Protein AF-0000000083300738 (afdb_homodimer)

Structure (mmCIF, N/CA/C/O backbone):
data_AF-0000000083300738-model_v1
#
loop_
_entity.id
_entity.type
_entity.pdbx_description
1 polymer 'Protein THEM6'
#
loop_
_atom_site.group_PDB
_atom_site.id
_atom_site.type_symbol
_atom_site.label_atom_id
_atom_site.label_alt_id
_atom_site.label_comp_id
_atom_site.label_asym_id
_atom_site.label_entity_id
_atom_site.label_seq_id
_atom_site.pdbx_PDB_ins_code
_atom_site.Cartn_x
_atom_site.Cartn_y
_atom_site.Cartn_z
_atom_site.occupancy
_atom_site.B_iso_or_equiv
_atom_site.auth_seq_id
_atom_site.auth_comp_id
_atom_site.auth_asym_id
_atom_site.auth_atom_id
_atom_site.pdbx_PDB_model_num
ATOM 1 N N . MET A 1 1 ? -46.312 27.109 29.859 1 28.34 1 MET A N 1
ATOM 2 C CA . MET A 1 1 ? -45.188 27.531 29.047 1 28.34 1 MET A CA 1
ATOM 3 C C . MET A 1 1 ? -44.719 26.391 28.156 1 28.34 1 MET A C 1
ATOM 5 O O . MET A 1 1 ? -44.156 25.406 28.641 1 28.34 1 MET A O 1
ATOM 9 N N . SER A 1 2 ? -45.5 26.016 27.141 1 40.19 2 SER A N 1
ATOM 10 C CA . SER A 1 2 ? -45.5 24.844 26.266 1 40.19 2 SER A CA 1
ATOM 11 C C . SER A 1 2 ? -44.156 24.656 25.562 1 40.19 2 SER A C 1
ATOM 13 O O . SER A 1 2 ? -43.594 25.625 25.031 1 40.19 2 SER A O 1
ATOM 15 N N . SER A 1 3 ? -43.188 23.875 26.109 1 39.19 3 SER A N 1
ATOM 16 C CA . SER A 1 3 ? -41.812 23.578 25.719 1 39.19 3 SER A CA 1
ATOM 17 C C . SER A 1 3 ? -41.719 23.422 24.203 1 39.19 3 SER A C 1
ATOM 19 O O . SER A 1 3 ? -42.125 22.406 23.641 1 39.19 3 SER A O 1
ATOM 21 N N . VAL A 1 4 ? -42.031 24.391 23.375 1 37.81 4 VAL A N 1
ATOM 22 C CA . VAL A 1 4 ? -41.781 24.625 21.969 1 37.81 4 VAL A CA 1
ATOM 23 C C . VAL A 1 4 ? -40.312 24.312 21.656 1 37.81 4 VAL A C 1
ATOM 25 O O . VAL A 1 4 ? -39.469 25.188 21.766 1 37.81 4 VAL A O 1
ATOM 28 N N . PHE A 1 5 ? -39.562 23.578 22.312 1 45.94 5 PHE A N 1
ATOM 29 C CA . PHE A 1 5 ? -38.312 23.062 21.828 1 45.94 5 PHE A CA 1
ATOM 30 C C . PHE A 1 5 ? -38.375 22.75 20.344 1 45.94 5 PHE A C 1
ATOM 32 O O . PHE A 1 5 ? -39 21.766 19.938 1 45.94 5 PHE A O 1
ATOM 39 N N . PRO A 1 6 ? -38.438 23.688 19.234 1 53.16 6 PRO A N 1
ATOM 40 C CA . PRO A 1 6 ? -39 23.953 17.906 1 53.16 6 PRO A CA 1
ATOM 41 C C . PRO A 1 6 ? -38.469 22.984 16.844 1 53.16 6 PRO A C 1
ATOM 43 O O . PRO A 1 6 ? -37.406 22.406 17.016 1 53.16 6 PRO A O 1
ATOM 46 N N . SER A 1 7 ? -39.281 22.344 15.875 1 58.78 7 SER A N 1
ATOM 47 C CA . SER A 1 7 ? -39.312 21.656 14.586 1 58.78 7 SER A CA 1
ATOM 48 C C . SER A 1 7 ? -38.094 22.016 13.75 1 58.78 7 SER A C 1
ATOM 50 O O . SER A 1 7 ? -37.5 21.156 13.094 1 58.78 7 SER A O 1
ATOM 52 N N . ASN A 1 8 ? -37.469 23.25 14.016 1 75.19 8 ASN A N 1
ATOM 53 C CA . ASN A 1 8 ? -36.375 23.75 13.203 1 75.19 8 ASN A CA 1
ATOM 54 C C . ASN A 1 8 ? -35.031 23.125 13.617 1 75.19 8 ASN A C 1
ATOM 56 O O . ASN A 1 8 ? -34.188 22.828 12.766 1 75.19 8 ASN A O 1
ATOM 60 N N . TRP A 1 9 ? -34.844 22.906 14.984 1 79.31 9 TRP A N 1
ATOM 61 C CA . TRP A 1 9 ? -33.594 22.312 15.438 1 79.31 9 TRP A CA 1
ATOM 62 C C . TRP A 1 9 ? -33.469 20.875 14.93 1 79.31 9 TRP A C 1
ATOM 64 O O . TRP A 1 9 ? -32.375 20.438 14.586 1 79.31 9 TRP A O 1
ATOM 74 N N . LEU A 1 10 ? -34.562 20.156 14.992 1 76.75 10 LEU A N 1
ATOM 75 C CA . LEU A 1 10 ? -34.562 18.797 14.477 1 76.75 10 LEU A CA 1
ATOM 76 C C . LEU A 1 10 ? -34.219 18.781 12.992 1 76.75 10 LEU A C 1
ATOM 78 O O . LEU A 1 10 ? -33.438 17.938 12.531 1 76.75 10 LEU A O 1
ATOM 82 N N . ALA A 1 11 ? -34.875 19.703 12.328 1 78.44 11 ALA A N 1
ATOM 83 C CA . ALA A 1 11 ? -34.625 19.797 10.898 1 78.44 11 ALA A CA 1
ATOM 84 C C . ALA A 1 11 ? -33.156 20.188 10.633 1 78.44 11 ALA A C 1
ATOM 86 O O . ALA A 1 11 ? -32.531 19.641 9.727 1 78.44 11 ALA A O 1
ATOM 87 N N . GLN A 1 12 ? -32.719 21.094 11.398 1 83.81 12 GLN A N 1
ATOM 88 C CA . GLN A 1 12 ? -31.328 21.516 11.25 1 83.81 12 GLN A CA 1
ATOM 89 C C . GLN A 1 12 ? -30.375 20.391 11.594 1 83.81 12 GLN A C 1
ATOM 91 O O . GLN A 1 12 ? -29.391 20.156 10.875 1 83.81 12 GLN A O 1
ATOM 96 N N . SER A 1 13 ? -30.609 19.75 12.648 1 84.25 13 SER A N 1
ATOM 97 C CA . SER A 1 13 ? -29.766 18.625 13.039 1 84.25 13 SER A CA 1
ATOM 98 C C . SER A 1 13 ? -29.797 17.531 11.984 1 84.25 13 SER A C 1
ATOM 100 O O . SER A 1 13 ? -28.75 16.922 11.688 1 84.25 13 SER A O 1
ATOM 102 N N . ALA A 1 14 ? -30.969 17.328 11.461 1 83.5 14 ALA A N 1
ATOM 103 C CA . ALA A 1 14 ? -31.078 16.328 10.391 1 83.5 14 ALA A CA 1
ATOM 104 C C . ALA A 1 14 ? -30.281 16.75 9.164 1 83.5 14 ALA A C 1
ATOM 106 O O . ALA A 1 14 ? -29.656 15.898 8.508 1 83.5 14 ALA A O 1
ATOM 107 N N . GLY A 1 15 ? -30.359 17.969 8.859 1 85.94 15 GLY A N 1
ATOM 108 C CA . GLY A 1 15 ? -29.562 18.484 7.758 1 85.94 15 GLY A CA 1
ATOM 109 C C . GLY A 1 15 ? -28.062 18.297 7.965 1 85.94 15 GLY A C 1
ATOM 110 O O . GLY A 1 15 ? -27.359 17.891 7.047 1 85.94 15 GLY A O 1
ATOM 111 N N . ILE A 1 16 ? -27.641 18.609 9.141 1 88.75 16 ILE A N 1
ATOM 112 C CA . ILE A 1 16 ? -26.234 18.469 9.484 1 88.75 16 ILE A CA 1
ATOM 113 C C . ILE A 1 16 ? -25.828 17 9.398 1 88.75 16 ILE A C 1
ATOM 115 O O . ILE A 1 16 ? -24.766 16.672 8.852 1 88.75 16 ILE A O 1
ATOM 119 N N . LEU A 1 17 ? -26.656 16.188 9.93 1 88.62 17 LEU A N 1
ATOM 120 C CA . LEU A 1 17 ? -26.375 14.758 9.875 1 88.62 17 LEU A CA 1
ATOM 121 C C . LEU A 1 17 ? -26.328 14.266 8.438 1 88.62 17 LEU A C 1
ATOM 123 O O . LEU A 1 17 ? -25.453 13.461 8.078 1 88.62 17 LEU A O 1
ATOM 127 N N . ALA A 1 18 ? -27.219 14.68 7.664 1 90.12 18 ALA A N 1
ATOM 128 C CA . ALA A 1 18 ? -27.234 14.297 6.258 1 90.12 18 ALA A CA 1
ATOM 129 C C . ALA A 1 18 ? -25.984 14.781 5.543 1 90.12 18 ALA A C 1
ATOM 131 O O . ALA A 1 18 ? -25.375 14.047 4.77 1 90.12 18 ALA A O 1
ATOM 132 N N . GLY A 1 19 ? -25.656 15.969 5.77 1 91.25 19 GLY A N 1
ATOM 133 C CA . GLY A 1 19 ? -24.438 16.516 5.207 1 91.25 19 GLY A CA 1
ATOM 134 C C . GLY A 1 19 ? -23.203 15.734 5.609 1 91.25 19 GLY A C 1
ATOM 135 O O . GLY A 1 19 ? -22.328 15.469 4.773 1 91.25 19 GLY A O 1
ATOM 136 N N . SER A 1 20 ? -23.141 15.43 6.836 1 90.38 20 SER A N 1
ATOM 137 C CA . SER A 1 20 ? -22.016 14.648 7.344 1 90.38 20 SER A CA 1
ATOM 138 C C . SER A 1 20 ? -21.953 13.273 6.695 1 90.38 20 SER A C 1
ATOM 140 O O . SER A 1 20 ? -20.875 12.789 6.344 1 90.38 20 SER A O 1
ATOM 142 N N . CYS A 1 21 ? -23.031 12.688 6.547 1 89.12 21 CYS A N 1
ATOM 143 C CA . CYS A 1 21 ? -23.109 11.375 5.906 1 89.12 21 CYS A CA 1
ATOM 144 C C . CYS A 1 21 ? -22.594 11.438 4.477 1 89.12 21 CYS A C 1
ATOM 146 O O . CYS A 1 21 ? -21.812 10.57 4.055 1 89.12 21 CYS A O 1
ATOM 148 N N . VAL A 1 22 ? -22.984 12.453 3.838 1 89.69 22 VAL A N 1
ATOM 149 C CA . VAL A 1 22 ? -22.547 12.617 2.455 1 89.69 22 VAL A CA 1
ATOM 150 C C . VAL A 1 22 ? -21.047 12.844 2.406 1 89.69 22 VAL A C 1
ATOM 152 O O . VAL A 1 22 ? -20.344 12.266 1.569 1 89.69 22 VAL A O 1
ATOM 155 N N . LEU A 1 23 ? -20.594 13.609 3.293 1 90.62 23 LEU A N 1
ATOM 156 C CA . LEU A 1 23 ? -19.172 13.922 3.342 1 90.62 23 LEU A CA 1
ATOM 157 C C . LEU A 1 23 ? -18.359 12.672 3.656 1 90.62 23 LEU A C 1
ATOM 159 O O . LEU A 1 23 ? -17.375 12.383 2.979 1 90.62 23 LEU A O 1
ATOM 163 N N . LEU A 1 24 ? -18.828 11.914 4.562 1 90.06 24 LEU A N 1
ATOM 164 C CA . LEU A 1 24 ? -18.125 10.719 4.988 1 90.06 24 LEU A CA 1
ATOM 165 C C . LEU A 1 24 ? -18.219 9.625 3.928 1 90.06 24 LEU A C 1
ATOM 167 O O . LEU A 1 24 ? -17.281 8.82 3.775 1 90.06 24 LEU A O 1
ATOM 171 N N . ALA A 1 25 ? -19.203 9.688 3.191 1 88.62 25 ALA A N 1
ATOM 172 C CA . ALA A 1 25 ? -19.406 8.68 2.154 1 88.62 25 ALA A CA 1
ATOM 173 C C . ALA A 1 25 ? -18.609 9.031 0.892 1 88.62 25 ALA A C 1
ATOM 175 O O . ALA A 1 25 ? -18.234 8.148 0.125 1 88.62 25 ALA A O 1
ATOM 176 N N . SER A 1 26 ? -18.375 10.305 0.767 1 88.31 26 SER A N 1
ATOM 177 C CA . SER A 1 26 ? -17.828 10.734 -0.52 1 88.31 26 SER A CA 1
ATOM 178 C C . SER A 1 26 ? -16.328 10.977 -0.441 1 88.31 26 SER A C 1
ATOM 180 O O . SER A 1 26 ? -15.625 10.875 -1.448 1 88.31 26 SER A O 1
ATOM 182 N N . PHE A 1 27 ? -15.883 11.266 0.789 1 88.75 27 PHE A N 1
ATOM 183 C CA . PHE A 1 27 ? -14.469 11.617 0.915 1 88.75 27 PHE A CA 1
ATOM 184 C C . PHE A 1 27 ? -13.836 10.883 2.092 1 88.75 27 PHE A C 1
ATOM 186 O O . PHE A 1 27 ? -14.539 10.445 3.01 1 88.75 27 PHE A O 1
ATOM 193 N N . ASP A 1 28 ? -12.531 10.68 1.914 1 89.25 28 ASP A N 1
ATOM 194 C CA . ASP A 1 28 ? -11.773 10.172 3.055 1 89.25 28 ASP A CA 1
ATOM 195 C C . ASP A 1 28 ? -11.406 11.297 4.016 1 89.25 28 ASP A C 1
ATOM 197 O O . ASP A 1 28 ? -10.242 11.703 4.094 1 89.25 28 ASP A O 1
ATOM 201 N N . VAL A 1 29 ? -12.305 11.711 4.812 1 89.5 29 VAL A N 1
ATOM 202 C CA . VAL A 1 29 ? -12.211 12.883 5.672 1 89.5 29 VAL A CA 1
ATOM 203 C C . VAL A 1 29 ? -11.109 12.68 6.711 1 89.5 29 VAL A C 1
ATOM 205 O O . VAL A 1 29 ? -10.336 13.594 7 1 89.5 29 VAL A O 1
ATOM 208 N N . PHE A 1 30 ? -11.031 11.516 7.219 1 89.06 30 PHE A N 1
ATOM 209 C CA . PHE A 1 30 ? -10.078 11.234 8.289 1 89.06 30 PHE A CA 1
ATOM 210 C C . PHE A 1 30 ? -8.648 11.289 7.762 1 89.06 30 PHE A C 1
ATOM 212 O O . PHE A 1 30 ? -7.73 11.672 8.492 1 89.06 30 PHE A O 1
ATOM 219 N N . TYR A 1 31 ? -8.453 10.938 6.543 1 90.19 31 TYR A N 1
ATOM 220 C CA . TYR A 1 31 ? -7.141 11.062 5.918 1 90.19 31 TYR A CA 1
ATOM 221 C C . TYR A 1 31 ? -6.691 12.516 5.883 1 90.19 31 TYR A C 1
ATOM 223 O O . TYR A 1 31 ? -5.578 12.844 6.309 1 90.19 31 TYR A O 1
ATOM 231 N N . PHE A 1 32 ? -7.555 13.406 5.422 1 92.12 32 PHE A N 1
ATOM 232 C CA . PHE A 1 32 ? -7.211 14.812 5.266 1 92.12 32 PHE A CA 1
ATOM 233 C C . PHE A 1 32 ? -7.023 15.484 6.625 1 92.12 32 PHE A C 1
ATOM 235 O O . PHE A 1 32 ? -6.125 16.312 6.797 1 92.12 32 PHE A O 1
ATOM 242 N N . LEU A 1 33 ? -7.875 15.094 7.57 1 93 33 LEU A N 1
ATOM 243 C CA . LEU A 1 33 ? -7.738 15.633 8.914 1 93 33 LEU A CA 1
ATOM 244 C C . LEU A 1 33 ? -6.414 15.203 9.547 1 93 33 LEU A C 1
ATOM 246 O O . LEU A 1 33 ? -5.762 16 10.227 1 93 33 LEU A O 1
ATOM 250 N N . ARG A 1 34 ? -6.055 14.016 9.297 1 92.69 34 ARG A N 1
ATOM 251 C CA . ARG A 1 34 ? -4.816 13.5 9.875 1 92.69 34 ARG A CA 1
ATOM 252 C C . ARG A 1 34 ? -3.6 14.164 9.234 1 92.69 34 ARG A C 1
ATOM 254 O O . ARG A 1 34 ? -2.641 14.516 9.93 1 92.69 34 ARG A O 1
ATOM 261 N N . VAL A 1 35 ? -3.582 14.344 7.945 1 91.25 35 VAL A N 1
ATOM 262 C CA . VAL A 1 35 ? -2.494 15.055 7.277 1 91.25 35 VAL A CA 1
ATOM 263 C C . VAL A 1 35 ? -2.367 16.453 7.855 1 91.25 35 VAL A C 1
ATOM 265 O O . VAL A 1 35 ? -1.265 16.906 8.18 1 91.25 35 VAL A O 1
ATOM 268 N N . ALA A 1 36 ? -3.512 17.094 8.023 1 93.12 36 ALA A N 1
ATOM 269 C CA . ALA A 1 36 ? -3.529 18.438 8.586 1 93.12 36 ALA A CA 1
ATOM 270 C C . ALA A 1 36 ? -2.979 18.453 10.008 1 93.12 36 ALA A C 1
ATOM 272 O O . ALA A 1 36 ? -2.266 19.375 10.398 1 93.12 36 ALA A O 1
ATOM 273 N N . SER A 1 37 ? -3.281 17.453 10.695 1 94.38 37 SER A N 1
ATOM 274 C CA . SER A 1 37 ? -2.814 17.375 12.078 1 94.38 37 SER A CA 1
ATOM 275 C C . SER A 1 37 ? -1.293 17.266 12.141 1 94.38 37 SER A C 1
ATOM 277 O O . SER A 1 37 ? -0.668 17.828 13.039 1 94.38 37 SER A O 1
ATOM 279 N N . PHE A 1 38 ? -0.707 16.547 11.234 1 91.75 38 PHE A N 1
ATOM 280 C CA . PHE A 1 38 ? 0.748 16.438 11.203 1 91.75 38 PHE A CA 1
ATOM 281 C C . PHE A 1 38 ? 1.378 17.781 10.836 1 91.75 38 PHE A C 1
ATOM 283 O O . PHE A 1 38 ? 2.406 18.156 11.398 1 91.75 38 PHE A O 1
ATOM 290 N N . ARG A 1 39 ? 0.753 18.438 9.953 1 90 39 ARG A N 1
ATOM 291 C CA . ARG A 1 39 ? 1.261 19.75 9.562 1 90 39 ARG A CA 1
ATOM 292 C C . ARG A 1 39 ? 1.196 20.734 10.727 1 90 39 ARG A C 1
ATOM 294 O O . ARG A 1 39 ? 2.162 21.453 10.992 1 90 39 ARG A O 1
ATOM 301 N N . ILE A 1 40 ? 0.156 20.688 11.453 1 92.56 40 ILE A N 1
ATOM 302 C CA . ILE A 1 40 ? -0.043 21.578 12.586 1 92.56 40 ILE A CA 1
ATOM 303 C C . ILE A 1 40 ? 0.889 21.188 13.727 1 92.56 40 ILE A C 1
ATOM 305 O O . ILE A 1 40 ? 1.54 22.047 14.328 1 92.56 40 ILE A O 1
ATOM 309 N N . SER A 1 41 ? 0.957 19.938 13.953 1 90.25 41 SER A N 1
ATOM 310 C CA . SER A 1 41 ? 1.793 19.453 15.047 1 90.25 41 SER A CA 1
ATOM 311 C C . SER A 1 41 ? 3.268 19.75 14.789 1 90.25 41 SER A C 1
ATOM 313 O O . SER A 1 41 ? 4.035 19.969 15.727 1 90.25 41 SER A O 1
ATOM 315 N N . SER A 1 42 ? 3.67 19.656 13.555 1 87.5 42 SER A N 1
ATOM 316 C CA . SER A 1 42 ? 5.066 19.891 13.203 1 87.5 42 SER A CA 1
ATOM 317 C C . SER A 1 42 ? 5.508 21.297 13.586 1 87.5 42 SER A C 1
ATOM 319 O O . SER A 1 42 ? 6.699 21.547 13.789 1 87.5 42 SER A O 1
ATOM 321 N N . LEU A 1 43 ? 4.57 22.234 13.758 1 86.69 43 LEU A N 1
ATOM 322 C CA . LEU A 1 43 ? 4.875 23.609 14.133 1 86.69 43 LEU A CA 1
ATOM 323 C C . LEU A 1 43 ? 5.246 23.703 15.609 1 86.69 43 LEU A C 1
ATOM 325 O O . LEU A 1 43 ? 5.871 24.672 16.047 1 86.69 43 LEU A O 1
ATOM 329 N N . PHE A 1 44 ? 4.918 22.672 16.328 1 88.56 44 PHE A N 1
ATOM 330 C CA . PHE A 1 44 ? 5.121 22.719 17.766 1 88.56 44 PHE A CA 1
ATOM 331 C C . PHE A 1 44 ? 6.148 21.688 18.203 1 88.56 44 PHE A C 1
ATOM 333 O O . PHE A 1 44 ? 6.578 21.688 19.359 1 88.56 44 PHE A O 1
ATOM 340 N N . GLN A 1 45 ? 6.512 20.891 17.344 1 85.31 45 GLN A N 1
ATOM 341 C CA . GLN A 1 45 ? 7.469 19.844 17.672 1 85.31 45 GLN A CA 1
ATOM 342 C C . GLN A 1 45 ? 8.898 20.312 17.438 1 85.31 45 GLN A C 1
ATOM 344 O O . GLN A 1 45 ? 9.141 21.266 16.688 1 85.31 45 GLN A O 1
ATOM 349 N N . SER A 1 46 ? 9.805 19.641 18.125 1 85.12 46 SER A N 1
ATOM 350 C CA . SER A 1 46 ? 11.219 19.938 17.938 1 85.12 46 SER A CA 1
ATOM 351 C C . SER A 1 46 ? 11.672 19.625 16.516 1 85.12 46 SER A C 1
ATOM 353 O O . SER A 1 46 ? 11.281 18.609 15.945 1 85.12 46 SER A O 1
ATOM 355 N N . PRO A 1 47 ? 12.438 20.547 16.031 1 86.88 47 PRO A N 1
ATOM 356 C CA . PRO A 1 47 ? 12.922 20.312 14.672 1 86.88 47 PRO A CA 1
ATOM 357 C C . PRO A 1 47 ? 13.875 19.109 14.594 1 86.88 47 PRO A C 1
ATOM 359 O O . PRO A 1 47 ? 14.531 18.781 15.578 1 86.88 47 PRO A O 1
ATOM 362 N N . MET A 1 48 ? 13.766 18.516 13.438 1 93.81 48 MET A N 1
ATOM 363 C CA . MET A 1 48 ? 14.641 17.406 13.109 1 93.81 48 MET A CA 1
ATOM 364 C C . MET A 1 48 ? 15.477 17.703 11.875 1 93.81 48 MET A C 1
ATOM 366 O O . MET A 1 48 ? 15.211 18.672 11.164 1 93.81 48 MET A O 1
ATOM 370 N N . THR A 1 49 ? 16.578 16.984 11.75 1 94.75 49 THR A N 1
ATOM 371 C CA . THR A 1 49 ? 17.344 17 10.508 1 94.75 49 THR A CA 1
ATOM 372 C C . THR A 1 49 ? 17.094 15.734 9.695 1 94.75 49 THR A C 1
ATOM 374 O O . THR A 1 49 ? 16.609 14.734 10.227 1 94.75 49 THR A O 1
ATOM 377 N N . PRO A 1 50 ? 17.438 15.75 8.461 1 96.75 50 PRO A N 1
ATOM 378 C CA . PRO A 1 50 ? 17.219 14.562 7.633 1 96.75 50 PRO A CA 1
ATOM 379 C C . PRO A 1 50 ? 18.031 13.352 8.094 1 96.75 50 PRO A C 1
ATOM 381 O O . PRO A 1 50 ? 17.781 12.227 7.656 1 96.75 50 PRO A O 1
ATOM 384 N N . ALA A 1 51 ? 18.953 13.547 8.914 1 96.12 51 ALA A N 1
ATOM 385 C CA . ALA A 1 51 ? 19.75 12.445 9.43 1 96.12 51 ALA A CA 1
ATOM 386 C C . ALA A 1 51 ? 19.031 11.727 10.578 1 96.12 51 ALA A C 1
ATOM 388 O O . ALA A 1 51 ? 19.391 10.609 10.938 1 96.12 51 ALA A O 1
ATOM 389 N N . ASP A 1 52 ? 18.078 12.383 11.172 1 97.12 52 ASP A N 1
ATOM 390 C CA . ASP A 1 52 ? 17.375 11.844 12.328 1 97.12 52 ASP A CA 1
ATOM 391 C C . ASP A 1 52 ? 16.328 10.812 11.906 1 97.12 52 ASP A C 1
ATOM 393 O O . ASP A 1 52 ? 15.953 10.75 10.734 1 97.12 52 ASP A O 1
ATOM 397 N N . GLU A 1 53 ? 15.953 9.977 12.844 1 97.81 53 GLU A N 1
ATOM 398 C CA . GLU A 1 53 ? 14.852 9.031 12.672 1 97.81 53 GLU A CA 1
ATOM 399 C C . GLU A 1 53 ? 13.547 9.602 13.211 1 97.81 53 GLU A C 1
ATOM 401 O O . GLU A 1 53 ? 13.484 10.031 14.367 1 97.81 53 GLU A O 1
ATOM 406 N N . GLY A 1 54 ? 12.562 9.711 12.328 1 96.62 54 GLY A N 1
ATOM 407 C CA . GLY A 1 54 ? 11.242 10.117 12.781 1 96.62 54 GLY A CA 1
ATOM 408 C C . GLY A 1 54 ? 10.461 8.977 13.414 1 96.62 54 GLY A C 1
ATOM 409 O O . GLY A 1 54 ? 10.688 7.809 13.094 1 96.62 54 GLY A O 1
ATOM 410 N N . SER A 1 55 ? 9.531 9.359 14.336 1 96.69 55 SER A N 1
ATOM 411 C CA . SER A 1 55 ? 8.672 8.367 14.969 1 96.69 55 SER A CA 1
ATOM 412 C C . SER A 1 55 ? 7.277 8.93 15.234 1 96.69 55 SER A C 1
ATOM 414 O O . SER A 1 55 ? 7.141 10 15.836 1 96.69 55 SER A O 1
ATOM 416 N N . ILE A 1 56 ? 6.355 8.258 14.758 1 96.5 56 ILE A N 1
ATOM 417 C CA . ILE A 1 56 ? 4.988 8.633 15.102 1 96.5 56 ILE A CA 1
ATOM 418 C C . ILE A 1 56 ? 4.289 7.461 15.789 1 96.5 56 ILE A C 1
ATOM 420 O O . ILE A 1 56 ? 4.574 6.297 15.492 1 96.5 56 ILE A O 1
ATOM 424 N N . LEU A 1 57 ? 3.443 7.816 16.75 1 96.94 57 LEU A N 1
ATOM 425 C CA . LEU A 1 57 ? 2.617 6.828 17.438 1 96.94 57 LEU A CA 1
ATOM 426 C C . LEU A 1 57 ? 1.238 6.73 16.797 1 96.94 57 LEU A C 1
ATOM 428 O O . LEU A 1 57 ? 0.618 7.75 16.484 1 96.94 57 LEU A O 1
ATOM 432 N N . SER A 1 58 ? 0.813 5.523 16.531 1 96.88 58 SER A N 1
ATOM 433 C CA . SER A 1 58 ? -0.491 5.27 15.922 1 96.88 58 SER A CA 1
ATOM 434 C C . SER A 1 58 ? -1.122 4 16.484 1 96.88 58 SER A C 1
ATOM 436 O O . SER A 1 58 ? -0.595 3.406 17.422 1 96.88 58 SER A O 1
ATOM 438 N N . PHE A 1 59 ? -2.332 3.66 16.047 1 96.25 59 PHE A N 1
ATOM 439 C CA . PHE A 1 59 ? -3.016 2.434 16.438 1 96.25 59 PHE A CA 1
ATOM 440 C C . PHE A 1 59 ? -3.932 1.945 15.312 1 96.25 59 PHE A C 1
ATOM 442 O O . PHE A 1 59 ? -4.293 2.713 14.422 1 96.25 59 PHE A O 1
ATOM 449 N N . CYS A 1 60 ? -4.184 0.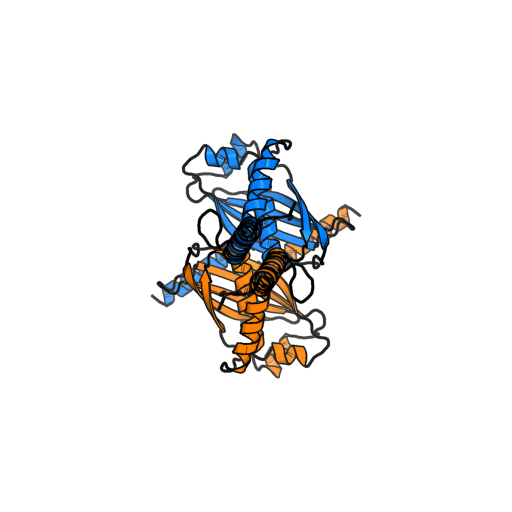682 15.344 1 96.62 60 CYS A N 1
ATOM 450 C CA . CYS A 1 60 ? -5.09 0.079 14.367 1 96.62 60 CYS A CA 1
ATOM 451 C C . CYS A 1 60 ? -6.543 0.216 14.82 1 96.62 60 CYS A C 1
ATOM 453 O O . CYS A 1 60 ? -7.008 -0.547 15.664 1 96.62 60 CYS A O 1
ATOM 455 N N . GLY A 1 61 ? -7.266 1.146 14.211 1 93.94 61 GLY A N 1
ATOM 456 C CA . GLY A 1 61 ? -8.648 1.392 14.586 1 93.94 61 GLY A CA 1
ATOM 457 C C . GLY A 1 61 ? -9.641 0.596 13.758 1 93.94 61 GLY A C 1
ATOM 458 O O . GLY A 1 61 ? -9.25 -0.185 12.891 1 93.94 61 GLY A O 1
ATOM 459 N N . PRO A 1 62 ? -10.938 0.805 13.984 1 91 62 PRO A N 1
ATOM 460 C CA . PRO A 1 62 ? -11.977 0.052 13.281 1 91 62 PRO A CA 1
ATOM 461 C C . PRO A 1 62 ? -11.984 0.317 11.781 1 91 62 PRO A C 1
ATOM 463 O O . PRO A 1 62 ? -12.383 -0.55 10.992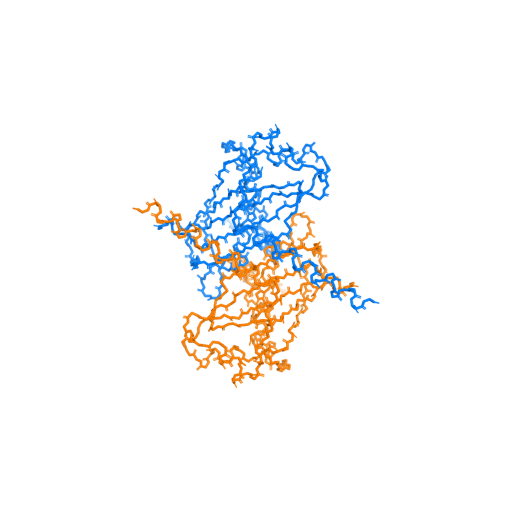 1 91 62 PRO A O 1
ATOM 466 N N . ASN A 1 63 ? -11.531 1.453 11.398 1 90.44 63 ASN A N 1
ATOM 467 C CA . ASN A 1 63 ? -11.5 1.811 9.984 1 90.44 63 ASN A CA 1
ATOM 468 C C . ASN A 1 63 ? -10.305 1.183 9.273 1 90.44 63 ASN A C 1
ATOM 470 O O . ASN A 1 63 ? -10.18 1.287 8.047 1 90.44 63 ASN A O 1
ATOM 474 N N . ASP A 1 64 ? -9.547 0.486 10.047 1 92.81 64 ASP A N 1
ATOM 475 C CA . ASP A 1 64 ? -8.273 0.029 9.492 1 92.81 64 ASP A CA 1
ATOM 476 C C . ASP A 1 64 ? -8.266 -1.489 9.328 1 92.81 64 ASP A C 1
ATOM 478 O O . ASP A 1 64 ? -7.293 -2.055 8.82 1 92.81 64 ASP A O 1
ATOM 482 N N . ILE A 1 65 ? -9.281 -2.16 9.703 1 90.44 65 ILE A N 1
ATOM 483 C CA . ILE A 1 65 ? -9.203 -3.607 9.852 1 90.44 65 ILE A CA 1
ATOM 484 C C . ILE A 1 65 ? -9.828 -4.289 8.641 1 90.44 65 ILE A C 1
ATOM 486 O O . ILE A 1 65 ? -10.672 -3.705 7.957 1 90.44 65 ILE A O 1
ATOM 490 N N . ASP A 1 66 ? -9.352 -5.461 8.398 1 87.44 66 ASP A N 1
ATOM 491 C CA . ASP A 1 66 ? -9.977 -6.332 7.402 1 87.44 66 ASP A CA 1
ATOM 492 C C . ASP A 1 66 ? -10.883 -7.367 8.062 1 87.44 66 ASP A C 1
ATOM 494 O O . ASP A 1 66 ? -11.25 -7.215 9.234 1 87.44 66 ASP A O 1
ATOM 498 N N . ILE A 1 67 ? -11.297 -8.344 7.281 1 80.25 67 ILE A N 1
ATOM 499 C CA . ILE A 1 67 ? -12.273 -9.32 7.754 1 80.25 67 ILE A CA 1
ATOM 500 C C . ILE A 1 67 ? -11.648 -10.188 8.844 1 80.25 67 ILE A C 1
ATOM 502 O O . ILE A 1 67 ? -12.359 -10.766 9.672 1 80.25 67 ILE A O 1
ATOM 506 N N . TYR A 1 68 ? -10.281 -10.25 8.867 1 82.62 68 TYR A N 1
ATOM 507 C CA . TYR A 1 68 ? -9.586 -11.086 9.836 1 82.62 68 TYR A CA 1
ATOM 508 C C . TYR A 1 68 ? -9.203 -10.289 11.078 1 82.62 68 TYR A C 1
ATOM 510 O O . TYR A 1 68 ? -8.438 -10.766 11.914 1 82.62 68 TYR A O 1
ATOM 518 N N . LEU A 1 69 ? -9.641 -9.055 11.211 1 84.06 69 LEU A N 1
ATOM 519 C CA . LEU A 1 69 ? -9.414 -8.164 12.344 1 84.06 69 LEU A CA 1
ATOM 520 C C . LEU A 1 69 ? -7.941 -7.773 12.438 1 84.06 69 LEU A C 1
ATOM 522 O O . LEU A 1 69 ? -7.41 -7.602 13.539 1 84.06 69 LEU A O 1
ATOM 526 N N . HIS A 1 70 ? -7.281 -7.859 11.375 1 91.62 70 HIS A N 1
ATOM 527 C CA . HIS A 1 70 ? -5.926 -7.34 11.227 1 91.62 70 HIS A CA 1
ATOM 528 C C . HIS A 1 70 ? -5.922 -6.039 10.43 1 91.62 70 HIS A C 1
ATOM 530 O O . HIS A 1 70 ? -6.871 -5.75 9.703 1 91.62 70 HIS A O 1
ATOM 536 N N . MET A 1 71 ? -4.906 -5.301 10.672 1 95.38 71 MET A N 1
ATOM 537 C CA . MET A 1 71 ? -4.758 -4.105 9.844 1 95.38 71 MET A CA 1
ATOM 538 C C . MET A 1 71 ? -4.668 -4.477 8.367 1 95.38 71 MET A C 1
ATOM 540 O O . MET A 1 71 ? -3.893 -5.355 7.988 1 95.38 71 MET A O 1
ATOM 544 N N . ASN A 1 72 ? -5.547 -3.832 7.613 1 94.19 72 ASN A N 1
ATOM 545 C CA . ASN A 1 72 ? -5.543 -4.043 6.168 1 94.19 72 ASN A CA 1
ATOM 546 C C . ASN A 1 72 ? -4.199 -3.676 5.551 1 94.19 72 ASN A C 1
ATOM 548 O O . ASN A 1 72 ? -3.57 -2.697 5.957 1 94.19 72 ASN A O 1
ATOM 552 N N . ASN A 1 73 ? -3.795 -4.426 4.52 1 93.62 73 ASN A N 1
ATOM 553 C CA . ASN A 1 73 ? -2.52 -4.188 3.852 1 93.62 73 ASN A CA 1
ATOM 554 C C . ASN A 1 73 ? -2.408 -2.748 3.357 1 93.62 73 ASN A C 1
ATOM 556 O O . ASN A 1 73 ? -1.338 -2.141 3.439 1 93.62 73 ASN A O 1
ATOM 560 N N . SER A 1 74 ? -3.484 -2.203 2.846 1 94.44 74 SER A N 1
ATOM 561 C CA . SER A 1 74 ? -3.469 -0.858 2.279 1 94.44 74 SER A CA 1
ATOM 562 C C . SER A 1 74 ? -3.256 0.195 3.363 1 94.44 74 SER A C 1
ATOM 564 O O . SER A 1 74 ? -2.717 1.27 3.094 1 94.44 74 SER A O 1
ATOM 566 N N . ARG A 1 75 ? -3.668 -0.165 4.559 1 95.75 75 ARG A N 1
ATOM 567 C CA . ARG A 1 75 ? -3.555 0.804 5.645 1 95.75 75 ARG A CA 1
ATOM 568 C C . ARG A 1 75 ? -2.102 0.98 6.07 1 95.75 75 ARG A C 1
ATOM 570 O O . ARG A 1 75 ? -1.707 2.061 6.516 1 95.75 75 ARG A O 1
ATOM 577 N N . TYR A 1 76 ? -1.299 -0.039 5.953 1 97.81 76 TYR A N 1
ATOM 578 C CA . TYR A 1 76 ? 0.131 0.123 6.195 1 97.81 76 TYR A CA 1
ATOM 579 C C . TYR A 1 76 ? 0.716 1.21 5.301 1 97.81 76 TYR A C 1
ATOM 581 O O . TYR A 1 76 ? 1.469 2.068 5.77 1 97.81 76 TYR A O 1
ATOM 589 N N . MET A 1 77 ? 0.306 1.164 4.047 1 96.94 77 MET A N 1
ATOM 590 C CA . MET A 1 77 ? 0.81 2.141 3.086 1 96.94 77 MET A CA 1
ATOM 591 C C . MET A 1 77 ? 0.372 3.553 3.465 1 96.94 77 MET A C 1
ATOM 593 O O . MET A 1 77 ? 1.134 4.508 3.305 1 96.94 77 MET A O 1
ATOM 597 N N . ARG A 1 78 ? -0.777 3.648 3.924 1 95.44 78 ARG A N 1
ATOM 598 C CA . ARG A 1 78 ? -1.282 4.945 4.363 1 95.44 78 ARG A CA 1
ATOM 599 C C . ARG A 1 78 ? -0.455 5.492 5.523 1 95.44 78 ARG A C 1
ATOM 601 O O . ARG A 1 78 ? -0.088 6.668 5.531 1 95.44 78 ARG A O 1
ATOM 608 N N . GLU A 1 79 ? -0.27 4.633 6.477 1 97.19 79 GLU A N 1
ATOM 609 C CA . GLU A 1 79 ? 0.556 5.039 7.609 1 97.19 79 GLU A CA 1
ATOM 610 C C . GLU A 1 79 ? 1.95 5.457 7.156 1 97.19 79 GLU A C 1
ATOM 612 O O . GLU A 1 79 ? 2.527 6.402 7.699 1 97.19 79 GLU A O 1
ATOM 617 N N . MET A 1 80 ? 2.449 4.754 6.211 1 97.88 80 MET A N 1
ATOM 618 C CA . MET A 1 80 ? 3.752 5.109 5.656 1 97.88 80 MET A CA 1
ATOM 619 C C . MET A 1 80 ? 3.74 6.535 5.113 1 97.88 80 MET A C 1
ATOM 621 O O . MET A 1 80 ? 4.703 7.285 5.301 1 97.88 80 MET A O 1
ATOM 625 N N . ASP A 1 81 ? 2.693 6.906 4.457 1 96 81 ASP A N 1
ATOM 626 C CA . ASP A 1 81 ? 2.549 8.273 3.969 1 96 81 ASP A CA 1
ATOM 627 C C . ASP A 1 81 ? 2.613 9.273 5.117 1 96 81 ASP A C 1
ATOM 629 O O . ASP A 1 81 ? 3.342 10.266 5.043 1 96 81 ASP A O 1
ATOM 633 N N . PHE A 1 82 ? 1.912 8.93 6.133 1 96.44 82 PHE A N 1
ATOM 634 C CA . PHE A 1 82 ? 1.891 9.836 7.277 1 96.44 82 PHE A CA 1
ATOM 635 C C . PHE A 1 82 ? 3.281 9.977 7.887 1 96.44 82 PHE A C 1
ATOM 637 O O . PHE A 1 82 ? 3.691 11.07 8.266 1 96.44 82 PHE A O 1
ATOM 644 N N . GLY A 1 83 ? 3.959 8.859 7.973 1 97.38 83 GLY A N 1
ATOM 645 C CA . GLY A 1 83 ? 5.324 8.906 8.477 1 97.38 83 GLY A CA 1
ATOM 646 C C . GLY A 1 83 ? 6.234 9.797 7.648 1 97.38 83 GLY A C 1
ATOM 647 O O . GLY A 1 83 ? 7.027 10.562 8.195 1 97.38 83 GLY A O 1
ATOM 648 N N . ARG A 1 84 ? 6.105 9.719 6.395 1 96.94 84 ARG A N 1
ATOM 649 C CA . ARG A 1 84 ? 6.949 10.523 5.52 1 96.94 84 ARG A CA 1
ATOM 650 C C . ARG A 1 84 ? 6.535 11.992 5.566 1 96.94 84 ARG A C 1
ATOM 652 O O . ARG A 1 84 ? 7.383 12.883 5.492 1 96.94 84 ARG A O 1
ATOM 659 N N . TYR A 1 85 ? 5.199 12.227 5.668 1 95.19 85 TYR A N 1
ATOM 660 C CA . TYR A 1 85 ? 4.758 13.602 5.844 1 95.19 85 TYR A CA 1
ATOM 661 C C . TYR A 1 85 ? 5.387 14.227 7.086 1 95.19 85 TYR A C 1
ATOM 663 O O . TYR A 1 85 ? 5.969 15.305 7.02 1 95.19 85 TYR A O 1
ATOM 671 N N . ASP A 1 86 ? 5.246 13.516 8.148 1 95.75 86 ASP A N 1
ATOM 672 C CA . ASP A 1 86 ? 5.832 14 9.391 1 95.75 86 ASP A CA 1
ATOM 673 C C . ASP A 1 86 ? 7.332 14.25 9.234 1 95.75 86 ASP A C 1
ATOM 675 O O . ASP A 1 86 ? 7.848 15.281 9.672 1 95.75 86 ASP A O 1
ATOM 679 N N . PHE A 1 87 ? 8.039 13.344 8.633 1 96.88 87 PHE A N 1
ATOM 680 C CA . PHE A 1 87 ? 9.477 13.453 8.406 1 96.88 87 PHE A CA 1
ATOM 681 C C . PHE A 1 87 ? 9.805 14.688 7.582 1 96.88 87 PHE A C 1
ATOM 683 O O . PHE A 1 87 ? 10.68 15.477 7.953 1 96.88 87 PHE A O 1
ATOM 690 N N . TYR A 1 88 ? 9.086 14.891 6.492 1 95.56 88 TYR A N 1
ATOM 691 C CA . TYR A 1 88 ? 9.32 16.031 5.613 1 95.56 88 TYR A CA 1
ATOM 692 C C . TYR A 1 88 ? 9.078 17.344 6.352 1 95.56 88 TYR A C 1
ATOM 694 O O . TYR A 1 88 ? 9.867 18.281 6.227 1 95.56 88 TYR A O 1
ATOM 702 N N . PHE A 1 89 ? 8.039 17.359 7.137 1 94.94 89 PHE A N 1
ATOM 703 C CA . PHE A 1 89 ? 7.664 18.594 7.82 1 94.94 89 PHE A CA 1
ATOM 704 C C . PHE A 1 89 ? 8.688 18.969 8.891 1 94.94 89 PHE A C 1
ATOM 706 O O . PHE A 1 89 ? 9.031 20.141 9.055 1 94.94 89 PHE A O 1
ATOM 713 N N . ARG A 1 90 ? 9.234 17.953 9.523 1 95.31 90 ARG A N 1
ATOM 714 C CA . ARG A 1 90 ? 10.062 18.234 10.695 1 95.31 90 ARG A CA 1
ATOM 715 C C . ARG A 1 90 ? 11.539 18.312 10.312 1 95.31 90 ARG A C 1
ATOM 717 O O . ARG A 1 90 ? 12.344 18.906 11.031 1 95.31 90 ARG A O 1
ATOM 724 N N . SER A 1 91 ? 11.953 17.719 9.234 1 95.12 91 SER A N 1
ATOM 725 C CA . SER A 1 91 ? 13.367 17.625 8.875 1 95.12 91 SER A CA 1
ATOM 726 C C . SER A 1 91 ? 13.82 18.844 8.086 1 95.12 91 SER A C 1
ATOM 728 O O . SER A 1 91 ? 15 18.969 7.742 1 95.12 91 SER A O 1
ATOM 730 N N . GLY A 1 92 ? 12.852 19.75 7.66 1 92.19 92 GLY A N 1
ATOM 731 C CA . GLY A 1 92 ? 13.203 20.906 6.848 1 92.19 92 GLY A CA 1
ATOM 732 C C . GLY A 1 92 ? 13.086 20.641 5.359 1 92.19 92 GLY A C 1
ATOM 733 O O . GLY A 1 92 ? 13.188 21.562 4.551 1 92.19 92 GLY A O 1
ATOM 734 N N . LEU A 1 93 ? 12.906 19.453 5.012 1 94.06 93 LEU A N 1
ATOM 735 C CA . LEU A 1 93 ? 12.797 19.109 3.6 1 94.06 93 LEU A CA 1
ATOM 736 C C . LEU A 1 93 ? 11.57 19.766 2.975 1 94.06 93 LEU A C 1
ATOM 738 O O . LEU A 1 93 ? 11.633 20.25 1.845 1 94.06 93 LEU A O 1
ATOM 742 N N . ALA A 1 94 ? 10.516 19.734 3.689 1 92.69 94 ALA A N 1
ATOM 743 C CA . ALA A 1 94 ? 9.305 20.359 3.176 1 92.69 94 ALA A CA 1
ATOM 744 C C . ALA A 1 94 ? 9.523 21.859 2.951 1 92.69 94 ALA A C 1
ATOM 746 O O . ALA A 1 94 ? 9.055 22.422 1.954 1 92.69 94 ALA A O 1
ATOM 747 N N . LYS A 1 95 ? 10.18 22.484 3.852 1 91.5 95 LYS A N 1
ATOM 748 C CA . LYS A 1 95 ? 10.531 23.891 3.707 1 91.5 95 LYS A CA 1
ATOM 749 C C . LYS A 1 95 ? 11.422 24.125 2.49 1 91.5 95 LYS A C 1
ATOM 751 O O . LYS A 1 95 ? 11.188 25.047 1.712 1 91.5 95 LYS A O 1
ATOM 756 N N . TYR A 1 96 ? 12.352 23.281 2.383 1 93.31 96 TYR A N 1
ATOM 757 C CA . TYR A 1 96 ? 13.258 23.375 1.242 1 93.31 96 TYR A CA 1
ATOM 758 C C . TYR A 1 96 ? 12.492 23.266 -0.072 1 93.31 96 TYR A C 1
ATOM 760 O O . TYR A 1 96 ? 12.695 24.062 -0.989 1 93.31 96 TYR A O 1
ATOM 768 N N . ILE A 1 97 ? 11.641 22.297 -0.193 1 91.94 97 ILE A N 1
ATOM 769 C CA . ILE A 1 97 ? 10.852 22.062 -1.394 1 91.94 97 ILE A CA 1
ATOM 770 C C . ILE A 1 97 ? 9.969 23.281 -1.681 1 91.94 97 ILE A C 1
ATOM 772 O O . ILE A 1 97 ? 9.852 23.703 -2.83 1 91.94 97 ILE A O 1
ATOM 776 N N . GLY A 1 98 ? 9.422 23.797 -0.74 1 90.56 98 GLY A N 1
ATOM 777 C CA . GLY A 1 98 ? 8.562 24.969 -0.894 1 90.56 98 GLY A CA 1
ATOM 778 C C . GLY A 1 98 ? 9.305 26.203 -1.365 1 90.56 98 GLY A C 1
ATOM 779 O O . GLY A 1 98 ? 8.742 27.047 -2.068 1 90.56 98 GLY A O 1
ATOM 780 N N . GLU A 1 99 ? 10.484 26.312 -0.989 1 92 99 GLU A N 1
ATOM 781 C CA . GLU A 1 99 ? 11.312 27.453 -1.345 1 92 99 GLU A CA 1
ATOM 782 C C . GLU A 1 99 ? 11.859 27.328 -2.762 1 92 99 GLU A C 1
ATOM 784 O O . GLU A 1 99 ? 12.336 28.297 -3.346 1 92 99 GLU A O 1
ATOM 789 N N . HIS A 1 100 ? 11.695 26.156 -3.258 1 88.62 100 HIS A N 1
ATOM 790 C CA . HIS A 1 100 ? 12.164 25.891 -4.613 1 88.62 100 HIS A CA 1
ATOM 791 C C . HIS A 1 100 ? 11.016 25.453 -5.512 1 88.62 100 HIS A C 1
ATOM 793 O O . HIS A 1 100 ? 10.695 24.25 -5.574 1 88.62 100 HIS A O 1
ATOM 799 N N . ARG A 1 101 ? 10.406 26.312 -6.152 1 76.31 101 ARG A N 1
ATOM 800 C CA . ARG A 1 101 ? 9.102 26.188 -6.805 1 76.31 101 ARG A CA 1
ATOM 801 C C . ARG A 1 101 ? 9.133 25.109 -7.875 1 76.31 101 ARG A C 1
ATOM 803 O O . ARG A 1 101 ? 8.094 24.516 -8.195 1 76.31 101 ARG A O 1
ATOM 810 N N . ASN A 1 102 ? 10.156 24.75 -8.242 1 82.81 102 ASN A N 1
ATOM 811 C CA . ASN A 1 102 ? 10.18 23.797 -9.344 1 82.81 102 ASN A CA 1
ATOM 812 C C . ASN A 1 102 ? 10.391 22.359 -8.852 1 82.81 102 ASN A C 1
ATOM 814 O O . ASN A 1 102 ? 10.422 21.422 -9.648 1 82.81 102 ASN A O 1
ATOM 818 N N . LEU A 1 103 ? 10.438 22.312 -7.57 1 88.25 103 LEU A N 1
ATOM 819 C CA . LEU A 1 103 ? 10.719 20.984 -7.039 1 88.25 103 LEU A CA 1
ATOM 820 C C . LEU A 1 103 ? 9.43 20.234 -6.719 1 88.25 103 LEU A C 1
ATOM 822 O O . LEU A 1 103 ? 8.508 20.812 -6.125 1 88.25 103 LEU A O 1
ATOM 826 N N . THR A 1 104 ? 9.289 19.047 -7.246 1 89.31 104 THR A N 1
ATOM 827 C CA . THR A 1 104 ? 8.188 18.141 -6.941 1 89.31 104 THR A CA 1
ATOM 828 C C . THR A 1 104 ? 8.711 16.766 -6.562 1 89.31 104 THR A C 1
ATOM 830 O O . THR A 1 104 ? 9.609 16.234 -7.219 1 89.31 104 THR A O 1
ATOM 833 N N . VAL A 1 105 ? 8.156 16.312 -5.473 1 93.25 105 VAL A N 1
ATOM 834 C CA . VAL A 1 105 ? 8.586 14.984 -5.039 1 93.25 105 VAL A CA 1
ATOM 835 C C . VAL A 1 105 ? 7.406 14.016 -5.121 1 93.25 105 VAL A C 1
ATOM 837 O O . VAL A 1 105 ? 6.281 14.359 -4.758 1 93.25 105 VAL A O 1
ATOM 840 N N . VAL A 1 106 ? 7.598 12.875 -5.691 1 93.5 106 VAL A N 1
ATOM 841 C CA . VAL A 1 106 ? 6.57 11.844 -5.82 1 93.5 106 VAL A CA 1
ATOM 842 C C . VAL A 1 106 ? 7.129 10.492 -5.375 1 93.5 106 VAL A C 1
ATOM 844 O O . VAL A 1 106 ? 8.328 10.25 -5.473 1 93.5 106 VAL A O 1
ATOM 847 N N . GLN A 1 107 ? 6.262 9.734 -4.766 1 96.19 107 GLN A N 1
ATOM 848 C CA . GLN A 1 107 ? 6.672 8.359 -4.5 1 96.19 107 GLN A CA 1
ATOM 849 C C . GLN A 1 107 ? 6.691 7.535 -5.785 1 96.19 107 GLN A C 1
ATOM 851 O O . GLN A 1 107 ? 5.652 7.348 -6.426 1 96.19 107 GLN A O 1
ATOM 856 N N . HIS A 1 108 ? 7.809 6.98 -6.121 1 97.31 108 HIS A N 1
ATOM 857 C CA . HIS A 1 108 ? 7.965 6.254 -7.379 1 97.31 108 HIS A CA 1
ATOM 858 C C . HIS A 1 108 ? 7.902 4.746 -7.156 1 97.31 108 HIS A C 1
ATOM 860 O O . HIS A 1 108 ? 7.605 3.99 -8.078 1 97.31 108 HIS A O 1
ATOM 866 N N . ALA A 1 109 ? 8.195 4.312 -5.941 1 98.62 109 ALA A N 1
ATOM 867 C CA . ALA A 1 109 ? 8.133 2.883 -5.641 1 98.62 109 ALA A CA 1
ATOM 868 C C . ALA A 1 109 ? 8.094 2.643 -4.133 1 98.62 109 ALA A C 1
ATOM 870 O O . ALA A 1 109 ? 8.555 3.48 -3.354 1 98.62 109 ALA A O 1
ATOM 871 N N . ALA A 1 110 ? 7.578 1.542 -3.75 1 98.69 110 ALA A N 1
ATOM 872 C CA . ALA A 1 110 ? 7.539 1.112 -2.354 1 98.69 110 ALA A CA 1
ATOM 873 C C . ALA A 1 110 ? 7.555 -0.41 -2.248 1 98.69 110 ALA A C 1
ATOM 875 O O . ALA A 1 110 ? 6.945 -1.103 -3.066 1 98.69 110 ALA A O 1
ATOM 876 N N . LEU A 1 111 ? 8.289 -0.912 -1.356 1 98.81 111 LEU A N 1
ATOM 877 C CA . LEU A 1 111 ? 8.336 -2.326 -1 1 98.81 111 LEU A CA 1
ATOM 878 C C . LEU A 1 111 ? 8.031 -2.523 0.481 1 98.81 111 LEU A C 1
ATOM 880 O O . LEU A 1 111 ? 8.594 -1.831 1.333 1 98.81 111 LEU A O 1
ATOM 884 N N . ILE A 1 112 ? 7.098 -3.385 0.785 1 98.75 112 ILE A N 1
ATOM 885 C CA . ILE A 1 112 ? 6.797 -3.672 2.184 1 98.75 112 ILE A CA 1
ATOM 886 C C . ILE A 1 112 ? 6.855 -5.18 2.426 1 98.75 112 ILE A C 1
ATOM 888 O O . ILE A 1 112 ? 6.383 -5.965 1.601 1 98.75 112 ILE A O 1
ATOM 892 N N . ARG A 1 113 ? 7.484 -5.535 3.465 1 98.56 113 ARG A N 1
ATOM 893 C CA . ARG A 1 113 ? 7.543 -6.906 3.965 1 98.56 113 ARG A CA 1
ATOM 894 C C . ARG A 1 113 ? 6.852 -7.023 5.32 1 98.56 113 ARG A C 1
ATOM 896 O O . ARG A 1 113 ? 7.203 -6.316 6.266 1 98.56 113 ARG A O 1
ATOM 903 N N . TYR A 1 114 ? 5.906 -7.93 5.344 1 98 114 TYR A N 1
ATOM 904 C CA . TYR A 1 114 ? 5.164 -8.164 6.578 1 98 114 TYR A CA 1
ATOM 905 C C . TYR A 1 114 ? 5.77 -9.32 7.363 1 98 114 TYR A C 1
ATOM 907 O O . TYR A 1 114 ? 6.082 -10.375 6.797 1 98 114 TYR A O 1
ATOM 915 N N . ARG A 1 115 ? 5.91 -9.086 8.617 1 97.06 115 ARG A N 1
ATOM 916 C CA . ARG A 1 115 ? 6.477 -10.125 9.477 1 97.06 115 ARG A CA 1
ATOM 917 C C . ARG A 1 115 ? 5.414 -10.703 10.398 1 97.06 115 ARG A C 1
ATOM 919 O O . ARG A 1 115 ? 5.293 -11.922 10.523 1 97.06 115 ARG A O 1
ATOM 926 N N . ARG A 1 116 ? 4.719 -9.828 11.055 1 96.31 116 ARG A N 1
ATOM 927 C CA . ARG A 1 116 ? 3.59 -10.156 11.922 1 96.31 116 ARG A CA 1
ATOM 928 C C . ARG A 1 116 ? 2.471 -9.133 11.781 1 96.31 116 ARG A C 1
ATOM 930 O O . ARG A 1 116 ? 2.732 -7.938 11.641 1 96.31 116 ARG A O 1
ATOM 937 N N . SER A 1 117 ? 1.265 -9.594 11.875 1 95.44 117 SER A N 1
ATOM 938 C CA . SER A 1 117 ? 0.127 -8.703 11.68 1 95.44 117 SER A CA 1
ATOM 939 C C . SER A 1 117 ? -0.028 -7.734 12.852 1 95.44 117 SER A C 1
ATOM 941 O O . SER A 1 117 ? 0.316 -8.07 13.984 1 95.44 117 SER A O 1
ATOM 943 N N . ILE A 1 118 ? -0.435 -6.5 12.508 1 97.5 118 ILE A N 1
ATOM 944 C CA . ILE A 1 118 ? -0.911 -5.57 13.531 1 97.5 118 ILE A CA 1
ATOM 945 C C . ILE A 1 118 ? -2.396 -5.809 13.789 1 97.5 118 ILE A C 1
ATOM 947 O O . ILE A 1 118 ? -3.219 -5.719 12.875 1 97.5 118 ILE A O 1
ATOM 951 N N . ASP A 1 119 ? -2.736 -6.102 15.055 1 95.69 119 ASP A N 1
ATOM 952 C CA . ASP A 1 119 ? -4.102 -6.488 15.398 1 95.69 119 ASP A CA 1
ATOM 953 C C . ASP A 1 119 ? -4.945 -5.27 15.766 1 95.69 119 ASP A C 1
ATOM 955 O O . ASP A 1 119 ? -4.422 -4.16 15.875 1 95.69 119 ASP A O 1
ATOM 959 N N . PHE A 1 120 ? -6.191 -5.551 15.914 1 95 120 PHE A N 1
ATOM 960 C CA . PHE A 1 120 ? -7.156 -4.52 16.281 1 95 120 PHE A CA 1
ATOM 961 C C . PHE A 1 120 ? -6.766 -3.85 17.594 1 95 120 PHE A C 1
ATOM 963 O O . PHE A 1 120 ? -6.414 -4.527 18.562 1 95 120 PHE A O 1
ATOM 970 N N . LEU A 1 121 ? -6.719 -2.502 17.594 1 95.69 121 LEU A N 1
ATOM 971 C CA . LEU A 1 121 ? -6.504 -1.621 18.734 1 95.69 121 LEU A CA 1
ATOM 972 C C . LEU A 1 121 ? -5.051 -1.67 19.188 1 95.69 121 LEU A C 1
ATOM 974 O O . LEU A 1 121 ? -4.691 -1.061 20.203 1 95.69 121 LEU A O 1
ATOM 978 N N . MET A 1 122 ? -4.234 -2.355 18.469 1 97.38 122 MET A N 1
ATOM 979 C CA . MET A 1 122 ? -2.816 -2.404 18.812 1 97.38 122 MET A CA 1
ATOM 980 C C . MET A 1 122 ? -2.139 -1.069 18.531 1 97.38 122 MET A C 1
ATOM 982 O O . MET A 1 122 ? -2.375 -0.463 17.484 1 97.38 122 MET A O 1
ATOM 986 N N . ARG A 1 123 ? -1.381 -0.647 19.5 1 98.19 123 ARG A N 1
ATOM 987 C CA . ARG A 1 123 ? -0.587 0.563 19.312 1 98.19 123 ARG A CA 1
ATOM 988 C C . ARG A 1 123 ? 0.788 0.235 18.734 1 98.19 123 ARG A C 1
ATOM 990 O O . ARG A 1 123 ? 1.386 -0.785 19.094 1 98.19 123 ARG A O 1
ATOM 997 N N . PHE A 1 124 ? 1.277 1.099 17.844 1 98.69 124 PHE A N 1
ATOM 998 C CA . PHE A 1 124 ? 2.578 0.858 17.234 1 98.69 124 PHE A CA 1
ATOM 999 C C . PHE A 1 124 ? 3.275 2.174 16.906 1 98.69 124 PHE A C 1
ATOM 1001 O O . PHE A 1 124 ? 2.623 3.211 16.781 1 98.69 124 PHE A O 1
ATOM 1008 N N . HIS A 1 125 ? 4.59 2.141 16.844 1 98.69 125 HIS A N 1
ATOM 1009 C CA . HIS A 1 125 ? 5.41 3.229 16.328 1 98.69 125 HIS A CA 1
ATOM 1010 C C . HIS A 1 125 ? 5.75 3.006 14.852 1 98.69 125 HIS A C 1
ATOM 1012 O O . HIS A 1 125 ? 6.055 1.883 14.445 1 98.69 125 HIS A O 1
ATOM 1018 N N . LEU A 1 126 ? 5.57 3.977 14.117 1 98.69 126 LEU A N 1
ATOM 1019 C CA . LEU A 1 126 ? 6.125 4 12.766 1 98.69 126 LEU A CA 1
ATOM 1020 C C . LEU A 1 126 ? 7.402 4.832 12.719 1 98.69 126 LEU A C 1
ATOM 1022 O O . LEU A 1 126 ? 7.355 6.059 12.852 1 98.69 126 LEU A O 1
ATOM 1026 N N . LYS A 1 127 ? 8.5 4.152 12.562 1 98.75 127 LYS A N 1
ATOM 1027 C CA . LYS A 1 127 ? 9.797 4.816 12.445 1 98.75 127 LYS A CA 1
ATOM 1028 C C . LYS A 1 127 ? 10.164 5.055 10.984 1 98.75 127 LYS A C 1
ATOM 1030 O O . LYS A 1 127 ? 10 4.168 10.141 1 98.75 127 LYS A O 1
ATOM 1035 N N . THR A 1 128 ? 10.555 6.234 10.672 1 98.62 128 THR A N 1
ATOM 1036 C CA . THR A 1 128 ? 10.922 6.637 9.32 1 98.62 128 THR A CA 1
ATOM 1037 C C . THR A 1 128 ? 12.352 7.16 9.281 1 98.62 128 THR A C 1
ATOM 1039 O O . THR A 1 128 ? 12.695 8.102 10.008 1 98.62 128 THR A O 1
ATOM 1042 N N . LYS A 1 129 ? 13.18 6.559 8.461 1 98.44 129 LYS A N 1
ATOM 1043 C CA . LYS A 1 129 ? 14.586 6.938 8.383 1 98.44 129 LYS A CA 1
ATOM 1044 C C . LYS A 1 129 ? 15.039 7.055 6.926 1 98.44 129 LYS A C 1
ATOM 1046 O O . LYS A 1 129 ? 14.75 6.184 6.105 1 98.44 129 LYS A O 1
ATOM 1051 N N . LEU A 1 130 ? 15.688 8.18 6.613 1 98.31 130 LEU A N 1
ATOM 1052 C CA . LEU A 1 130 ? 16.375 8.297 5.336 1 98.31 130 LEU A CA 1
ATOM 1053 C C . LEU A 1 130 ? 17.641 7.445 5.316 1 98.31 130 LEU A C 1
ATOM 1055 O O . LEU A 1 130 ? 18.578 7.707 6.07 1 98.31 130 LEU A O 1
ATOM 1059 N N . ILE A 1 131 ? 17.719 6.445 4.422 1 98.19 131 ILE A N 1
ATOM 1060 C CA . ILE A 1 131 ? 18.828 5.496 4.555 1 98.19 131 ILE A CA 1
ATOM 1061 C C . ILE A 1 131 ? 19.766 5.629 3.363 1 98.19 131 ILE A C 1
ATOM 1063 O O . ILE A 1 131 ? 20.891 5.102 3.387 1 98.19 131 ILE A O 1
ATOM 1067 N N . TRP A 1 132 ? 19.344 6.324 2.334 1 98.31 132 TRP A N 1
ATOM 1068 C CA . TRP A 1 132 ? 20.188 6.527 1.165 1 98.31 132 TRP A CA 1
ATOM 1069 C C . TRP A 1 132 ? 19.594 7.578 0.235 1 98.31 132 TRP A C 1
ATOM 1071 O O . TRP A 1 132 ? 18.422 7.941 0.366 1 98.31 132 TRP A O 1
ATOM 1081 N N . PHE A 1 133 ? 20.359 8.18 -0.636 1 97.88 133 PHE A N 1
ATOM 1082 C CA . PHE A 1 133 ? 19.891 9.102 -1.671 1 97.88 133 PHE A CA 1
ATOM 1083 C C . PHE A 1 133 ? 20.844 9.086 -2.865 1 97.88 133 PHE A C 1
ATOM 1085 O O . PHE A 1 133 ? 22.016 8.734 -2.732 1 97.88 133 PHE A O 1
ATOM 1092 N N . ASP A 1 134 ? 20.312 9.359 -3.975 1 96.31 134 ASP A N 1
ATOM 1093 C CA . ASP A 1 134 ? 21.094 9.562 -5.184 1 96.31 134 ASP A CA 1
ATOM 1094 C C . ASP A 1 134 ? 20.75 10.891 -5.848 1 96.31 134 ASP A C 1
ATOM 1096 O O . ASP A 1 134 ? 20.266 11.812 -5.188 1 96.31 134 ASP A O 1
ATOM 1100 N N . GLU A 1 135 ? 21.078 11.094 -7.098 1 94.94 135 GLU A N 1
ATOM 1101 C CA . GLU A 1 135 ? 20.938 12.391 -7.754 1 94.94 135 GLU A CA 1
ATOM 1102 C C . GLU A 1 135 ? 19.469 12.789 -7.875 1 94.94 135 GLU A C 1
ATOM 1104 O O . GLU A 1 135 ? 19.141 13.977 -7.898 1 94.94 135 GLU A O 1
ATOM 1109 N N . ARG A 1 136 ? 18.609 11.766 -7.824 1 94.81 136 ARG A N 1
ATOM 1110 C CA . ARG A 1 136 ? 17.234 12.109 -8.188 1 94.81 136 ARG A CA 1
ATOM 1111 C C . ARG A 1 136 ? 16.266 11.703 -7.082 1 94.81 136 ARG A C 1
ATOM 1113 O O . ARG A 1 136 ? 15.109 12.133 -7.078 1 94.81 136 ARG A O 1
ATOM 1120 N N . ALA A 1 137 ? 16.812 10.875 -6.125 1 97.25 137 ALA A N 1
ATOM 1121 C CA . ALA A 1 137 ? 15.797 10.266 -5.262 1 97.25 137 ALA A CA 1
ATOM 1122 C C . ALA A 1 137 ? 16.297 10.148 -3.828 1 97.25 137 ALA A C 1
ATOM 1124 O O . ALA A 1 137 ? 17.516 10.109 -3.588 1 97.25 137 ALA A O 1
ATOM 1125 N N . LEU A 1 138 ? 15.352 10.234 -2.912 1 97.88 138 LEU A N 1
ATOM 1126 C CA . LEU A 1 138 ? 15.539 9.867 -1.513 1 97.88 138 LEU A CA 1
ATOM 1127 C C . LEU A 1 138 ? 14.945 8.492 -1.226 1 97.88 138 LEU A C 1
ATOM 1129 O O . LEU A 1 138 ? 13.859 8.172 -1.711 1 97.88 138 LEU A O 1
ATOM 1133 N N . TYR A 1 139 ? 15.68 7.668 -0.435 1 98.69 139 TYR A N 1
ATOM 1134 C CA . TYR A 1 139 ? 15.234 6.328 -0.075 1 98.69 139 TYR A CA 1
ATOM 1135 C C . TYR A 1 139 ? 15.031 6.207 1.431 1 98.69 139 TYR A C 1
ATOM 1137 O O . TYR A 1 139 ? 15.953 6.457 2.211 1 98.69 139 TYR A O 1
ATOM 1145 N N . PHE A 1 140 ? 13.805 5.785 1.787 1 98.75 140 PHE A N 1
ATOM 1146 C CA . PHE A 1 140 ? 13.438 5.684 3.195 1 98.75 140 PHE A CA 1
ATOM 1147 C C . PHE A 1 140 ? 13.25 4.227 3.598 1 98.75 140 PHE A C 1
ATOM 1149 O O . PHE A 1 140 ? 12.789 3.408 2.797 1 98.75 140 PHE A O 1
ATOM 1156 N N . GLU A 1 141 ? 13.633 3.914 4.797 1 98.81 141 GLU A N 1
ATOM 1157 C CA . GLU A 1 141 ? 13.172 2.711 5.488 1 98.81 141 GLU A CA 1
ATOM 1158 C C . GLU A 1 141 ? 12.156 3.047 6.57 1 98.81 141 GLU A C 1
ATOM 1160 O O . GLU A 1 141 ? 12.359 3.971 7.359 1 98.81 141 GLU A O 1
ATOM 1165 N N . GLN A 1 142 ? 11.086 2.365 6.582 1 98.88 142 GLN A N 1
ATOM 1166 C CA . GLN A 1 142 ? 10.055 2.561 7.594 1 98.88 142 GLN A CA 1
ATOM 1167 C C . GLN A 1 142 ? 9.727 1.251 8.305 1 98.88 142 GLN A C 1
ATOM 1169 O O . GLN A 1 142 ? 9.586 0.208 7.668 1 98.88 142 GLN A O 1
ATOM 1174 N N . ARG A 1 143 ? 9.688 1.312 9.586 1 98.88 143 ARG A N 1
ATOM 1175 C CA . ARG A 1 143 ? 9.453 0.129 10.406 1 98.88 143 ARG A CA 1
ATOM 1176 C C . ARG A 1 143 ? 8.234 0.319 11.297 1 98.88 143 ARG A C 1
ATOM 1178 O O . ARG A 1 143 ? 8.109 1.339 11.977 1 98.88 143 ARG A O 1
ATOM 1185 N N . PHE A 1 144 ? 7.348 -0.642 11.219 1 98.88 144 PHE A N 1
ATOM 1186 C CA . PHE A 1 144 ? 6.23 -0.72 12.156 1 98.88 144 PHE A CA 1
ATOM 1187 C C . PHE A 1 144 ? 6.609 -1.526 13.391 1 98.88 144 PHE A C 1
ATOM 1189 O O . PHE A 1 144 ? 6.883 -2.725 13.297 1 98.88 144 PHE A O 1
ATOM 1196 N N . ILE A 1 145 ? 6.531 -0.89 14.5 1 98.75 145 ILE A N 1
ATOM 1197 C CA . ILE A 1 145 ? 7 -1.542 15.719 1 98.75 145 ILE A CA 1
ATOM 1198 C C . ILE A 1 145 ? 5.887 -1.532 16.766 1 98.75 145 ILE A C 1
ATOM 1200 O O . ILE A 1 145 ? 5.441 -0.467 17.203 1 98.75 145 ILE A O 1
ATOM 1204 N N . SER A 1 146 ? 5.48 -2.715 17.188 1 98.25 146 SER A N 1
ATOM 1205 C CA . SER A 1 146 ? 4.441 -2.771 18.203 1 98.25 146 SER A CA 1
ATOM 1206 C C . SER A 1 146 ? 4.934 -2.186 19.531 1 98.25 146 SER A C 1
ATOM 1208 O O . SER A 1 146 ? 6.051 -2.479 19.969 1 98.25 146 SER A O 1
ATOM 1210 N N . LYS A 1 147 ? 4.148 -1.468 20.156 1 97.88 147 LYS A N 1
ATOM 1211 C CA . LYS A 1 147 ? 4.539 -0.737 21.359 1 97.88 147 LYS A CA 1
ATOM 1212 C C . LYS A 1 147 ? 4.715 -1.683 22.547 1 97.88 147 LYS A C 1
ATOM 1214 O O . LYS A 1 147 ? 5.633 -1.516 23.344 1 97.88 147 LYS A O 1
ATOM 1219 N N . HIS A 1 148 ? 3.877 -2.699 22.656 1 96.81 148 HIS A N 1
ATOM 1220 C CA . HIS A 1 148 ? 3.814 -3.525 23.844 1 96.81 148 HIS A CA 1
ATOM 1221 C C . HIS A 1 148 ? 5.004 -4.477 23.922 1 96.81 148 HIS A C 1
ATOM 1223 O O . HIS A 1 148 ? 5.402 -4.895 25.016 1 96.81 148 HIS A O 1
ATOM 1229 N N . ASP A 1 149 ? 5.652 -4.816 22.844 1 96.38 149 ASP A N 1
ATOM 1230 C CA . ASP A 1 149 ? 6.719 -5.812 22.906 1 96.38 149 ASP A CA 1
ATOM 1231 C C . ASP A 1 149 ? 7.938 -5.363 22.094 1 96.38 149 ASP A C 1
ATOM 1233 O O . ASP A 1 149 ? 8.953 -6.062 22.062 1 96.38 149 ASP A O 1
ATOM 1237 N N . GLY A 1 150 ? 7.793 -4.254 21.359 1 96.81 150 GLY A N 1
ATOM 1238 C CA . GLY A 1 150 ? 8.922 -3.736 20.594 1 96.81 150 GLY A CA 1
ATOM 1239 C C . GLY A 1 150 ? 9.227 -4.547 19.359 1 96.81 150 GLY A C 1
ATOM 1240 O O . GLY A 1 150 ? 10.289 -4.387 18.75 1 96.81 150 GLY A O 1
ATOM 1241 N N . PHE A 1 151 ? 8.297 -5.422 18.953 1 97.56 151 PHE A N 1
ATOM 1242 C CA . PHE A 1 151 ? 8.508 -6.297 17.797 1 97.56 151 PHE A CA 1
ATOM 1243 C C . PHE A 1 151 ? 8.297 -5.535 16.5 1 97.56 151 PHE A C 1
ATOM 1245 O O . PHE A 1 151 ? 7.324 -4.797 16.344 1 97.56 151 PHE A O 1
ATOM 1252 N N . VAL A 1 152 ? 9.273 -5.668 15.555 1 98.5 152 VAL A N 1
ATOM 1253 C CA . VAL A 1 152 ? 9.125 -5.098 14.227 1 98.5 152 VAL A CA 1
ATOM 1254 C C . VAL A 1 152 ? 8.125 -5.922 13.422 1 98.5 152 VAL A C 1
ATOM 1256 O O . VAL A 1 152 ? 8.438 -7.02 12.961 1 98.5 152 VAL A O 1
ATOM 1259 N N . ARG A 1 153 ? 6.973 -5.371 13.164 1 98.44 153 ARG A N 1
ATOM 1260 C CA . ARG A 1 153 ? 5.871 -6.105 12.555 1 98.44 153 ARG A CA 1
ATOM 1261 C C . ARG A 1 153 ? 5.926 -6.016 11.031 1 98.44 153 ARG A C 1
ATOM 1263 O O . ARG A 1 153 ? 5.418 -6.895 10.336 1 98.44 153 ARG A O 1
ATOM 1270 N N . ALA A 1 154 ? 6.512 -4.984 10.508 1 98.69 154 ALA A N 1
ATOM 1271 C CA . ALA A 1 154 ? 6.668 -4.797 9.062 1 98.69 154 ALA A CA 1
ATOM 1272 C C . ALA A 1 154 ? 7.816 -3.838 8.758 1 98.69 154 ALA A C 1
ATOM 1274 O O . ALA A 1 154 ? 8.117 -2.945 9.555 1 98.69 154 ALA A O 1
ATOM 1275 N N . VAL A 1 155 ? 8.492 -4.012 7.684 1 98.81 155 VAL A N 1
ATOM 1276 C CA . VAL A 1 155 ? 9.562 -3.152 7.191 1 98.81 155 VAL A CA 1
ATOM 1277 C C . VAL A 1 155 ? 9.266 -2.73 5.754 1 98.81 155 VAL A C 1
ATOM 1279 O O . VAL A 1 155 ? 8.875 -3.557 4.926 1 98.81 155 VAL A O 1
ATOM 1282 N N . ALA A 1 156 ? 9.484 -1.479 5.496 1 98.81 156 ALA A N 1
ATOM 1283 C CA . ALA A 1 156 ? 9.172 -0.98 4.16 1 98.81 156 ALA A CA 1
ATOM 1284 C C . ALA A 1 156 ? 10.312 -0.119 3.617 1 98.81 156 ALA A C 1
ATOM 1286 O O . ALA A 1 156 ? 11.055 0.497 4.387 1 98.81 156 ALA A O 1
ATOM 1287 N N . LEU A 1 157 ? 10.484 -0.103 2.344 1 98.88 157 LEU A N 1
ATOM 1288 C CA . LEU A 1 157 ? 11.375 0.772 1.587 1 98.88 157 LEU A CA 1
ATOM 1289 C C . LEU A 1 157 ? 10.586 1.657 0.631 1 98.88 157 LEU A C 1
ATOM 1291 O O . LEU A 1 157 ? 9.648 1.191 -0.022 1 98.88 157 LEU A O 1
ATOM 1295 N N . CYS A 1 158 ? 10.938 2.867 0.585 1 98.56 158 CYS A N 1
ATOM 1296 C CA . CYS A 1 158 ? 10.242 3.805 -0.291 1 98.56 158 CYS A CA 1
ATOM 1297 C C . CYS A 1 158 ? 11.234 4.621 -1.11 1 98.56 158 CYS A C 1
ATOM 1299 O O . CYS A 1 158 ? 12.242 5.086 -0.583 1 98.56 158 CYS A O 1
ATOM 1301 N N . LYS A 1 159 ? 10.914 4.738 -2.332 1 98.62 159 LYS A N 1
ATOM 1302 C CA . LYS A 1 159 ? 11.664 5.625 -3.219 1 98.62 159 LYS A CA 1
ATOM 1303 C C . LYS A 1 159 ? 10.867 6.883 -3.541 1 98.62 159 LYS A C 1
ATOM 1305 O O . LYS A 1 159 ? 9.797 6.809 -4.156 1 98.62 159 LYS A O 1
ATOM 1310 N N . ASN A 1 160 ? 11.328 8.016 -3.115 1 97.5 160 ASN A N 1
ATOM 1311 C CA . ASN A 1 160 ? 10.742 9.32 -3.438 1 97.5 160 ASN A CA 1
ATOM 1312 C C . ASN A 1 160 ? 11.609 10.086 -4.43 1 97.5 160 ASN A C 1
ATOM 1314 O O . ASN A 1 160 ? 12.742 10.453 -4.121 1 97.5 160 ASN A O 1
ATOM 1318 N N . THR A 1 161 ? 11.07 10.398 -5.547 1 96.44 161 THR A N 1
ATOM 1319 C CA . THR A 1 161 ? 11.852 10.984 -6.629 1 96.44 161 THR A CA 1
ATOM 1320 C C . THR A 1 161 ? 11.484 12.453 -6.828 1 96.44 161 THR A C 1
ATOM 1322 O O . THR A 1 161 ? 10.305 12.812 -6.805 1 96.44 161 THR A O 1
ATOM 1325 N N . PHE A 1 162 ? 12.516 13.195 -7.047 1 93.94 162 PHE A N 1
ATOM 1326 C CA . PHE A 1 162 ? 12.352 14.594 -7.418 1 93.94 162 PHE A CA 1
ATOM 1327 C C . PHE A 1 162 ? 12.367 14.766 -8.93 1 93.94 162 PHE A C 1
ATOM 1329 O O . PHE A 1 162 ? 13.414 14.602 -9.562 1 93.94 162 PHE A O 1
ATOM 1336 N N . VAL A 1 163 ? 11.297 15.047 -9.586 1 88.19 163 VAL A N 1
ATOM 1337 C CA . VAL A 1 163 ? 11.109 15.016 -11.031 1 88.19 163 VAL A CA 1
ATOM 1338 C C . VAL A 1 163 ? 11.711 16.266 -11.656 1 88.19 163 VAL A C 1
ATOM 1340 O O . VAL A 1 163 ? 12.18 16.25 -12.797 1 88.19 163 VAL A O 1
ATOM 1343 N N . ASN A 1 164 ? 11.766 17.375 -11.039 1 86 164 ASN A N 1
ATOM 1344 C CA . ASN A 1 164 ? 12.328 18.594 -11.617 1 86 164 ASN A CA 1
ATOM 1345 C C . ASN A 1 164 ? 13.523 19.094 -10.82 1 86 164 ASN A C 1
ATOM 1347 O O . ASN A 1 164 ? 13.75 20.297 -10.719 1 86 164 ASN A O 1
ATOM 1351 N N . SER A 1 165 ? 14.133 18.125 -10.25 1 80.62 165 SER A N 1
ATOM 1352 C CA . SER A 1 165 ? 15.312 18.531 -9.5 1 80.62 165 SER A CA 1
ATOM 1353 C C . SER A 1 165 ? 16.594 18.125 -10.227 1 80.62 165 SER A C 1
ATOM 1355 O O . SER A 1 165 ? 16.609 17.156 -10.977 1 80.62 165 SER A O 1
ATOM 1357 N N . GLU A 1 166 ? 17.578 18.953 -10.023 1 74 166 GLU A N 1
ATOM 1358 C CA . GLU A 1 166 ? 18.781 18.625 -10.773 1 74 166 GLU A CA 1
ATOM 1359 C C . GLU A 1 166 ? 19.688 17.688 -9.984 1 74 166 GLU A C 1
ATOM 1361 O O . GLU A 1 166 ? 20.203 16.719 -10.523 1 74 166 GLU A O 1
ATOM 1366 N N . ASP A 1 167 ? 20.047 17.953 -8.609 1 91.38 167 ASP A N 1
ATOM 1367 C CA . ASP A 1 167 ? 21.016 17.094 -7.941 1 91.38 167 ASP A CA 1
ATOM 1368 C C . ASP A 1 167 ? 20.719 16.984 -6.449 1 91.38 167 ASP A C 1
ATOM 1370 O O . ASP A 1 167 ? 21.156 17.828 -5.664 1 91.38 167 ASP A O 1
ATOM 1374 N N . MET A 1 168 ? 20.125 15.812 -6.016 1 92.56 168 MET A N 1
ATOM 1375 C CA . MET A 1 168 ? 19.734 15.656 -4.617 1 92.56 168 MET A CA 1
ATOM 1376 C C . MET A 1 168 ? 20.938 15.312 -3.752 1 92.56 168 MET A C 1
ATOM 1378 O O . MET A 1 168 ? 20.938 15.555 -2.543 1 92.56 168 MET A O 1
ATOM 1382 N N . ILE A 1 169 ? 22.016 14.742 -4.34 1 95.38 169 ILE A N 1
ATOM 1383 C CA . ILE A 1 169 ? 23.25 14.484 -3.59 1 95.38 169 ILE A CA 1
ATOM 1384 C C . ILE A 1 169 ? 23.812 15.805 -3.068 1 95.38 169 ILE A C 1
ATOM 1386 O O . ILE A 1 169 ? 24.172 15.906 -1.896 1 95.38 169 ILE A O 1
ATOM 1390 N N . LYS A 1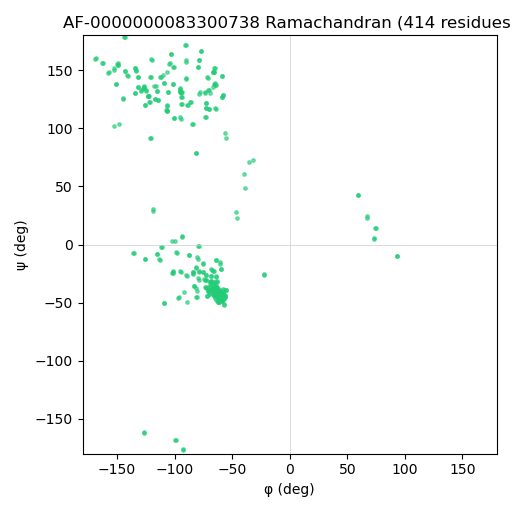 170 ? 23.828 16.781 -3.91 1 94.81 170 LYS A N 1
ATOM 1391 C CA . LYS A 1 170 ? 24.344 18.094 -3.531 1 94.81 170 LYS A CA 1
ATOM 1392 C C . LYS A 1 170 ? 23.469 18.734 -2.457 1 94.81 170 LYS A C 1
ATOM 1394 O O . LYS A 1 170 ? 23.984 19.281 -1.478 1 94.81 170 LYS A O 1
ATOM 1399 N N . VAL A 1 171 ? 22.172 18.625 -2.658 1 94 171 VAL A N 1
ATOM 1400 C CA . VAL A 1 171 ? 21.25 19.234 -1.71 1 94 171 VAL A CA 1
ATOM 1401 C C . VAL A 1 171 ? 21.438 18.609 -0.327 1 94 171 VAL A C 1
ATOM 1403 O O . VAL A 1 171 ? 21.562 19.328 0.667 1 94 171 VAL A O 1
ATOM 1406 N N . MET A 1 172 ? 21.516 17.266 -0.249 1 96.06 172 MET A N 1
ATOM 1407 C CA . MET A 1 172 ? 21.625 16.578 1.029 1 96.06 172 MET A CA 1
ATOM 1408 C C . MET A 1 172 ? 22.984 16.812 1.675 1 96.06 172 MET A C 1
ATOM 1410 O O . MET A 1 172 ? 23.062 17.047 2.881 1 96.06 172 MET A O 1
ATOM 1414 N N . THR A 1 173 ? 24.047 16.828 0.929 1 96.69 173 THR A N 1
ATOM 1415 C CA . THR A 1 173 ? 25.406 16.906 1.475 1 96.69 173 THR A CA 1
ATOM 1416 C C . THR A 1 173 ? 25.781 18.344 1.787 1 96.69 173 THR A C 1
ATOM 1418 O O . THR A 1 173 ? 26.438 18.625 2.787 1 96.69 173 THR A O 1
ATOM 1421 N N . GLU A 1 174 ? 25.344 19.297 0.987 1 95.31 174 GLU A N 1
ATOM 1422 C CA . GLU A 1 174 ? 25.797 20.672 1.138 1 95.31 174 GLU A CA 1
ATOM 1423 C C . GLU A 1 174 ? 24.781 21.484 1.944 1 95.31 174 GLU A C 1
ATOM 1425 O O . GLU A 1 174 ? 25.156 22.219 2.859 1 95.31 174 GLU A O 1
ATOM 1430 N N . HIS A 1 175 ? 23.594 21.344 1.623 1 93.5 175 HIS A N 1
ATOM 1431 C CA . HIS A 1 175 ? 22.578 22.156 2.299 1 93.5 175 HIS A CA 1
ATOM 1432 C C . HIS A 1 175 ? 22.219 21.562 3.66 1 93.5 175 HIS A C 1
ATOM 1434 O O . HIS A 1 175 ? 22.141 22.281 4.656 1 93.5 175 HIS A O 1
ATOM 1440 N N . PHE A 1 176 ? 22.016 20.234 3.699 1 96 176 PHE A N 1
ATOM 1441 C CA . PHE A 1 176 ? 21.578 19.609 4.941 1 96 176 PHE A CA 1
ATOM 1442 C C . PHE A 1 176 ? 22.766 19 5.68 1 96 176 PHE A C 1
ATOM 1444 O O . PHE A 1 176 ? 22.609 18.5 6.801 1 96 176 PHE A O 1
ATOM 1451 N N . ASN A 1 177 ? 23.938 18.969 5.105 1 96.06 177 ASN A N 1
ATOM 1452 C CA . ASN A 1 177 ? 25.172 18.469 5.719 1 96.06 177 ASN A CA 1
ATOM 1453 C C . ASN A 1 177 ? 25.047 17.016 6.137 1 96.06 177 ASN A C 1
ATOM 1455 O O . ASN A 1 177 ? 25.422 16.641 7.254 1 96.06 177 ASN A O 1
ATOM 1459 N N . ILE A 1 178 ? 24.438 16.219 5.258 1 95.38 178 ILE A N 1
ATOM 1460 C CA . ILE A 1 178 ? 24.297 14.781 5.465 1 95.38 178 ILE A CA 1
ATOM 1461 C C . ILE A 1 178 ? 25.25 14.023 4.535 1 95.38 178 ILE A C 1
ATOM 1463 O O . ILE A 1 178 ? 25.125 14.109 3.311 1 95.38 178 ILE A O 1
ATOM 1467 N N . PRO A 1 179 ? 26.172 13.344 5.133 1 95.19 179 PRO A N 1
ATOM 1468 C CA . PRO A 1 179 ? 27.062 12.57 4.254 1 95.19 179 PRO A CA 1
ATOM 1469 C C . PRO A 1 179 ? 26.312 11.445 3.525 1 95.19 179 PRO A C 1
ATOM 1471 O O . PRO A 1 179 ? 25.328 10.914 4.043 1 95.19 179 PRO A O 1
ATOM 1474 N N . LEU A 1 180 ? 26.75 11.109 2.311 1 93.56 180 LEU A N 1
ATOM 1475 C CA . LEU A 1 180 ? 26.156 10.016 1.552 1 93.56 180 LEU A CA 1
ATOM 1476 C C . LEU A 1 180 ? 26.391 8.68 2.262 1 93.56 180 LEU A C 1
ATOM 1478 O O . LEU A 1 180 ? 27.531 8.242 2.414 1 93.56 180 LEU A O 1
ATOM 1482 N N . PRO A 1 181 ? 25.359 8.047 2.656 1 94.69 181 PRO A N 1
ATOM 1483 C CA . PRO A 1 181 ? 25.531 6.762 3.336 1 94.69 181 PRO A CA 1
ATOM 1484 C C . PRO A 1 181 ? 25.844 5.621 2.373 1 94.69 181 PRO A C 1
ATOM 1486 O O . PRO A 1 181 ? 25.734 5.785 1.156 1 94.69 181 PRO A O 1
ATOM 1489 N N . ILE A 1 182 ? 26.281 4.508 2.996 1 95.75 182 ILE A N 1
ATOM 1490 C CA . ILE A 1 182 ? 26.469 3.289 2.213 1 95.75 182 ILE A CA 1
ATOM 1491 C C . ILE A 1 182 ? 25.109 2.688 1.872 1 95.75 182 ILE A C 1
ATOM 1493 O O . ILE A 1 182 ? 24.234 2.582 2.738 1 95.75 182 ILE A O 1
ATOM 1497 N N . CYS A 1 183 ? 24.891 2.359 0.65 1 97.12 183 CYS A N 1
ATOM 1498 C CA . CYS A 1 183 ? 23.625 1.749 0.231 1 97.12 183 CYS A CA 1
ATOM 1499 C C . CYS A 1 183 ? 23.5 0.328 0.768 1 97.12 183 CYS A C 1
ATOM 1501 O O . CYS A 1 183 ? 24.312 -0.54 0.427 1 97.12 183 CYS A O 1
ATOM 1503 N N . PRO A 1 184 ? 22.547 0.074 1.593 1 97.06 184 PRO A N 1
ATOM 1504 C CA . PRO A 1 184 ? 22.406 -1.29 2.104 1 97.06 184 PRO A CA 1
ATOM 1505 C C . PRO A 1 184 ? 22.031 -2.293 1.012 1 97.06 184 PRO A C 1
ATOM 1507 O O . PRO A 1 184 ? 21.328 -1.949 0.062 1 97.06 184 PRO A O 1
ATOM 1510 N N . PRO A 1 185 ? 22.422 -3.57 1.175 1 97.19 185 PRO A N 1
ATOM 1511 C CA . PRO A 1 185 ? 22.203 -4.578 0.134 1 97.19 185 PRO A CA 1
ATOM 1512 C C . PRO A 1 185 ? 20.734 -4.758 -0.211 1 97.19 185 PRO A C 1
ATOM 1514 O O . PRO A 1 185 ? 20.391 -4.93 -1.383 1 97.19 185 PRO A O 1
ATOM 1517 N N . TYR A 1 186 ? 19.875 -4.781 0.766 1 97.81 186 TYR A N 1
ATOM 1518 C CA . TYR A 1 186 ? 18.453 -4.977 0.497 1 97.81 186 TYR A CA 1
ATOM 1519 C C . TYR A 1 186 ? 17.891 -3.826 -0.333 1 97.81 186 TYR A C 1
ATOM 1521 O O . TYR A 1 186 ? 16.969 -4.02 -1.126 1 97.81 186 TYR A O 1
ATOM 1529 N N . LEU A 1 187 ? 18.422 -2.635 -0.144 1 98.44 187 LEU A N 1
ATOM 1530 C CA . LEU A 1 187 ? 18 -1.493 -0.948 1 98.44 187 LEU A CA 1
ATOM 1531 C C . LEU A 1 187 ? 18.5 -1.624 -2.383 1 98.44 187 LEU A C 1
ATOM 1533 O O . LEU A 1 187 ? 17.781 -1.304 -3.328 1 98.44 187 LEU A O 1
ATOM 1537 N N . GLU A 1 188 ? 19.719 -2.086 -2.553 1 98.19 188 GLU A N 1
ATOM 1538 C CA . GLU A 1 188 ? 20.266 -2.311 -3.891 1 98.19 188 GLU A CA 1
ATOM 1539 C C . GLU A 1 188 ? 19.391 -3.277 -4.684 1 98.19 188 GLU A C 1
ATOM 1541 O O . GLU A 1 188 ? 19.109 -3.043 -5.859 1 98.19 188 GLU A O 1
ATOM 1546 N N . SER A 1 189 ? 19.016 -4.375 -4.047 1 98.44 189 SER A N 1
ATOM 1547 C CA . SER A 1 189 ? 18.156 -5.359 -4.699 1 98.44 189 SER A CA 1
ATOM 1548 C C . SER A 1 189 ? 16.781 -4.773 -5.012 1 98.44 189 SER A C 1
ATOM 1550 O O . SER A 1 189 ? 16.188 -5.098 -6.039 1 98.44 189 SER A O 1
ATOM 1552 N N . PHE A 1 190 ? 16.312 -3.916 -4.113 1 98.56 190 PHE A N 1
ATOM 1553 C CA . PHE A 1 190 ? 15.062 -3.199 -4.344 1 98.56 190 PHE A CA 1
ATOM 1554 C C . PHE A 1 190 ? 15.156 -2.324 -5.586 1 98.56 190 PHE A C 1
ATOM 1556 O O . PHE A 1 190 ? 14.289 -2.369 -6.457 1 98.56 190 PHE A O 1
ATOM 1563 N N . ILE A 1 191 ? 16.188 -1.563 -5.68 1 98.25 191 ILE A N 1
ATOM 1564 C CA . ILE A 1 191 ? 16.422 -0.685 -6.82 1 98.25 191 ILE A CA 1
ATOM 1565 C C . ILE A 1 191 ? 16.562 -1.517 -8.094 1 98.25 191 ILE A C 1
ATOM 1567 O O . ILE A 1 191 ? 15.969 -1.19 -9.125 1 98.25 191 ILE A O 1
ATOM 1571 N N . LYS A 1 192 ? 17.281 -2.604 -7.977 1 98 192 LYS A N 1
ATOM 1572 C CA . LYS A 1 192 ? 17.5 -3.488 -9.117 1 98 192 LYS A CA 1
ATOM 1573 C C . LYS A 1 192 ? 16.188 -4.074 -9.625 1 98 192 LYS A C 1
ATOM 1575 O O . LYS A 1 192 ? 15.961 -4.148 -10.836 1 98 192 LYS A O 1
ATOM 1580 N N . SER A 1 193 ? 15.352 -4.516 -8.727 1 98.31 193 SER A N 1
ATOM 1581 C CA . SER A 1 193 ? 14.055 -5.059 -9.109 1 98.31 193 SER A CA 1
ATOM 1582 C C . SER A 1 193 ? 13.242 -4.039 -9.898 1 98.31 193 SER A C 1
ATOM 1584 O O . SER A 1 193 ? 12.625 -4.379 -10.914 1 98.31 193 SER A O 1
ATOM 1586 N N . ASN A 1 194 ? 13.242 -2.805 -9.453 1 97.75 194 ASN A N 1
ATOM 1587 C CA . ASN A 1 194 ? 12.516 -1.742 -10.141 1 97.75 194 ASN A CA 1
ATOM 1588 C C . ASN A 1 194 ? 13.07 -1.498 -11.539 1 97.75 194 ASN A C 1
ATOM 1590 O O . ASN A 1 194 ? 12.305 -1.343 -12.492 1 97.75 194 ASN A O 1
ATOM 1594 N N . GLU A 1 195 ? 14.359 -1.471 -11.641 1 97.38 195 GLU A N 1
ATOM 1595 C CA . GLU A 1 195 ? 15 -1.235 -12.93 1 97.38 195 GLU A CA 1
ATOM 1596 C C . GLU A 1 195 ? 14.719 -2.375 -13.906 1 97.38 195 GLU A C 1
ATOM 1598 O O . GLU A 1 195 ? 14.438 -2.137 -15.078 1 97.38 195 GLU A O 1
ATOM 1603 N N . GLU A 1 196 ? 14.797 -3.6 -13.414 1 97.69 196 GLU A N 1
ATOM 1604 C CA . GLU A 1 196 ? 14.523 -4.766 -14.25 1 97.69 196 GLU A CA 1
ATOM 1605 C C . GLU A 1 196 ? 13.062 -4.793 -14.703 1 97.69 196 GLU A C 1
ATOM 1607 O O . GLU A 1 196 ? 12.773 -5.164 -15.836 1 97.69 196 GLU A O 1
ATOM 1612 N N . SER A 1 197 ? 12.18 -4.441 -13.766 1 96.44 197 SER A N 1
ATOM 1613 C CA . SER A 1 197 ? 10.766 -4.359 -14.102 1 96.44 197 SER A CA 1
ATOM 1614 C C . SER A 1 197 ? 10.508 -3.312 -15.18 1 96.44 197 SER A C 1
ATOM 1616 O O . SER A 1 197 ? 9.75 -3.553 -16.125 1 96.44 197 SER A O 1
ATOM 1618 N N . SER A 1 198 ? 11.133 -2.131 -15.047 1 96.25 198 SER A N 1
ATOM 1619 C CA . SER A 1 198 ? 11.023 -1.066 -16.047 1 96.25 198 SER A CA 1
ATOM 1620 C C . SER A 1 198 ? 11.516 -1.528 -17.406 1 96.25 198 SER A C 1
ATOM 1622 O O . SER A 1 198 ? 10.867 -1.283 -18.422 1 96.25 198 SER A O 1
ATOM 1624 N N . LEU A 1 199 ? 12.633 -2.217 -17.422 1 96.06 199 LEU A N 1
ATOM 1625 C CA . LEU A 1 199 ? 13.227 -2.701 -18.672 1 96.06 199 LEU A CA 1
ATOM 1626 C C . LEU A 1 199 ? 12.336 -3.748 -19.328 1 96.06 199 LEU A C 1
ATOM 1628 O O . LEU A 1 199 ? 12.148 -3.736 -20.547 1 96.06 199 LEU A O 1
ATOM 1632 N N . ALA A 1 200 ? 11.828 -4.641 -18.531 1 95.38 200 ALA A N 1
ATOM 1633 C CA . ALA A 1 200 ? 10.953 -5.688 -19.062 1 95.38 200 ALA A CA 1
ATOM 1634 C C . ALA A 1 200 ? 9.719 -5.09 -19.719 1 95.38 200 ALA A C 1
ATOM 1636 O O . ALA A 1 200 ? 9.305 -5.543 -20.797 1 95.38 200 ALA A O 1
ATOM 1637 N N . LEU A 1 201 ? 9.125 -4.105 -19.125 1 94.88 201 LEU A N 1
ATOM 1638 C CA . LEU A 1 201 ? 7.938 -3.461 -19.672 1 94.88 201 LEU A CA 1
ATOM 1639 C C . LEU A 1 201 ? 8.266 -2.729 -20.969 1 94.88 201 LEU A C 1
ATOM 1641 O O . LEU A 1 201 ? 7.48 -2.76 -21.922 1 94.88 201 LEU A O 1
ATOM 1645 N N . LYS A 1 202 ? 9.422 -2.051 -21.062 1 94.06 202 LYS A N 1
ATOM 1646 C CA . LYS A 1 202 ? 9.852 -1.351 -22.266 1 94.06 202 LYS A CA 1
ATOM 1647 C C . LYS A 1 202 ? 10.031 -2.322 -23.438 1 94.06 202 LYS A C 1
ATOM 1649 O O . LYS A 1 202 ? 9.641 -2.021 -24.562 1 94.06 202 LYS A O 1
ATOM 1654 N N . GLU A 1 203 ? 10.586 -3.449 -23.094 1 93.44 203 GLU A N 1
ATOM 1655 C CA . GLU A 1 203 ? 10.789 -4.473 -24.125 1 93.44 203 GLU A CA 1
ATOM 1656 C C . GLU A 1 203 ? 9.461 -5.023 -24.625 1 93.44 203 GLU A C 1
ATOM 1658 O O . GLU A 1 203 ? 9.305 -5.27 -25.828 1 93.44 203 GLU A O 1
ATOM 1663 N N . GLU A 1 204 ? 8.555 -5.184 -23.703 1 92.62 204 GLU A N 1
ATOM 1664 C CA . GLU A 1 204 ? 7.23 -5.656 -24.078 1 92.62 204 GLU A CA 1
ATOM 1665 C C . GLU A 1 204 ? 6.523 -4.656 -24.984 1 92.62 204 GLU A C 1
ATOM 1667 O O . GLU A 1 204 ? 5.871 -5.043 -25.969 1 92.62 204 GLU A O 1
ATOM 1672 N N . MET A 1 205 ? 6.664 -3.391 -24.656 1 87.75 205 MET A N 1
ATOM 1673 C CA . MET A 1 205 ? 6.031 -2.342 -25.453 1 87.75 205 MET A CA 1
ATOM 1674 C C . MET A 1 205 ? 6.637 -2.27 -26.844 1 87.75 205 MET A C 1
ATOM 1676 O O . MET A 1 205 ? 5.93 -2.014 -27.828 1 87.75 205 MET A O 1
ATOM 1680 N N . LEU A 1 206 ? 7.895 -2.514 -26.953 1 88 206 LEU A N 1
ATOM 1681 C CA . LEU A 1 206 ? 8.594 -2.49 -28.234 1 88 206 LEU A CA 1
ATOM 1682 C C . LEU A 1 206 ? 8.148 -3.654 -29.109 1 88 206 LEU A C 1
ATOM 1684 O O . LEU A 1 206 ? 8.062 -3.514 -30.344 1 88 206 LEU A O 1
ATOM 1688 N N . GLN A 1 207 ? 7.832 -4.723 -28.5 1 86.69 207 GLN A N 1
ATOM 1689 C CA . GLN A 1 207 ? 7.387 -5.895 -29.25 1 86.69 207 GLN A CA 1
ATOM 1690 C C . GLN A 1 207 ? 5.965 -5.703 -29.781 1 86.69 207 GLN A C 1
ATOM 1692 O O . GLN A 1 207 ? 5.598 -6.277 -30.812 1 86.69 207 GLN A O 1
ATOM 1697 N N . LEU A 1 208 ? 5.129 -4.957 -29.109 1 81.44 208 LEU A N 1
ATOM 1698 C CA . LEU A 1 208 ? 3.742 -4.719 -29.516 1 81.44 208 LEU A CA 1
ATOM 1699 C C . LEU A 1 208 ? 3.656 -3.596 -30.531 1 81.44 208 LEU A C 1
ATOM 1701 O O . LEU A 1 208 ? 2.637 -3.447 -31.219 1 81.44 208 LEU A O 1
ATOM 1705 N N . SER A 1 209 ? 4.602 -2.68 -30.594 1 71.56 209 SER A N 1
ATOM 1706 C CA . SER A 1 209 ? 4.609 -1.611 -31.578 1 71.56 209 SER A CA 1
ATOM 1707 C C . SER A 1 209 ? 5.164 -2.104 -32.906 1 71.56 209 SER A C 1
ATOM 1709 O O . SER A 1 209 ? 4.695 -1.691 -33.969 1 71.56 209 SER A O 1
ATOM 1711 N N . MET B 1 1 ? -58.875 18.312 7.68 1 29.77 1 MET B N 1
ATOM 1712 C CA . MET B 1 1 ? -58.125 17.078 7.676 1 29.77 1 MET B CA 1
ATOM 1713 C C . MET B 1 1 ? -56.625 17.344 7.781 1 29.77 1 MET B C 1
ATOM 1715 O O . MET B 1 1 ? -56.031 17.859 6.844 1 29.77 1 MET B O 1
ATOM 1719 N N . SER B 1 2 ? -56.062 17.828 8.945 1 38.84 2 SER B N 1
ATOM 1720 C CA . SER B 1 2 ? -54.781 18.422 9.344 1 38.84 2 SER B CA 1
ATOM 1721 C C . SER B 1 2 ? -53.625 17.484 8.992 1 38.84 2 SER B C 1
ATOM 1723 O O . SER B 1 2 ? -53.688 16.281 9.227 1 38.84 2 SER B O 1
ATOM 1725 N N . SER B 1 3 ? -52.938 17.641 7.844 1 38.47 3 SER B N 1
ATOM 1726 C CA . SER B 1 3 ? -51.781 17.016 7.23 1 38.47 3 SER B CA 1
ATOM 1727 C C . SER B 1 3 ? -50.719 16.703 8.273 1 38.47 3 SER B C 1
ATOM 1729 O O . SER B 1 3 ? -49.969 17.594 8.695 1 38.47 3 SER B O 1
ATOM 1731 N N . VAL B 1 4 ? -51.062 16.062 9.422 1 41.28 4 VAL B N 1
ATOM 1732 C CA . VAL B 1 4 ? -50.25 15.43 10.469 1 41.28 4 VAL B CA 1
ATOM 1733 C C . VAL B 1 4 ? -49.188 14.562 9.844 1 41.28 4 VAL B C 1
ATOM 1735 O O . VAL B 1 4 ? -49.406 13.406 9.5 1 41.28 4 VAL B O 1
ATOM 1738 N N . PHE B 1 5 ? -48.656 14.727 8.688 1 45.88 5 PHE B N 1
ATOM 1739 C CA . PHE B 1 5 ? -47.438 14.133 8.125 1 45.88 5 PHE B CA 1
ATOM 1740 C C . PHE B 1 5 ? -46.406 13.891 9.219 1 45.88 5 PHE B C 1
ATOM 1742 O O . PHE B 1 5 ? -45.781 14.836 9.688 1 45.88 5 PHE B O 1
ATOM 1749 N N . PRO B 1 6 ? -46.406 12.875 10.289 1 52.69 6 PRO B N 1
ATOM 1750 C CA . PRO B 1 6 ? -46.125 12.602 11.711 1 52.69 6 PRO B CA 1
ATOM 1751 C C . PRO B 1 6 ? -44.656 12.648 12.055 1 52.69 6 PRO B C 1
ATOM 1753 O O . PRO B 1 6 ? -43.812 12.453 11.188 1 52.69 6 PRO B O 1
ATOM 1756 N N . SER B 1 7 ? -44.125 13.406 13.188 1 58.81 7 SER B N 1
ATOM 1757 C CA . SER B 1 7 ? -43 13.594 14.094 1 58.81 7 SER B CA 1
ATOM 1758 C C . SER B 1 7 ? -42.125 12.336 14.172 1 58.81 7 SER B C 1
ATOM 1760 O O . SER B 1 7 ? -40.906 12.414 14.18 1 58.81 7 SER B O 1
ATOM 1762 N N . ASN B 1 8 ? -42.75 11.117 13.898 1 75.94 8 ASN B N 1
ATOM 1763 C CA . ASN B 1 8 ? -42.062 9.844 14.062 1 75.94 8 ASN B CA 1
ATOM 1764 C C . ASN B 1 8 ? -41.156 9.531 12.875 1 75.94 8 ASN B C 1
ATOM 1766 O O . ASN B 1 8 ? -40.062 8.992 13.047 1 75.94 8 ASN B O 1
ATOM 1770 N N . TRP B 1 9 ? -41.656 9.859 11.602 1 78.88 9 TRP B N 1
ATOM 1771 C CA . TRP B 1 9 ? -40.844 9.578 10.43 1 78.88 9 TRP B CA 1
ATOM 1772 C C . TRP B 1 9 ? -39.562 10.398 10.453 1 78.88 9 TRP B C 1
ATOM 1774 O O . TRP B 1 9 ? -38.5 9.922 10.047 1 78.88 9 TRP B O 1
ATOM 1784 N N . LEU B 1 10 ? -39.719 11.68 10.812 1 76.44 10 LEU B N 1
ATOM 1785 C CA . LEU B 1 10 ? -38.531 12.523 10.906 1 76.44 10 LEU B CA 1
ATOM 1786 C C . LEU B 1 10 ? -37.562 11.969 11.938 1 76.44 10 LEU B C 1
ATOM 1788 O O . LEU B 1 10 ? -36.344 11.961 11.711 1 76.44 10 LEU B O 1
ATOM 1792 N N . ALA B 1 11 ? -38.156 11.578 13.062 1 78.81 11 ALA B N 1
ATOM 1793 C CA . ALA B 1 11 ? -37.312 11 14.109 1 78.81 11 ALA B CA 1
ATOM 1794 C C . ALA B 1 11 ? -36.656 9.703 13.633 1 78.81 11 ALA B C 1
ATOM 1796 O O . ALA B 1 11 ? -35.5 9.461 13.906 1 78.81 11 ALA B O 1
ATOM 1797 N N . GLN B 1 12 ? -37.438 8.93 12.969 1 83.56 12 GLN B N 1
ATOM 1798 C CA . GLN B 1 12 ? -36.906 7.68 12.438 1 83.56 12 GLN B CA 1
ATOM 1799 C C . GLN B 1 12 ? -35.812 7.941 11.391 1 83.56 12 GLN B C 1
ATOM 1801 O O . GLN B 1 12 ? -34.781 7.297 11.391 1 83.56 12 GLN B O 1
ATOM 1806 N N . SER B 1 13 ? -36.094 8.805 10.508 1 84.44 13 SER B N 1
ATOM 1807 C CA . SER B 1 13 ? -35.094 9.148 9.484 1 84.44 13 SER B CA 1
ATOM 1808 C C . SER B 1 13 ? -33.812 9.711 10.102 1 84.44 13 SER B C 1
ATOM 1810 O O . SER B 1 13 ? -32.719 9.391 9.656 1 84.44 13 SER B O 1
ATOM 1812 N N . ALA B 1 14 ? -34.031 10.508 11.109 1 83.25 14 ALA B N 1
ATOM 1813 C CA . ALA B 1 14 ? -32.875 11.055 11.82 1 83.25 14 ALA B CA 1
ATOM 1814 C C . ALA B 1 14 ? -32.062 9.938 12.477 1 83.25 14 ALA B C 1
ATOM 1816 O O . ALA B 1 14 ? -30.828 9.984 12.492 1 83.25 14 ALA B O 1
ATOM 1817 N N . GLY B 1 15 ? -32.75 9.047 13.062 1 86.12 15 GLY B N 1
ATOM 1818 C CA . GLY B 1 15 ? -32.062 7.902 13.648 1 86.12 15 GLY B CA 1
ATOM 1819 C C . GLY B 1 15 ? -31.281 7.094 12.641 1 86.12 15 GLY B C 1
ATOM 1820 O O . GLY B 1 15 ? -30.141 6.703 12.906 1 86.12 15 GLY B O 1
ATOM 1821 N N . ILE B 1 16 ? -31.875 6.848 11.523 1 88.88 16 ILE B N 1
ATOM 1822 C CA . ILE B 1 16 ? -31.219 6.105 10.453 1 88.88 16 ILE B CA 1
ATOM 1823 C C . ILE B 1 16 ? -30 6.875 9.977 1 88.88 16 ILE B C 1
ATOM 1825 O O . ILE B 1 16 ? -28.922 6.289 9.773 1 88.88 16 ILE B O 1
ATOM 1829 N N . LEU B 1 17 ? -30.188 8.117 9.805 1 88.81 17 LEU B N 1
ATOM 1830 C CA . LEU B 1 17 ? -29.078 8.953 9.367 1 88.81 17 LEU B CA 1
ATOM 1831 C C . LEU B 1 17 ? -27.953 8.945 10.398 1 88.81 17 LEU B C 1
ATOM 1833 O O . LEU B 1 17 ? -26.781 8.867 10.039 1 88.81 17 LEU B O 1
ATOM 1837 N N . ALA B 1 18 ? -28.281 9.047 11.602 1 90.12 18 ALA B N 1
ATOM 1838 C CA . ALA B 1 18 ? -27.281 9.008 12.664 1 90.12 18 ALA B CA 1
ATOM 1839 C C . ALA B 1 18 ? -26.562 7.664 12.688 1 90.12 18 ALA B C 1
ATOM 1841 O O . ALA B 1 18 ? -25.328 7.613 12.82 1 90.12 18 ALA B O 1
ATOM 1842 N N . GLY B 1 19 ? -27.281 6.672 12.602 1 91.25 19 GLY B N 1
ATOM 1843 C CA . GLY B 1 19 ? -26.688 5.344 12.531 1 91.25 19 GLY B CA 1
ATOM 1844 C C . GLY B 1 19 ? -25.734 5.18 11.359 1 91.25 19 GLY B C 1
ATOM 1845 O O . GLY B 1 19 ? -24.656 4.605 11.516 1 91.25 19 GLY B O 1
ATOM 1846 N N . SER B 1 20 ? -26.172 5.629 10.258 1 90.25 20 SER B N 1
ATOM 1847 C CA . SER B 1 20 ? -25.328 5.559 9.062 1 90.25 20 SER B CA 1
ATOM 1848 C C . SER B 1 20 ? -24.047 6.367 9.242 1 90.25 20 SER B C 1
ATOM 1850 O O . SER B 1 20 ? -22.969 5.926 8.844 1 90.25 20 SER B O 1
ATOM 1852 N N . CYS B 1 21 ? -24.156 7.461 9.812 1 89 21 CYS B N 1
ATOM 1853 C CA . CYS B 1 21 ? -23 8.305 10.062 1 89 21 CYS B CA 1
ATOM 1854 C C . CYS B 1 21 ? -21.984 7.586 10.961 1 89 21 CYS B C 1
ATOM 1856 O O . CYS B 1 21 ? -20.781 7.609 10.703 1 89 21 CYS B O 1
ATOM 1858 N N . VAL B 1 22 ? -22.516 6.977 11.922 1 89.69 22 VAL B N 1
ATOM 1859 C CA . VAL B 1 22 ? -21.656 6.254 12.852 1 89.69 22 VAL B CA 1
ATOM 1860 C C . VAL B 1 22 ? -20.984 5.086 12.141 1 89.69 22 VAL B C 1
ATOM 1862 O O . VAL B 1 22 ? -19.781 4.852 12.312 1 89.69 22 VAL B O 1
ATOM 1865 N N . LEU B 1 23 ? -21.734 4.441 11.352 1 90.62 23 LEU B N 1
ATOM 1866 C CA . LEU B 1 23 ? -21.203 3.295 10.617 1 90.62 23 LEU B CA 1
ATOM 1867 C C . LEU B 1 23 ? -20.125 3.727 9.641 1 90.62 23 LEU B C 1
ATOM 1869 O O . LEU B 1 23 ? -19.047 3.127 9.594 1 90.62 23 LEU B O 1
ATOM 1873 N N . LEU B 1 24 ? -20.359 4.785 8.984 1 90.06 24 LEU B N 1
ATOM 1874 C CA . LEU B 1 24 ? -19.422 5.281 7.984 1 90.06 24 LEU B CA 1
ATOM 1875 C C . LEU B 1 24 ? -18.188 5.879 8.648 1 90.06 24 LEU B C 1
ATOM 1877 O O . LEU B 1 24 ? -17.078 5.809 8.094 1 90.06 24 LEU B O 1
ATOM 1881 N N . ALA B 1 25 ? -18.359 6.32 9.789 1 88.62 25 ALA B N 1
ATOM 1882 C CA . ALA B 1 25 ? -17.234 6.93 10.508 1 88.62 25 ALA B CA 1
ATOM 1883 C C . ALA B 1 25 ? -16.375 5.875 11.203 1 88.62 25 ALA B C 1
ATOM 1885 O O . ALA B 1 25 ? -15.188 6.082 11.422 1 88.62 25 ALA B O 1
ATOM 1886 N N . SER B 1 26 ? -17.031 4.77 11.461 1 88.25 26 SER B N 1
ATOM 1887 C CA . SER B 1 26 ? -16.344 3.812 12.32 1 88.25 26 SER B CA 1
ATOM 1888 C C . SER B 1 26 ? -15.75 2.668 11.508 1 88.25 26 SER B C 1
ATOM 1890 O O . SER B 1 26 ? -14.781 2.037 11.93 1 88.25 26 SER B O 1
ATOM 1892 N N . PHE B 1 27 ? -16.344 2.445 10.328 1 88.69 27 PHE B N 1
ATOM 1893 C CA . PHE B 1 27 ? -15.898 1.297 9.555 1 88.69 27 PHE B CA 1
ATOM 1894 C C . PHE B 1 27 ? -15.703 1.676 8.094 1 88.69 27 PHE B C 1
ATOM 1896 O O . PHE B 1 27 ? -16.266 2.662 7.617 1 88.69 27 PHE B O 1
ATOM 1903 N N . ASP B 1 28 ? -14.789 0.921 7.496 1 89.12 28 ASP B N 1
ATOM 1904 C CA . ASP B 1 28 ? -14.656 1.046 6.047 1 89.12 28 ASP B CA 1
ATOM 1905 C C . ASP B 1 28 ? -15.727 0.222 5.324 1 89.12 28 ASP B C 1
ATOM 1907 O O . ASP B 1 28 ? -15.422 -0.817 4.738 1 89.12 28 ASP B O 1
ATOM 1911 N N . VAL B 1 29 ? -16.891 0.705 5.25 1 89.38 29 VAL B N 1
ATOM 1912 C CA . VAL B 1 29 ? -18.078 0.001 4.77 1 89.38 29 VAL B CA 1
ATOM 1913 C C . VAL B 1 29 ? -17.906 -0.338 3.289 1 89.38 29 VAL B C 1
ATOM 1915 O O . VAL B 1 29 ? -18.266 -1.438 2.855 1 89.38 29 VAL B O 1
ATOM 1918 N N . PHE B 1 30 ? -17.375 0.56 2.566 1 88.81 30 PHE B N 1
ATOM 1919 C CA . PHE B 1 30 ? -17.266 0.372 1.126 1 88.81 30 PHE B CA 1
ATOM 1920 C C . PHE B 1 30 ? -16.266 -0.73 0.802 1 88.81 30 PHE B C 1
ATOM 1922 O O . PHE B 1 30 ? -16.406 -1.443 -0.192 1 88.81 30 PHE B O 1
ATOM 1929 N N . TYR B 1 31 ? -15.273 -0.893 1.603 1 90 31 TYR B N 1
ATOM 1930 C CA . TYR B 1 31 ? -14.328 -1.992 1.441 1 90 31 TYR B CA 1
ATOM 1931 C C . TYR B 1 31 ? -15.031 -3.338 1.57 1 90 31 TYR B C 1
ATOM 1933 O O . TYR B 1 31 ? -14.883 -4.207 0.706 1 90 31 TYR B O 1
ATOM 1941 N N . PHE B 1 32 ? -15.836 -3.506 2.604 1 91.81 32 PHE B N 1
ATOM 1942 C CA . PHE B 1 32 ? -16.5 -4.773 2.871 1 91.81 32 PHE B CA 1
ATOM 1943 C C . PHE B 1 32 ? -17.562 -5.062 1.814 1 91.81 32 PHE B C 1
ATOM 1945 O O . PHE B 1 32 ? -17.719 -6.207 1.386 1 91.81 32 PHE B O 1
ATOM 1952 N N . LEU B 1 33 ? -18.266 -4.008 1.421 1 92.88 33 LEU B N 1
ATOM 1953 C CA . LEU B 1 33 ? -19.266 -4.176 0.375 1 92.88 33 LEU B CA 1
ATOM 1954 C C . LEU B 1 33 ? -18.625 -4.598 -0.938 1 92.88 33 LEU B C 1
ATOM 1956 O O . LEU B 1 33 ? -19.156 -5.441 -1.658 1 92.88 33 LEU B O 1
ATOM 1960 N N . ARG B 1 34 ? -17.516 -4.027 -1.207 1 92.62 34 ARG B N 1
ATOM 1961 C CA . ARG B 1 34 ? -16.828 -4.348 -2.455 1 92.62 34 ARG B CA 1
ATOM 1962 C C . ARG B 1 34 ? -16.281 -5.773 -2.432 1 92.62 34 ARG B C 1
ATOM 1964 O O . ARG B 1 34 ? -16.375 -6.492 -3.428 1 92.62 34 ARG B O 1
ATOM 1971 N N . VAL B 1 35 ? -15.695 -6.219 -1.352 1 90.94 35 VAL B N 1
ATOM 1972 C CA . VAL B 1 35 ? -15.234 -7.594 -1.225 1 90.94 35 VAL B CA 1
ATOM 1973 C C . VAL B 1 35 ? -16.406 -8.555 -1.438 1 90.94 35 VAL B C 1
ATOM 1975 O O . VAL B 1 35 ? -16.281 -9.531 -2.188 1 90.94 35 VAL B O 1
ATOM 1978 N N . ALA B 1 36 ? -17.516 -8.211 -0.816 1 92.88 36 ALA B N 1
ATOM 1979 C CA . ALA B 1 36 ? -18.703 -9.039 -0.958 1 92.88 36 ALA B CA 1
ATOM 1980 C C . ALA B 1 36 ? -19.172 -9.07 -2.408 1 92.88 36 ALA B C 1
ATOM 1982 O O . ALA B 1 36 ? -19.609 -10.117 -2.9 1 92.88 36 ALA B O 1
ATOM 1983 N N . SER B 1 37 ? -19.062 -8.008 -3.027 1 94.31 37 SER B N 1
ATOM 1984 C CA . SER B 1 37 ? -19.5 -7.938 -4.418 1 94.31 37 SER B CA 1
ATOM 1985 C C . SER B 1 37 ? -18.656 -8.852 -5.305 1 94.31 37 SER B C 1
ATOM 1987 O O . SER B 1 37 ? -19.172 -9.461 -6.246 1 94.31 37 SER B O 1
ATOM 1989 N N . PHE B 1 38 ? -17.375 -8.914 -5.07 1 91.56 38 PHE B N 1
ATOM 1990 C CA . PHE B 1 38 ? -16.5 -9.797 -5.848 1 91.56 38 PHE B CA 1
ATOM 1991 C C . PHE B 1 38 ? -16.859 -11.258 -5.586 1 91.56 38 PHE B C 1
ATOM 1993 O O . PHE B 1 38 ? -16.859 -12.078 -6.508 1 91.56 38 PHE B O 1
ATOM 2000 N N . ARG B 1 39 ? -17.156 -11.539 -4.379 1 89.88 39 ARG B N 1
ATOM 2001 C CA . ARG B 1 39 ? -17.531 -12.906 -4.039 1 89.88 39 ARG B CA 1
ATOM 2002 C C . ARG B 1 39 ? -18.844 -13.305 -4.73 1 89.88 39 ARG B C 1
ATOM 2004 O O . ARG B 1 39 ? -18.938 -14.391 -5.301 1 89.88 39 ARG B O 1
ATOM 2011 N N . ILE B 1 40 ? -19.75 -12.414 -4.762 1 92.5 40 ILE B N 1
ATOM 2012 C CA . ILE B 1 40 ? -21.062 -12.672 -5.367 1 92.5 40 ILE B CA 1
ATOM 2013 C C . ILE B 1 40 ? -20.906 -12.734 -6.887 1 92.5 40 ILE B C 1
ATOM 2015 O O . ILE B 1 40 ? -21.453 -13.641 -7.531 1 92.5 40 ILE B O 1
ATOM 2019 N N . SER B 1 41 ? -20.172 -11.82 -7.387 1 90.19 41 SER B N 1
ATOM 2020 C CA . SER B 1 41 ? -20 -11.781 -8.836 1 90.19 41 SER B CA 1
ATOM 2021 C C . SER B 1 41 ? -19.281 -13.016 -9.344 1 90.19 41 SER B C 1
ATOM 2023 O O . SER B 1 41 ? -19.516 -13.469 -10.461 1 90.19 41 SER B O 1
ATOM 2025 N N . SER B 1 42 ? -18.344 -13.5 -8.586 1 87.38 42 SER B N 1
ATOM 2026 C CA . SER B 1 42 ? -17.547 -14.664 -8.984 1 87.38 42 SER B CA 1
ATOM 2027 C C . SER B 1 42 ? -18.453 -15.883 -9.211 1 87.38 42 SER B C 1
ATOM 2029 O O . SER B 1 42 ? -18.078 -16.797 -9.961 1 87.38 42 SER B O 1
ATOM 2031 N N . LEU B 1 43 ? -19.656 -15.898 -8.641 1 86.5 43 LEU B N 1
ATOM 2032 C CA . LEU B 1 43 ? -20.594 -17 -8.797 1 86.5 43 LEU B CA 1
ATOM 2033 C C . LEU B 1 43 ? -21.25 -16.969 -10.18 1 86.5 43 LEU B C 1
ATOM 2035 O O . LEU B 1 43 ? -21.781 -17.984 -10.633 1 86.5 43 LEU B O 1
ATOM 2039 N N . PHE B 1 44 ? -21.141 -15.852 -10.812 1 88.62 44 PHE B N 1
ATOM 2040 C CA . PHE B 1 44 ? -21.844 -15.688 -12.078 1 88.62 44 PHE B CA 1
ATOM 2041 C C . PHE B 1 44 ? -20.844 -15.523 -13.227 1 88.62 44 PHE B C 1
ATOM 2043 O O . PHE B 1 44 ? -21.234 -15.539 -14.398 1 88.62 44 PHE B O 1
ATOM 2050 N N . GLN B 1 45 ? -19.656 -15.391 -12.898 1 84.94 45 GLN B N 1
ATOM 2051 C CA . GLN B 1 45 ? -18.641 -15.195 -13.914 1 84.94 45 GLN B CA 1
ATOM 2052 C C . GLN B 1 45 ? -18.062 -16.531 -14.391 1 84.94 45 GLN B C 1
ATOM 2054 O O . GLN B 1 45 ? -18.172 -17.531 -13.688 1 84.94 45 GLN B O 1
ATOM 2059 N N . SER B 1 46 ? -17.5 -16.469 -15.57 1 84.81 46 SER B N 1
ATOM 2060 C CA . SER B 1 46 ? -16.859 -17.672 -16.109 1 84.81 46 SER B CA 1
ATOM 2061 C C . SER B 1 46 ? -15.656 -18.078 -15.266 1 84.81 46 SER B C 1
ATOM 2063 O O . SER B 1 46 ? -14.883 -17.219 -14.828 1 84.81 46 SER B O 1
ATOM 2065 N N . PRO B 1 47 ? -15.594 -19.344 -15.07 1 86.62 47 PRO B N 1
ATOM 2066 C CA . PRO B 1 47 ? -14.445 -19.797 -14.281 1 86.62 47 PRO B CA 1
ATOM 2067 C C . PRO B 1 47 ? -13.117 -19.594 -15 1 86.62 47 PRO B C 1
ATOM 2069 O O . PRO B 1 47 ? -13.078 -19.562 -16.234 1 86.62 47 PRO B O 1
ATOM 2072 N N . MET B 1 48 ? -12.156 -19.359 -14.148 1 93.69 48 MET B N 1
ATOM 2073 C CA . MET B 1 48 ? -10.781 -19.219 -14.617 1 93.69 48 MET B CA 1
ATOM 2074 C C . MET B 1 48 ? -9.883 -20.266 -13.977 1 93.69 48 MET B C 1
ATOM 2076 O O . MET B 1 48 ? -10.281 -20.953 -13.031 1 93.69 48 MET B O 1
ATOM 2080 N N . THR B 1 49 ? -8.75 -20.5 -14.641 1 94.69 49 THR B N 1
ATOM 2081 C CA . THR B 1 49 ? -7.695 -21.297 -14.031 1 94.69 49 THR B CA 1
ATOM 2082 C C . THR B 1 49 ? -6.562 -20.406 -13.523 1 94.69 49 THR B C 1
ATOM 2084 O O . THR B 1 49 ? -6.449 -19.25 -13.93 1 94.69 49 THR B O 1
ATOM 2087 N N . PRO B 1 50 ? -5.734 -20.938 -12.695 1 96.62 50 PRO B N 1
ATOM 2088 C CA . PRO B 1 50 ? -4.629 -20.125 -12.18 1 96.62 50 PRO B CA 1
ATOM 2089 C C . PRO B 1 50 ? -3.652 -19.688 -13.273 1 96.62 50 PRO B C 1
ATOM 2091 O O . PRO B 1 50 ? -2.809 -18.828 -13.039 1 96.62 50 PRO B O 1
ATOM 2094 N N . ALA B 1 51 ? -3.725 -20.234 -14.391 1 96.06 51 ALA B N 1
ATOM 2095 C CA . ALA B 1 51 ? -2.852 -19.859 -15.5 1 96.06 51 ALA B CA 1
ATOM 2096 C C . ALA B 1 51 ? -3.375 -18.609 -16.203 1 96.06 51 ALA B C 1
ATOM 2098 O O . ALA B 1 51 ? -2.641 -17.953 -16.953 1 96.06 51 ALA B O 1
ATOM 2099 N N . ASP B 1 52 ? -4.629 -18.312 -16.031 1 97 52 ASP B N 1
ATOM 2100 C CA . ASP B 1 52 ? -5.273 -17.203 -16.719 1 97 52 ASP B CA 1
ATOM 2101 C C . ASP B 1 52 ? -4.922 -15.875 -16.047 1 97 52 ASP B C 1
ATOM 2103 O O . ASP B 1 52 ? -4.461 -15.844 -14.906 1 97 52 ASP B O 1
ATOM 2107 N N . GLU B 1 53 ? -5.066 -14.805 -16.812 1 97.75 53 GLU B N 1
ATOM 2108 C CA . GLU B 1 53 ? -4.941 -13.445 -16.297 1 97.75 53 GLU B CA 1
ATOM 2109 C C . GLU B 1 53 ? -6.301 -12.875 -15.898 1 97.75 53 GLU B C 1
ATOM 2111 O O . GLU B 1 53 ? -7.234 -12.875 -16.703 1 97.75 53 GLU B O 1
ATOM 2116 N N . GLY B 1 54 ? -6.414 -12.508 -14.633 1 96.5 54 GLY B N 1
ATOM 2117 C CA . GLY B 1 54 ? -7.625 -11.828 -14.203 1 96.5 54 GLY B CA 1
ATOM 2118 C C . GLY B 1 54 ? -7.629 -10.352 -14.562 1 96.5 54 GLY B C 1
ATOM 2119 O O . GLY B 1 54 ? -6.57 -9.734 -14.68 1 96.5 54 GLY B O 1
ATOM 2120 N N . SER B 1 55 ? -8.867 -9.812 -14.727 1 96.56 55 SER B N 1
ATOM 2121 C CA . SER B 1 55 ? -9.008 -8.391 -15.008 1 96.56 55 SER B CA 1
ATOM 2122 C C . SER B 1 55 ? -10.258 -7.816 -14.352 1 96.56 55 SER B C 1
ATOM 2124 O O . SER B 1 55 ? -11.352 -8.352 -14.523 1 96.56 55 SER B O 1
ATOM 2126 N N . ILE B 1 56 ? -10.055 -6.82 -13.633 1 96.38 56 ILE B N 1
ATOM 2127 C CA . ILE B 1 56 ? -11.211 -6.113 -13.094 1 96.38 56 ILE B CA 1
ATOM 2128 C C . ILE B 1 56 ? -11.18 -4.656 -13.547 1 96.38 56 ILE B C 1
ATOM 2130 O O . ILE B 1 56 ? -10.102 -4.074 -13.719 1 96.38 56 ILE B O 1
ATOM 2134 N N . LEU B 1 57 ? -12.367 -4.137 -13.797 1 96.88 57 LEU B N 1
ATOM 2135 C CA . LEU B 1 57 ? -12.531 -2.729 -14.141 1 96.88 57 LEU B CA 1
ATOM 2136 C C . LEU B 1 57 ? -12.852 -1.901 -12.898 1 96.88 57 LEU B C 1
ATOM 2138 O O . LEU B 1 57 ? -13.68 -2.301 -12.078 1 96.88 57 LEU B O 1
ATOM 2142 N N . SER B 1 58 ? -12.125 -0.818 -12.742 1 96.94 58 SER B N 1
ATOM 2143 C CA . SER B 1 58 ? -12.32 0.083 -11.609 1 96.94 58 SER B CA 1
ATOM 2144 C C . SER B 1 58 ? -12.133 1.538 -12.023 1 96.94 58 SER B C 1
ATOM 2146 O O . SER B 1 58 ? -11.977 1.837 -13.203 1 96.94 58 SER B O 1
ATOM 2148 N N . PHE B 1 59 ? -12.312 2.473 -11.086 1 96.25 59 PHE B N 1
ATOM 2149 C CA . PHE B 1 59 ? -12.086 3.893 -11.32 1 96.25 59 PHE B CA 1
ATOM 2150 C C . PHE B 1 59 ? -11.656 4.59 -10.039 1 96.25 59 PHE B C 1
ATOM 2152 O O . PHE B 1 59 ? -11.875 4.074 -8.938 1 96.25 59 PHE B O 1
ATOM 2159 N N . CYS B 1 60 ? -10.977 5.668 -10.211 1 96.69 60 CYS B N 1
ATOM 2160 C CA . CYS B 1 60 ? -10.539 6.473 -9.078 1 96.69 60 CYS B CA 1
ATOM 2161 C C . CYS B 1 60 ? -11.641 7.43 -8.633 1 96.69 60 CYS B C 1
ATOM 2163 O O . CYS B 1 60 ? -11.852 8.477 -9.25 1 96.69 60 CYS B O 1
ATOM 2165 N N . GLY B 1 61 ? -12.297 7.105 -7.535 1 94.06 61 GLY B N 1
ATOM 2166 C CA . GLY B 1 61 ? -13.391 7.922 -7.043 1 94.06 61 GLY B CA 1
ATOM 2167 C C . GLY B 1 61 ? -12.961 8.961 -6.023 1 94.06 61 GLY B C 1
ATOM 2168 O O . GLY B 1 61 ? -11.766 9.07 -5.715 1 94.06 61 GLY B O 1
ATOM 2169 N N . PRO B 1 62 ? -13.914 9.703 -5.465 1 91.19 62 PRO B N 1
ATOM 2170 C CA . PRO B 1 62 ? -13.594 10.766 -4.508 1 91.19 62 PRO B CA 1
ATOM 2171 C C . PRO B 1 62 ? -12.953 10.242 -3.227 1 91.19 62 PRO B C 1
ATOM 2173 O O . PRO B 1 62 ? -12.172 10.945 -2.586 1 91.19 62 PRO B O 1
ATOM 2176 N N . ASN B 1 63 ? -13.266 9.039 -2.879 1 90.69 63 ASN B N 1
ATOM 2177 C CA . ASN B 1 63 ? -12.719 8.445 -1.664 1 90.69 63 ASN B CA 1
ATOM 2178 C C . ASN B 1 63 ? -11.289 7.949 -1.871 1 90.69 63 ASN B C 1
ATOM 2180 O O . ASN B 1 63 ? -10.633 7.52 -0.921 1 90.69 63 ASN B O 1
ATOM 2184 N N . ASP B 1 64 ? -10.852 8.117 -3.082 1 92.94 64 ASP B N 1
ATOM 2185 C CA . ASP B 1 64 ? -9.578 7.492 -3.416 1 92.94 64 ASP B CA 1
ATOM 2186 C C . ASP B 1 64 ? -8.492 8.539 -3.637 1 92.94 64 ASP B C 1
ATOM 2188 O O . ASP B 1 64 ? -7.328 8.203 -3.869 1 92.94 64 ASP B O 1
ATOM 2192 N N . ILE B 1 65 ? -8.797 9.781 -3.562 1 90.75 65 ILE B N 1
ATOM 2193 C CA . ILE B 1 65 ? -7.898 10.805 -4.066 1 90.75 65 ILE B CA 1
ATOM 2194 C C . ILE B 1 65 ? -7.129 11.438 -2.906 1 90.75 65 ILE B C 1
ATOM 2196 O O . ILE B 1 65 ? -7.598 11.43 -1.766 1 90.75 65 ILE B O 1
ATOM 2200 N N . ASP B 1 66 ? -5.977 11.922 -3.234 1 87.69 66 ASP B N 1
ATOM 2201 C CA . ASP B 1 66 ? -5.207 12.742 -2.305 1 87.69 66 ASP B CA 1
ATOM 2202 C C . ASP B 1 66 ? -5.383 14.227 -2.613 1 87.69 66 ASP B C 1
ATOM 2204 O O . ASP B 1 66 ? -6.305 14.617 -3.336 1 87.69 66 ASP B O 1
ATOM 2208 N N . ILE B 1 67 ? -4.547 15.039 -1.983 1 80.44 67 ILE B N 1
ATOM 2209 C CA . ILE B 1 67 ? -4.699 16.484 -2.084 1 80.44 67 ILE B CA 1
ATOM 2210 C C . ILE B 1 67 ? -4.379 16.938 -3.508 1 80.44 67 ILE B C 1
ATOM 2212 O O . ILE B 1 67 ? -4.828 18 -3.941 1 80.44 67 ILE B O 1
ATOM 2216 N N . TYR B 1 68 ? -3.613 16.094 -4.266 1 83.44 68 TYR B N 1
ATOM 2217 C CA . TYR B 1 68 ? -3.215 16.453 -5.621 1 83.44 68 TYR B CA 1
ATOM 2218 C C . TYR B 1 68 ? -4.195 15.898 -6.645 1 83.44 68 TYR B C 1
ATOM 2220 O O . TYR B 1 68 ? -3.926 15.922 -7.848 1 83.44 68 TYR B O 1
ATOM 2228 N N . LEU B 1 69 ? -5.293 15.32 -6.223 1 84.81 69 LEU B N 1
ATOM 2229 C CA . LEU B 1 69 ? -6.359 14.766 -7.051 1 84.81 69 LEU B CA 1
ATOM 2230 C C . LEU B 1 69 ? -5.875 13.539 -7.816 1 84.81 69 LEU B C 1
ATOM 2232 O O . LEU B 1 69 ? -6.293 13.312 -8.953 1 84.81 69 LEU B O 1
ATOM 2236 N N . HIS B 1 70 ? -4.902 12.93 -7.309 1 91.88 70 HIS B N 1
ATOM 2237 C CA . HIS B 1 70 ? -4.43 11.633 -7.785 1 91.88 70 HIS B CA 1
ATOM 2238 C C . HIS B 1 70 ? -4.852 10.516 -6.836 1 91.88 70 HIS B C 1
ATOM 2240 O O . HIS B 1 70 ? -5.152 10.766 -5.668 1 91.88 70 HIS B O 1
ATOM 2246 N N . MET B 1 71 ? -4.93 9.367 -7.41 1 95.62 71 MET B N 1
ATOM 2247 C CA . MET B 1 71 ? -5.191 8.227 -6.535 1 95.62 71 MET B CA 1
ATOM 2248 C C . MET B 1 71 ? -4.109 8.102 -5.469 1 95.62 71 MET B C 1
ATOM 2250 O O . MET B 1 71 ? -2.916 8.141 -5.781 1 95.62 71 MET B O 1
ATOM 2254 N N . ASN B 1 72 ? -4.59 8.047 -4.234 1 94.31 72 ASN B N 1
ATOM 2255 C CA . ASN B 1 72 ? -3.676 7.871 -3.111 1 94.31 72 ASN B CA 1
ATOM 2256 C C . ASN B 1 72 ? -2.869 6.582 -3.238 1 94.31 72 ASN B C 1
ATOM 2258 O O . ASN B 1 72 ? -3.396 5.559 -3.674 1 94.31 72 ASN B O 1
ATOM 2262 N N . ASN B 1 73 ? -1.616 6.621 -2.797 1 93.81 73 ASN B N 1
ATOM 2263 C CA . ASN B 1 73 ? -0.735 5.461 -2.881 1 93.81 73 ASN B CA 1
ATOM 2264 C C . ASN B 1 73 ? -1.353 4.238 -2.205 1 93.81 73 ASN B C 1
ATOM 2266 O O . ASN B 1 73 ? -1.223 3.117 -2.703 1 93.81 73 ASN B O 1
ATOM 2270 N N . SER B 1 74 ? -2.006 4.434 -1.093 1 94.5 74 SER B N 1
ATOM 2271 C CA . SER B 1 74 ? -2.574 3.328 -0.331 1 94.5 74 SER B CA 1
ATOM 2272 C C . SER B 1 74 ? -3.73 2.678 -1.08 1 94.5 74 SER B C 1
ATOM 2274 O O . SER B 1 74 ? -4 1.487 -0.904 1 94.5 74 SER B O 1
ATOM 2276 N N . ARG B 1 75 ? -4.359 3.484 -1.908 1 95.75 75 ARG B N 1
ATOM 2277 C CA . ARG B 1 75 ? -5.52 2.959 -2.623 1 95.75 75 ARG B CA 1
ATOM 2278 C C . ARG B 1 75 ? -5.094 1.973 -3.707 1 95.75 75 ARG B C 1
ATOM 2280 O O . ARG B 1 75 ? -5.828 1.037 -4.023 1 95.75 75 ARG B O 1
ATOM 2287 N N . TYR B 1 76 ? -3.943 2.148 -4.281 1 97.88 76 TYR B N 1
ATOM 2288 C CA . TYR B 1 76 ? -3.424 1.148 -5.207 1 97.88 76 TYR B CA 1
ATOM 2289 C C . TYR B 1 76 ? -3.35 -0.221 -4.543 1 97.88 76 TYR B C 1
ATOM 2291 O O . TYR B 1 76 ? -3.76 -1.226 -5.125 1 97.88 76 TYR B O 1
ATOM 2299 N N . MET B 1 77 ? -2.859 -0.216 -3.307 1 96.94 77 MET B N 1
ATOM 2300 C CA . MET B 1 77 ? -2.721 -1.47 -2.572 1 96.94 77 MET B CA 1
ATOM 2301 C C . MET B 1 77 ? -4.086 -2.105 -2.32 1 96.94 77 MET B C 1
ATOM 2303 O O . MET B 1 77 ? -4.223 -3.33 -2.379 1 96.94 77 MET B O 1
ATOM 2307 N N . ARG B 1 78 ? -5.004 -1.306 -2.059 1 95.38 78 ARG B N 1
ATOM 2308 C CA . ARG B 1 78 ? -6.359 -1.806 -1.851 1 95.38 78 ARG B CA 1
ATOM 2309 C C . ARG B 1 78 ? -6.895 -2.475 -3.111 1 95.38 78 ARG B C 1
ATOM 2311 O O . ARG B 1 78 ? -7.473 -3.562 -3.045 1 95.38 78 ARG B O 1
ATOM 2318 N N . GLU B 1 79 ? -6.75 -1.767 -4.176 1 97.12 79 GLU B N 1
ATOM 2319 C CA . GLU B 1 79 ? -7.18 -2.34 -5.445 1 97.12 79 GLU B CA 1
ATOM 2320 C C . GLU B 1 79 ? -6.469 -3.662 -5.723 1 97.12 79 GLU B C 1
ATOM 2322 O O . GLU B 1 79 ? -7.07 -4.598 -6.258 1 97.12 79 GLU B O 1
ATOM 2327 N N . MET B 1 80 ? -5.234 -3.707 -5.387 1 97.88 80 MET B N 1
ATOM 2328 C CA . MET B 1 80 ? -4.48 -4.945 -5.547 1 97.88 80 MET B CA 1
ATOM 2329 C C . MET B 1 80 ? -5.133 -6.086 -4.773 1 97.88 80 MET B C 1
ATOM 2331 O O . MET B 1 80 ? -5.215 -7.211 -5.273 1 97.88 80 MET B O 1
ATOM 2335 N N . ASP B 1 81 ? -5.586 -5.809 -3.594 1 95.94 81 ASP B N 1
ATOM 2336 C CA . ASP B 1 81 ? -6.297 -6.812 -2.807 1 95.94 81 ASP B CA 1
ATOM 2337 C C . ASP B 1 81 ? -7.539 -7.312 -3.545 1 95.94 81 ASP B C 1
ATOM 2339 O O . ASP B 1 81 ? -7.762 -8.516 -3.645 1 95.94 81 ASP B O 1
ATOM 2343 N N . PHE B 1 82 ? -8.227 -6.363 -4.066 1 96.31 82 PHE B N 1
ATOM 2344 C CA . PHE B 1 82 ? -9.438 -6.738 -4.781 1 96.31 82 PHE B CA 1
ATOM 2345 C C . PHE B 1 82 ? -9.117 -7.609 -5.988 1 96.31 82 PHE B C 1
ATOM 2347 O O . PHE B 1 82 ? -9.82 -8.578 -6.27 1 96.31 82 PHE B O 1
ATOM 2354 N N . GLY B 1 83 ? -8.07 -7.23 -6.684 1 97.31 83 GLY B N 1
ATOM 2355 C CA . GLY B 1 83 ? -7.645 -8.039 -7.809 1 97.31 83 GLY B CA 1
ATOM 2356 C C . GLY B 1 83 ? -7.305 -9.469 -7.422 1 97.31 83 GLY B C 1
ATOM 2357 O O . GLY B 1 83 ? -7.68 -10.414 -8.117 1 97.31 83 GLY B O 1
ATOM 2358 N N . ARG B 1 84 ? -6.648 -9.625 -6.359 1 96.88 84 ARG B N 1
ATOM 2359 C CA . ARG B 1 84 ? -6.27 -10.961 -5.91 1 96.88 84 ARG B CA 1
ATOM 2360 C C . ARG B 1 84 ? -7.477 -11.727 -5.391 1 96.88 84 ARG B C 1
ATOM 2362 O O . ARG B 1 84 ? -7.574 -12.945 -5.578 1 96.88 84 ARG B O 1
ATOM 2369 N N . TYR B 1 85 ? -8.391 -10.992 -4.691 1 95.06 85 TYR B N 1
ATOM 2370 C CA . TYR B 1 85 ? -9.625 -11.648 -4.285 1 95.06 85 TYR B CA 1
ATOM 2371 C C . TYR B 1 85 ? -10.367 -12.219 -5.488 1 95.06 85 TYR B C 1
ATOM 2373 O O . TYR B 1 85 ? -10.734 -13.398 -5.496 1 95.06 85 TYR B O 1
ATOM 2381 N N . ASP B 1 86 ? -10.555 -11.383 -6.441 1 95.56 86 ASP B N 1
ATOM 2382 C CA . ASP B 1 86 ? -11.227 -11.836 -7.656 1 95.56 86 ASP B CA 1
ATOM 2383 C C . ASP B 1 86 ? -10.508 -13.031 -8.273 1 95.56 86 ASP B C 1
ATOM 2385 O O . ASP B 1 86 ? -11.148 -14.008 -8.664 1 95.56 86 ASP B O 1
ATOM 2389 N N . PHE B 1 87 ? -9.219 -12.984 -8.375 1 96.81 87 PHE B N 1
ATOM 2390 C CA . PHE B 1 87 ? -8.406 -14.062 -8.938 1 96.81 87 PHE B CA 1
ATOM 2391 C C . PHE B 1 87 ? -8.602 -15.352 -8.156 1 96.81 87 PHE B C 1
ATOM 2393 O O . PHE B 1 87 ? -8.852 -16.406 -8.75 1 96.81 87 PHE B O 1
ATOM 2400 N N . TYR B 1 88 ? -8.539 -15.273 -6.84 1 95.5 88 TYR B N 1
ATOM 2401 C CA . TYR B 1 88 ? -8.695 -16.453 -5.992 1 95.5 88 TYR B CA 1
ATOM 2402 C C . TYR B 1 88 ? -10.078 -17.062 -6.164 1 95.5 88 TYR B C 1
ATOM 2404 O O . TYR B 1 88 ? -10.203 -18.297 -6.266 1 95.5 88 TYR B O 1
ATOM 2412 N N . PHE B 1 89 ? -11.062 -16.219 -6.238 1 94.75 89 PHE B N 1
ATOM 2413 C CA . PHE B 1 89 ? -12.438 -16.703 -6.309 1 94.75 89 PHE B CA 1
ATOM 2414 C C . PHE B 1 89 ? -12.703 -17.391 -7.645 1 94.75 89 PHE B C 1
ATOM 2416 O O . PHE B 1 89 ? -13.383 -18.422 -7.695 1 94.75 89 PHE B O 1
ATOM 2423 N N . ARG B 1 90 ? -12.102 -16.875 -8.688 1 95.19 90 ARG B N 1
ATOM 2424 C CA . ARG B 1 90 ? -12.469 -17.344 -10.016 1 95.19 90 ARG B CA 1
ATOM 2425 C C . ARG B 1 90 ? -11.531 -18.469 -10.477 1 95.19 90 ARG B C 1
ATOM 2427 O O . ARG B 1 90 ? -11.883 -19.25 -11.359 1 95.19 90 ARG B O 1
ATOM 2434 N N . SER B 1 91 ? -10.344 -18.562 -9.953 1 95.06 91 SER B N 1
ATOM 2435 C CA . SER B 1 91 ? -9.344 -19.5 -10.438 1 95.06 91 SER B CA 1
ATOM 2436 C C . SER B 1 91 ? -9.492 -20.859 -9.758 1 95.06 91 SER B C 1
ATOM 2438 O O . SER B 1 91 ? -8.766 -21.797 -10.086 1 95.06 91 SER B O 1
ATOM 2440 N N . GLY B 1 92 ? -10.367 -20.953 -8.688 1 92 92 GLY B N 1
ATOM 2441 C CA . GLY B 1 92 ? -10.508 -22.203 -7.945 1 92 92 GLY B CA 1
ATOM 2442 C C . GLY B 1 92 ? -9.594 -22.281 -6.734 1 92 92 GLY B C 1
ATOM 2443 O O . GLY B 1 92 ? -9.719 -23.203 -5.922 1 92 92 GLY B O 1
ATOM 2444 N N . LEU B 1 93 ? -8.719 -21.391 -6.629 1 93.94 93 LEU B N 1
ATOM 2445 C CA . LEU B 1 93 ? -7.797 -21.391 -5.5 1 93.94 93 LEU B CA 1
ATOM 2446 C C . LEU B 1 93 ? -8.547 -21.203 -4.184 1 93.94 93 LEU B C 1
ATOM 2448 O O . LEU B 1 93 ? -8.227 -21.859 -3.188 1 93.94 93 LEU B O 1
ATOM 2452 N N . ALA B 1 94 ? -9.469 -20.328 -4.211 1 92.5 94 ALA B N 1
ATOM 2453 C CA . ALA B 1 94 ? -10.25 -20.109 -3 1 92.5 94 ALA B CA 1
ATOM 2454 C C . ALA B 1 94 ? -10.992 -21.375 -2.59 1 92.5 94 ALA B C 1
ATOM 2456 O O . ALA B 1 94 ? -11.07 -21.703 -1.403 1 92.5 94 ALA B O 1
ATOM 2457 N N . LYS B 1 95 ? -11.531 -22.047 -3.527 1 91.25 95 LYS B N 1
ATOM 2458 C CA . LYS B 1 95 ? -12.195 -23.328 -3.268 1 91.25 95 LYS B CA 1
ATOM 2459 C C . LYS B 1 95 ? -11.219 -24.344 -2.705 1 91.25 95 LYS B C 1
ATOM 2461 O O . LYS B 1 95 ? -11.531 -25.047 -1.738 1 91.25 95 LYS B O 1
ATOM 2466 N N . TYR B 1 96 ? -10.117 -24.391 -3.314 1 93.12 96 TYR B N 1
ATOM 2467 C CA . TYR B 1 96 ? -9.094 -25.312 -2.85 1 93.12 96 TYR B CA 1
ATOM 2468 C C . TYR B 1 96 ? -8.719 -25.031 -1.4 1 93.12 96 TYR B C 1
ATOM 2470 O O . TYR B 1 96 ? -8.648 -25.953 -0.579 1 93.12 96 TYR B O 1
ATOM 2478 N N . ILE B 1 97 ? -8.469 -23.797 -1.07 1 91.81 97 ILE B N 1
ATOM 2479 C CA . ILE B 1 97 ? -8.094 -23.391 0.276 1 91.81 97 ILE B CA 1
ATOM 2480 C C . ILE B 1 97 ? -9.203 -23.75 1.258 1 91.81 97 ILE B C 1
ATOM 2482 O O . ILE B 1 97 ? -8.938 -24.234 2.355 1 91.81 97 ILE B O 1
ATOM 2486 N N . GLY B 1 98 ? -10.344 -23.562 0.908 1 90.25 98 GLY B N 1
ATOM 2487 C CA . GLY B 1 98 ? -11.484 -23.875 1.76 1 90.25 98 GLY B CA 1
ATOM 2488 C C . GLY B 1 98 ? -11.641 -25.359 2.023 1 90.25 98 GLY B C 1
ATOM 2489 O O . GLY B 1 98 ? -12.109 -25.75 3.092 1 90.25 98 GLY B O 1
ATOM 2490 N N . GLU B 1 99 ? -11.281 -26.125 1.113 1 91.75 99 GLU B N 1
ATOM 2491 C CA . GLU B 1 99 ? -11.406 -27.578 1.221 1 91.75 99 GLU B CA 1
ATOM 2492 C C . GLU B 1 99 ? -10.266 -28.156 2.041 1 91.75 99 GLU B C 1
ATOM 2494 O O . GLU B 1 99 ? -10.344 -29.312 2.48 1 91.75 99 GLU B O 1
ATOM 2499 N N . HIS B 1 100 ? -9.336 -27.328 2.285 1 88.19 100 HIS B N 1
ATOM 2500 C CA . HIS B 1 100 ? -8.188 -27.75 3.072 1 88.19 100 HIS B CA 1
ATOM 2501 C C . HIS B 1 100 ? -8.023 -26.891 4.32 1 88.19 100 HIS B C 1
ATOM 2503 O O . HIS B 1 100 ? -7.391 -25.844 4.27 1 88.19 100 HIS B O 1
ATOM 2509 N N . ARG B 1 101 ? -8.578 -27.266 5.367 1 76 101 ARG B N 1
ATOM 2510 C CA . ARG B 1 101 ? -8.844 -26.484 6.574 1 76 101 ARG B CA 1
ATOM 2511 C C . ARG B 1 101 ? -7.543 -25.969 7.18 1 76 101 ARG B C 1
ATOM 2513 O O . ARG B 1 101 ? -7.535 -24.953 7.871 1 76 101 ARG B O 1
ATOM 2520 N N . ASN B 1 102 ? -6.559 -26.438 6.832 1 82.88 102 ASN B N 1
ATOM 2521 C CA . ASN B 1 102 ? -5.332 -26.016 7.5 1 82.88 102 ASN B CA 1
ATOM 2522 C C . ASN B 1 102 ? -4.547 -25.016 6.656 1 82.88 102 ASN B C 1
ATOM 2524 O O . ASN B 1 102 ? -3.49 -24.547 7.078 1 82.88 102 ASN B O 1
ATOM 2528 N N . LEU B 1 103 ? -5.172 -24.719 5.586 1 88.31 103 LEU B N 1
ATOM 2529 C CA . LEU B 1 103 ? -4.434 -23.828 4.699 1 88.31 103 LEU B CA 1
ATOM 2530 C C . LEU B 1 103 ? -4.812 -22.375 4.945 1 88.31 103 LEU B C 1
ATOM 2532 O O . LEU B 1 103 ? -5.992 -22.047 5.078 1 88.31 103 LEU B O 1
ATOM 2536 N N . THR B 1 104 ? -3.836 -21.531 5.168 1 89.19 104 THR B N 1
ATOM 2537 C CA . THR B 1 104 ? -3.998 -20.094 5.293 1 89.19 104 THR B CA 1
ATOM 2538 C C . THR B 1 104 ? -3.012 -19.359 4.387 1 89.19 104 THR B C 1
ATOM 2540 O O . THR B 1 104 ? -1.838 -19.719 4.312 1 89.19 104 THR B O 1
ATOM 2543 N N . VAL B 1 105 ? -3.574 -18.406 3.699 1 93.06 105 VAL B N 1
ATOM 2544 C CA . VAL B 1 105 ? -2.705 -17.641 2.816 1 93.06 105 VAL B CA 1
ATOM 2545 C C . VAL B 1 105 ? -2.645 -16.188 3.289 1 93.06 105 VAL B C 1
ATOM 2547 O O . VAL B 1 105 ? -3.664 -15.609 3.676 1 93.06 105 VAL B O 1
ATOM 2550 N N . VAL B 1 106 ? -1.483 -15.625 3.387 1 93.31 106 VAL B N 1
ATOM 2551 C CA . VAL B 1 106 ? -1.284 -14.242 3.807 1 93.31 106 VAL B CA 1
ATOM 2552 C C . VAL B 1 106 ? -0.338 -13.539 2.836 1 93.31 106 VAL B C 1
ATOM 2554 O O . VAL B 1 106 ? 0.517 -14.18 2.219 1 93.31 106 VAL B O 1
ATOM 2557 N N . GLN B 1 107 ? -0.615 -12.289 2.627 1 96.12 107 GLN B N 1
ATOM 2558 C CA . GLN B 1 107 ? 0.367 -11.516 1.877 1 96.12 107 GLN B CA 1
ATOM 2559 C C . GLN B 1 107 ? 1.607 -11.234 2.721 1 96.12 107 GLN B C 1
ATOM 2561 O O . GLN B 1 107 ? 1.524 -10.57 3.752 1 96.12 107 GLN B O 1
ATOM 2566 N N . HIS B 1 108 ? 2.73 -11.648 2.279 1 97.25 108 HIS B N 1
ATOM 2567 C CA . HIS B 1 108 ? 3.963 -11.523 3.049 1 97.25 108 HIS B CA 1
ATOM 2568 C C . HIS B 1 108 ? 4.805 -10.352 2.557 1 97.25 108 HIS B C 1
ATOM 2570 O O . HIS B 1 108 ? 5.645 -9.836 3.297 1 97.25 108 HIS B O 1
ATOM 2576 N N . ALA B 1 109 ? 4.605 -9.961 1.315 1 98.56 109 ALA B N 1
ATOM 2577 C CA . ALA B 1 109 ? 5.352 -8.82 0.775 1 98.56 109 ALA B CA 1
ATOM 2578 C C . ALA B 1 109 ? 4.684 -8.273 -0.483 1 98.56 109 ALA B C 1
ATOM 2580 O O . ALA B 1 109 ? 3.951 -9 -1.167 1 98.56 109 ALA B O 1
ATOM 2581 N N . ALA B 1 110 ? 4.93 -7.059 -0.774 1 98.69 110 ALA B N 1
ATOM 2582 C CA . ALA B 1 110 ? 4.441 -6.402 -1.984 1 98.69 110 ALA B CA 1
ATOM 2583 C C . ALA B 1 110 ? 5.395 -5.297 -2.432 1 98.69 110 ALA B C 1
ATOM 2585 O O . ALA B 1 110 ? 5.969 -4.59 -1.601 1 98.69 110 ALA B O 1
ATOM 2586 N N . LEU B 1 111 ? 5.637 -5.203 -3.662 1 98.81 111 LEU B N 1
ATOM 2587 C CA . LEU B 1 111 ? 6.398 -4.137 -4.301 1 98.81 111 LEU B CA 1
ATOM 2588 C C . LEU B 1 111 ? 5.57 -3.457 -5.387 1 98.81 111 LEU B C 1
ATOM 2590 O O . LEU B 1 111 ? 4.961 -4.125 -6.223 1 98.81 111 LEU B O 1
ATOM 2594 N N . ILE B 1 112 ? 5.477 -2.162 -5.332 1 98.75 112 ILE B N 1
ATOM 2595 C CA . ILE B 1 112 ? 4.758 -1.437 -6.375 1 98.75 112 ILE B CA 1
ATOM 2596 C C . ILE B 1 112 ? 5.648 -0.338 -6.949 1 98.75 112 ILE B C 1
ATOM 2598 O O . ILE B 1 112 ? 6.355 0.348 -6.207 1 98.75 112 ILE B O 1
ATOM 2602 N N . ARG B 1 113 ? 5.66 -0.257 -8.211 1 98.56 113 ARG B N 1
ATOM 2603 C CA . ARG B 1 113 ? 6.324 0.801 -8.969 1 98.56 113 ARG B CA 1
ATOM 2604 C C . ARG B 1 113 ? 5.309 1.653 -9.719 1 98.56 113 ARG B C 1
ATOM 2606 O O . ARG B 1 113 ? 4.523 1.134 -10.516 1 98.56 113 ARG B O 1
ATOM 2613 N N . TYR B 1 114 ? 5.383 2.928 -9.453 1 98 114 TYR B N 1
ATOM 2614 C CA . TYR B 1 114 ? 4.48 3.869 -10.109 1 98 114 TYR B CA 1
ATOM 2615 C C . TYR B 1 114 ? 5.137 4.492 -11.336 1 98 114 TYR B C 1
ATOM 2617 O O . TYR B 1 114 ? 6.293 4.918 -11.273 1 98 114 TYR B O 1
ATOM 2625 N N . ARG B 1 115 ? 4.395 4.512 -12.359 1 97.12 115 ARG B N 1
ATOM 2626 C CA . ARG B 1 115 ? 4.918 5.082 -13.602 1 97.12 115 ARG B CA 1
ATOM 2627 C C . ARG B 1 115 ? 4.242 6.414 -13.922 1 97.12 115 ARG B C 1
ATOM 2629 O O . ARG B 1 115 ? 4.91 7.395 -14.242 1 97.12 115 ARG B O 1
ATOM 2636 N N . ARG B 1 116 ? 2.949 6.395 -13.875 1 96.38 116 ARG B N 1
ATOM 2637 C CA . ARG B 1 116 ? 2.107 7.574 -14.047 1 96.38 116 ARG B CA 1
ATOM 2638 C C . ARG B 1 116 ? 0.912 7.543 -13.102 1 96.38 116 ARG B C 1
ATOM 2640 O O . ARG B 1 116 ? 0.34 6.477 -12.852 1 96.38 116 ARG B O 1
ATOM 2647 N N . SER B 1 117 ? 0.525 8.68 -12.656 1 95.56 117 SER B N 1
ATOM 2648 C CA . SER B 1 117 ? -0.561 8.75 -11.68 1 95.56 117 SER B CA 1
ATOM 2649 C C . SER B 1 117 ? -1.902 8.422 -12.328 1 95.56 117 SER B C 1
ATOM 2651 O O . SER B 1 117 ? -2.111 8.695 -13.508 1 95.56 117 SER B O 1
ATOM 2653 N N . ILE B 1 118 ? -2.752 7.738 -11.547 1 97.56 118 ILE B N 1
ATOM 2654 C CA . ILE B 1 118 ? -4.16 7.609 -11.906 1 97.56 118 ILE B CA 1
ATOM 2655 C C . ILE B 1 118 ? -4.938 8.812 -11.375 1 97.56 118 ILE B C 1
ATOM 2657 O O . ILE B 1 118 ? -4.949 9.07 -10.172 1 97.56 118 ILE B O 1
ATOM 2661 N N . ASP B 1 119 ? -5.605 9.531 -12.297 1 95.88 119 ASP B N 1
ATOM 2662 C CA . ASP B 1 119 ? -6.258 10.789 -11.93 1 95.88 119 ASP B CA 1
ATOM 2663 C C . ASP B 1 119 ? -7.707 10.547 -11.508 1 95.88 119 ASP B C 1
ATOM 2665 O O . ASP B 1 119 ? -8.219 9.43 -11.625 1 95.88 119 ASP B O 1
ATOM 2669 N N . PHE B 1 120 ? -8.266 11.594 -11.023 1 95.19 120 PHE B N 1
ATOM 2670 C CA . PHE B 1 120 ? -9.648 11.57 -10.562 1 95.19 120 PHE B CA 1
ATOM 2671 C C . PHE B 1 120 ? -10.578 11.133 -11.688 1 95.19 120 PHE B C 1
ATOM 2673 O O . PHE B 1 120 ? -10.461 11.617 -12.82 1 95.19 120 PHE B O 1
ATOM 2680 N N . LEU B 1 121 ? -11.438 10.141 -11.414 1 95.88 121 LEU B N 1
ATOM 2681 C CA . LEU B 1 121 ? -12.508 9.633 -12.258 1 95.88 121 LEU B CA 1
ATOM 2682 C C . LEU B 1 121 ? -11.945 8.812 -13.414 1 95.88 121 LEU B C 1
ATOM 2684 O O . LEU B 1 121 ? -12.695 8.367 -14.289 1 95.88 121 LEU B O 1
ATOM 2688 N N . MET B 1 122 ? -10.68 8.617 -13.43 1 97.44 122 MET B N 1
ATOM 2689 C CA . MET B 1 122 ? -10.07 7.797 -14.477 1 97.44 122 MET B CA 1
ATOM 2690 C C . MET B 1 122 ? -10.43 6.328 -14.297 1 97.44 122 MET B C 1
ATOM 2692 O O . MET B 1 122 ? -10.406 5.812 -13.18 1 97.44 122 MET B O 1
ATOM 2696 N N . ARG B 1 123 ? -10.82 5.754 -15.391 1 98.25 123 ARG B N 1
ATOM 2697 C CA . ARG B 1 123 ? -11.094 4.32 -15.383 1 98.25 123 ARG B CA 1
ATOM 2698 C C . ARG B 1 123 ? -9.844 3.521 -15.734 1 98.25 123 ARG B C 1
ATOM 2700 O O . ARG B 1 123 ? -9.047 3.943 -16.578 1 98.25 123 ARG B O 1
ATOM 2707 N N . PHE B 1 124 ? -9.68 2.365 -15.078 1 98.62 124 PHE B N 1
ATOM 2708 C CA . PHE B 1 124 ? -8.5 1.543 -15.328 1 98.62 124 PHE B CA 1
ATOM 2709 C C . PHE B 1 124 ? -8.82 0.066 -15.133 1 98.62 124 PHE B C 1
ATOM 2711 O O . PHE B 1 124 ? -9.789 -0.281 -14.453 1 98.62 124 PHE B O 1
ATOM 2718 N N . HIS B 1 125 ? -8.07 -0.786 -15.789 1 98.69 125 HIS B N 1
ATOM 2719 C CA . HIS B 1 125 ? -8.07 -2.225 -15.555 1 98.69 125 HIS B CA 1
ATOM 2720 C C . HIS B 1 125 ? -6.957 -2.629 -14.594 1 98.69 125 HIS B C 1
ATOM 2722 O O . HIS B 1 125 ? -5.836 -2.117 -14.68 1 98.69 125 HIS B O 1
ATOM 2728 N N . LEU B 1 126 ? -7.305 -3.383 -13.672 1 98.69 126 LEU B N 1
ATOM 2729 C CA . LEU B 1 126 ? -6.305 -4.074 -12.867 1 98.69 126 LEU B CA 1
ATOM 2730 C C . LEU B 1 126 ? -6.148 -5.523 -13.328 1 98.69 126 LEU B C 1
ATOM 2732 O O . LEU B 1 126 ? -7.047 -6.34 -13.125 1 98.69 126 LEU B O 1
ATOM 2736 N N . LYS B 1 127 ? -5.023 -5.785 -13.938 1 98.75 127 LYS B N 1
ATOM 2737 C CA . LYS B 1 127 ? -4.711 -7.137 -14.391 1 98.75 127 LYS B CA 1
ATOM 2738 C C . LYS B 1 127 ? -3.889 -7.887 -13.344 1 98.75 127 LYS B C 1
ATOM 2740 O O . LYS B 1 127 ? -2.941 -7.34 -12.773 1 98.75 127 LYS B O 1
ATOM 2745 N N . THR B 1 128 ? -4.305 -9.062 -13.016 1 98.62 128 THR B N 1
ATOM 2746 C CA . THR B 1 128 ? -3.648 -9.906 -12.016 1 98.62 128 THR B CA 1
ATOM 2747 C C . THR B 1 128 ? -3.219 -11.234 -12.633 1 98.62 128 THR B C 1
ATOM 2749 O O . THR B 1 128 ? -4.047 -11.969 -13.18 1 98.62 128 THR B O 1
ATOM 2752 N N . LYS B 1 129 ? -1.94 -11.531 -12.547 1 98.44 129 LYS B N 1
ATOM 2753 C CA . LYS B 1 129 ? -1.4 -12.75 -13.148 1 98.44 129 LYS B CA 1
ATOM 2754 C C . LYS B 1 129 ? -0.461 -13.469 -12.18 1 98.44 129 LYS B C 1
ATOM 2756 O O . LYS B 1 129 ? 0.393 -12.836 -11.555 1 98.44 129 LYS B O 1
ATOM 2761 N N . LEU B 1 130 ? -0.697 -14.773 -12.016 1 98.25 130 LEU B N 1
ATOM 2762 C CA . LEU B 1 130 ? 0.275 -15.602 -11.312 1 98.25 130 LEU B CA 1
ATOM 2763 C C . LEU B 1 130 ? 1.514 -15.836 -12.172 1 98.25 130 LEU B C 1
ATOM 2765 O O . LEU B 1 130 ? 1.435 -16.469 -13.227 1 98.25 130 LEU B O 1
ATOM 2769 N N . ILE B 1 131 ? 2.699 -15.367 -11.719 1 98.19 131 ILE B N 1
ATOM 2770 C CA . ILE B 1 131 ? 3.834 -15.383 -12.633 1 98.19 131 ILE B CA 1
ATOM 2771 C C . ILE B 1 131 ? 4.883 -16.375 -12.141 1 98.19 131 ILE B C 1
ATOM 2773 O O . ILE B 1 131 ? 5.812 -16.719 -12.875 1 98.19 131 ILE B O 1
ATOM 2777 N N . TRP B 1 132 ? 4.75 -16.828 -10.914 1 98.25 132 TRP B N 1
ATOM 2778 C CA . TRP B 1 132 ? 5.691 -17.797 -10.375 1 98.25 132 TRP B CA 1
ATOM 2779 C C . TRP B 1 132 ? 5.176 -18.375 -9.062 1 98.25 132 TRP B C 1
ATOM 2781 O O . TRP B 1 132 ? 4.238 -17.844 -8.461 1 98.25 132 TRP B O 1
ATOM 2791 N N . PHE B 1 133 ? 5.648 -19.516 -8.609 1 97.75 133 PHE B N 1
ATOM 2792 C CA . PHE B 1 133 ? 5.352 -20.109 -7.316 1 97.75 133 PHE B CA 1
ATOM 2793 C C . PHE B 1 133 ? 6.496 -21 -6.852 1 97.75 133 PHE B C 1
ATOM 2795 O O . PHE B 1 133 ? 7.273 -21.5 -7.672 1 97.75 133 PHE B O 1
ATOM 2802 N N . ASP B 1 134 ? 6.645 -21.094 -5.602 1 96.06 134 ASP B N 1
ATOM 2803 C CA . ASP B 1 134 ? 7.578 -22.047 -4.996 1 96.06 134 ASP B CA 1
ATOM 2804 C C . ASP B 1 134 ? 6.875 -22.922 -3.961 1 96.06 134 ASP B C 1
ATOM 2806 O O . ASP B 1 134 ? 5.656 -23.109 -4.02 1 96.06 134 ASP B O 1
ATOM 2810 N N . GLU B 1 135 ? 7.574 -23.562 -3.072 1 94.69 135 GLU B N 1
ATOM 2811 C CA . GLU B 1 135 ? 7 -24.547 -2.164 1 94.69 135 GLU B CA 1
ATOM 2812 C C . GLU B 1 135 ? 6.027 -23.906 -1.186 1 94.69 135 GLU B C 1
ATOM 2814 O O . GLU B 1 135 ? 5.082 -24.547 -0.719 1 94.69 135 GLU B O 1
ATOM 2819 N N . ARG B 1 136 ? 6.227 -22.609 -1.014 1 94.5 136 ARG B N 1
ATOM 2820 C CA . ARG B 1 136 ? 5.465 -22.031 0.092 1 94.5 136 ARG B CA 1
ATOM 2821 C C . ARG B 1 136 ? 4.629 -20.844 -0.375 1 94.5 136 ARG B C 1
ATOM 2823 O O . ARG B 1 136 ? 3.734 -20.391 0.341 1 94.5 136 ARG B O 1
ATOM 2830 N N . ALA B 1 137 ? 4.949 -20.391 -1.629 1 97.19 137 ALA B N 1
ATOM 2831 C CA . ALA B 1 137 ? 4.355 -19.078 -1.928 1 97.19 137 ALA B CA 1
ATOM 2832 C C . ALA B 1 137 ? 3.934 -19 -3.391 1 97.19 137 ALA B C 1
ATOM 2834 O O . ALA B 1 137 ? 4.473 -19.703 -4.242 1 97.19 137 ALA B O 1
ATOM 2835 N N . LEU B 1 138 ? 2.879 -18.219 -3.613 1 97.81 138 LEU B N 1
ATOM 2836 C CA . LEU B 1 138 ? 2.475 -17.75 -4.938 1 97.81 138 LEU B CA 1
ATOM 2837 C C . LEU B 1 138 ? 2.914 -16.312 -5.168 1 97.81 138 LEU B C 1
ATOM 2839 O O . LEU B 1 138 ? 2.814 -15.477 -4.27 1 97.81 138 LEU B O 1
ATOM 2843 N N . TYR B 1 139 ? 3.416 -16.031 -6.391 1 98.69 139 TYR B N 1
ATOM 2844 C CA . TYR B 1 139 ? 3.865 -14.688 -6.75 1 98.69 139 TYR B CA 1
ATOM 2845 C C . TYR B 1 139 ? 3.031 -14.117 -7.895 1 98.69 139 TYR B C 1
ATOM 2847 O O . TYR B 1 139 ? 2.939 -14.727 -8.961 1 98.69 139 TYR B O 1
ATOM 2855 N N . PHE B 1 140 ? 2.469 -12.93 -7.625 1 98.75 140 PHE B N 1
ATOM 2856 C CA . PHE B 1 140 ? 1.59 -12.289 -8.602 1 98.75 140 PHE B CA 1
ATOM 2857 C C . PHE B 1 140 ? 2.23 -11.023 -9.156 1 98.75 140 PHE B C 1
ATOM 2859 O O . PHE B 1 140 ? 2.953 -10.32 -8.453 1 98.75 140 PHE B O 1
ATOM 2866 N N . GLU B 1 141 ? 1.993 -10.773 -10.414 1 98.81 141 GLU B N 1
ATOM 2867 C CA . GLU B 1 141 ? 2.176 -9.453 -11.008 1 98.81 141 GLU B CA 1
ATOM 2868 C C . GLU B 1 141 ? 0.833 -8.773 -11.266 1 98.81 141 GLU B C 1
ATOM 2870 O O . GLU B 1 141 ? -0.089 -9.398 -11.797 1 98.81 141 GLU B O 1
ATOM 2875 N N . GLN B 1 142 ? 0.709 -7.582 -10.867 1 98.88 142 GLN B N 1
ATOM 2876 C CA . GLN B 1 142 ? -0.508 -6.809 -11.094 1 98.88 142 GLN B CA 1
ATOM 2877 C C . GLN B 1 142 ? -0.2 -5.492 -11.805 1 98.88 142 GLN B C 1
ATOM 2879 O O . GLN B 1 142 ? 0.753 -4.797 -11.445 1 98.88 142 GLN B O 1
ATOM 2884 N N . ARG B 1 143 ? -0.948 -5.211 -12.797 1 98.88 143 ARG B N 1
ATOM 2885 C CA . ARG B 1 143 ? -0.736 -4.016 -13.609 1 98.88 143 ARG B CA 1
ATOM 2886 C C . ARG B 1 143 ? -1.988 -3.145 -13.641 1 98.88 143 ARG B C 1
ATOM 2888 O O . ARG B 1 143 ? -3.088 -3.639 -13.898 1 98.88 143 ARG B O 1
ATOM 2895 N N . PHE B 1 144 ? -1.783 -1.905 -13.32 1 98.88 144 PHE B N 1
ATOM 2896 C CA . PHE B 1 144 ? -2.824 -0.899 -1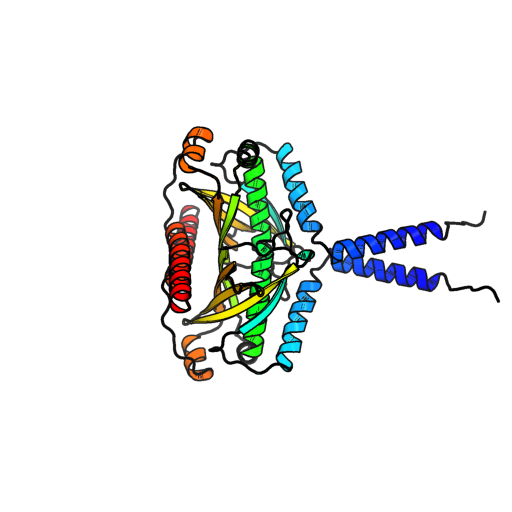3.5 1 98.88 144 PHE B CA 1
ATOM 2897 C C . PHE B 1 144 ? -2.752 -0.283 -14.891 1 98.88 144 PHE B C 1
ATOM 2899 O O . PHE B 1 144 ? -1.769 0.375 -15.234 1 98.88 144 PHE B O 1
ATOM 2906 N N . ILE B 1 145 ? -3.793 -0.428 -15.609 1 98.75 145 ILE B N 1
ATOM 2907 C CA . ILE B 1 145 ? -3.77 0.016 -17 1 98.75 145 ILE B CA 1
ATOM 2908 C C . ILE B 1 145 ? -4.926 0.979 -17.25 1 98.75 145 ILE B C 1
ATOM 2910 O O . ILE B 1 145 ? -6.094 0.604 -17.125 1 98.75 145 ILE B O 1
ATOM 2914 N N . SER B 1 146 ? -4.59 2.184 -17.641 1 98.25 146 SER B N 1
ATOM 2915 C CA . SER B 1 146 ? -5.652 3.141 -17.938 1 98.25 146 SER B CA 1
ATOM 2916 C C . SER B 1 146 ? -6.477 2.699 -19.141 1 98.25 146 SER B C 1
ATOM 2918 O O . SER B 1 146 ? -5.922 2.281 -20.156 1 98.25 146 SER B O 1
ATOM 2920 N N . LYS B 1 147 ? -7.699 2.855 -19.062 1 97.88 147 LYS B N 1
ATOM 2921 C CA . LYS B 1 147 ? -8.609 2.352 -20.094 1 97.88 147 LYS B CA 1
ATOM 2922 C C . LYS B 1 147 ? -8.531 3.191 -21.359 1 97.88 147 LYS B C 1
ATOM 2924 O O . LYS B 1 147 ? -8.586 2.654 -22.469 1 97.88 147 LYS B O 1
ATOM 2929 N N . HIS B 1 148 ? -8.367 4.492 -21.219 1 96.81 148 HIS B N 1
ATOM 2930 C CA . HIS B 1 148 ? -8.5 5.406 -22.359 1 96.81 148 HIS B CA 1
ATOM 2931 C C . HIS B 1 148 ? -7.281 5.328 -23.266 1 96.81 148 HIS B C 1
ATOM 2933 O O . HIS B 1 148 ? -7.375 5.621 -24.469 1 96.81 148 HIS B O 1
ATOM 2939 N N . ASP B 1 149 ? -6.125 4.906 -22.812 1 96.38 149 ASP B N 1
ATOM 2940 C CA . ASP B 1 149 ? -4.941 4.934 -23.672 1 96.38 149 ASP B CA 1
ATOM 2941 C C . ASP B 1 149 ? -4.16 3.625 -23.562 1 96.38 149 ASP B C 1
ATOM 2943 O O . ASP B 1 149 ? -3.141 3.449 -24.234 1 96.38 149 ASP B O 1
ATOM 2947 N N . GLY B 1 150 ? -4.566 2.756 -22.625 1 96.81 150 GLY B N 1
ATOM 2948 C CA . GLY B 1 150 ? -3.904 1.469 -22.5 1 96.81 150 GLY B CA 1
ATOM 2949 C C . GLY B 1 150 ? -2.543 1.562 -21.844 1 96.81 150 GLY B C 1
ATOM 2950 O O . GLY B 1 150 ? -1.764 0.607 -21.875 1 96.81 150 GLY B O 1
ATOM 2951 N N . 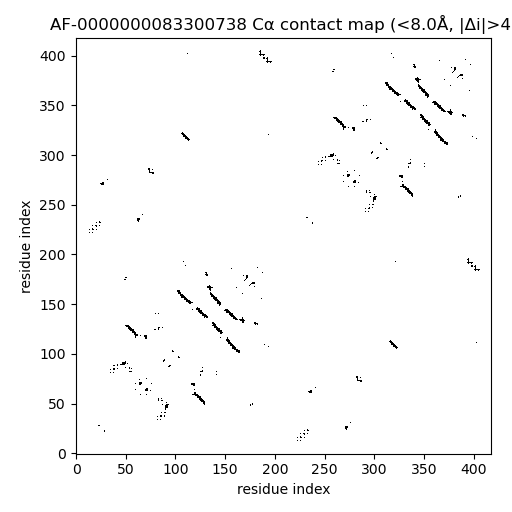PHE B 1 151 ? -2.252 2.705 -21.203 1 97.62 151 PHE B N 1
ATOM 2952 C CA . PHE B 1 151 ? -0.955 2.934 -20.578 1 97.62 151 PHE B CA 1
ATOM 2953 C C . PHE B 1 151 ? -0.867 2.223 -19.234 1 97.62 151 PHE B C 1
ATOM 2955 O O . PHE B 1 151 ? -1.794 2.297 -18.422 1 97.62 151 PHE B O 1
ATOM 2962 N N . VAL B 1 152 ? 0.238 1.448 -19.031 1 98.5 152 VAL B N 1
ATOM 2963 C CA . VAL B 1 152 ? 0.497 0.83 -17.734 1 98.5 152 VAL B CA 1
ATOM 2964 C C . VAL B 1 152 ? 0.937 1.895 -16.734 1 98.5 152 VAL B C 1
ATOM 2966 O O . VAL B 1 152 ? 2.074 2.367 -16.781 1 98.5 152 VAL B O 1
ATOM 2969 N N . ARG B 1 153 ? 0.096 2.195 -15.789 1 98.44 153 ARG B N 1
ATOM 2970 C CA . ARG B 1 153 ? 0.321 3.307 -14.867 1 98.44 153 ARG B CA 1
ATOM 2971 C C . ARG B 1 153 ? 1.107 2.854 -13.641 1 98.44 153 ARG B C 1
ATOM 2973 O O . ARG B 1 153 ? 1.794 3.656 -13.008 1 98.44 153 ARG B O 1
ATOM 2980 N N . ALA B 1 154 ? 1.007 1.609 -13.289 1 98.69 154 ALA B N 1
ATOM 2981 C CA . ALA B 1 154 ? 1.739 1.04 -12.164 1 98.69 154 ALA B CA 1
ATOM 2982 C C . ALA B 1 154 ? 1.882 -0.472 -12.305 1 98.69 154 ALA B C 1
ATOM 2984 O O . ALA B 1 154 ? 1.028 -1.128 -12.914 1 98.69 154 ALA B O 1
ATOM 2985 N N . VAL B 1 155 ? 2.934 -1.038 -11.828 1 98.81 155 VAL B N 1
ATOM 2986 C CA . VAL B 1 155 ? 3.203 -2.473 -11.805 1 98.81 155 VAL B CA 1
ATOM 2987 C C . VAL B 1 155 ? 3.537 -2.91 -10.383 1 98.81 155 VAL B C 1
ATOM 2989 O O . VAL B 1 155 ? 4.316 -2.252 -9.688 1 98.81 155 VAL B O 1
ATOM 2992 N N . ALA B 1 156 ? 2.957 -4.012 -10 1 98.81 156 ALA B N 1
ATOM 2993 C CA . ALA B 1 156 ? 3.18 -4.477 -8.633 1 98.81 156 ALA B CA 1
ATOM 2994 C C . ALA B 1 156 ? 3.512 -5.965 -8.609 1 98.81 156 ALA B C 1
ATOM 2996 O O . ALA B 1 156 ? 3.09 -6.715 -9.492 1 98.81 156 ALA B O 1
ATOM 2997 N N . LEU B 1 157 ? 4.289 -6.383 -7.664 1 98.88 157 LEU B N 1
ATOM 2998 C CA . LEU B 1 157 ? 4.586 -7.77 -7.324 1 98.88 157 LEU B CA 1
ATOM 2999 C C . LEU B 1 157 ? 4.094 -8.109 -5.922 1 98.88 157 LEU B C 1
ATOM 3001 O O . LEU B 1 157 ? 4.25 -7.305 -4.996 1 98.88 157 LEU B O 1
ATOM 3005 N N . CYS B 1 158 ? 3.508 -9.227 -5.789 1 98.5 158 CYS B N 1
ATOM 3006 C CA . CYS B 1 158 ? 2.992 -9.648 -4.492 1 98.5 158 CYS B CA 1
ATOM 3007 C C . CYS B 1 158 ? 3.426 -11.07 -4.172 1 98.5 158 CYS B C 1
ATOM 3009 O O . CYS B 1 158 ? 3.381 -11.953 -5.035 1 98.5 158 CYS B O 1
ATOM 3011 N N . LYS B 1 159 ? 3.832 -11.219 -2.979 1 98.62 159 LYS B N 1
ATOM 3012 C CA . LYS B 1 159 ? 4.121 -12.555 -2.455 1 98.62 159 LYS B CA 1
ATOM 3013 C C . LYS B 1 159 ? 3.039 -13.008 -1.477 1 98.62 159 LYS B C 1
ATOM 3015 O O . LYS B 1 159 ? 2.854 -12.391 -0.423 1 98.62 159 LYS B O 1
ATOM 3020 N N . ASN B 1 160 ? 2.305 -14.031 -1.802 1 97.38 160 ASN B N 1
ATOM 3021 C CA . ASN B 1 160 ? 1.314 -14.656 -0.93 1 97.38 160 ASN B CA 1
ATOM 3022 C C . ASN B 1 160 ? 1.804 -16 -0.401 1 97.38 160 ASN B C 1
ATOM 3024 O O . ASN B 1 160 ? 2.004 -16.938 -1.173 1 97.38 160 ASN B O 1
ATOM 3028 N N . THR B 1 161 ? 1.912 -16.125 0.859 1 96.31 161 THR B N 1
ATOM 3029 C CA . THR B 1 161 ? 2.52 -17.297 1.461 1 96.31 161 THR B CA 1
ATOM 3030 C C . THR B 1 161 ? 1.463 -18.156 2.15 1 96.31 161 THR B C 1
ATOM 3032 O O . THR B 1 161 ? 0.585 -17.641 2.84 1 96.31 161 THR B O 1
ATOM 3035 N N . PHE B 1 162 ? 1.636 -19.438 1.952 1 93.81 162 PHE B N 1
ATOM 3036 C CA . PHE B 1 162 ? 0.815 -20.406 2.656 1 93.81 162 PHE B CA 1
ATOM 3037 C C . PHE B 1 162 ? 1.517 -20.906 3.916 1 93.81 162 PHE B C 1
ATOM 3039 O O . PHE B 1 162 ? 2.527 -21.594 3.838 1 93.81 162 PHE B O 1
ATOM 3046 N N . VAL B 1 163 ? 1.085 -20.578 5.082 1 87.94 163 VAL B N 1
ATOM 3047 C CA . VAL B 1 163 ? 1.768 -20.781 6.359 1 87.94 163 VAL B CA 1
ATOM 3048 C C . VAL B 1 163 ? 1.593 -22.219 6.816 1 87.94 163 VAL B C 1
ATOM 3050 O O . VAL B 1 163 ? 2.457 -22.766 7.504 1 87.94 163 VAL B O 1
ATOM 3053 N N . ASN B 1 164 ? 0.581 -22.922 6.508 1 85.44 164 ASN B N 1
ATOM 3054 C CA . ASN B 1 164 ? 0.388 -24.297 6.938 1 85.44 164 ASN B CA 1
ATOM 3055 C C . ASN B 1 164 ? 0.303 -25.25 5.75 1 85.44 164 ASN B C 1
ATOM 3057 O O . ASN B 1 164 ? -0.442 -26.234 5.789 1 85.44 164 ASN B O 1
ATOM 3061 N N . SER B 1 165 ? 0.99 -24.828 4.777 1 80.19 165 SER B N 1
ATOM 3062 C CA . SER B 1 165 ? 0.981 -25.719 3.613 1 80.19 165 SER B CA 1
ATOM 3063 C C . SER B 1 165 ? 2.336 -26.391 3.418 1 80.19 165 SER B C 1
ATOM 3065 O O . SER B 1 165 ? 3.373 -25.812 3.754 1 80.19 165 SER B O 1
ATOM 3067 N N . GLU B 1 166 ? 2.25 -27.578 2.949 1 73.19 166 GLU B N 1
ATOM 3068 C CA . GLU B 1 166 ? 3.533 -28.266 2.848 1 73.19 166 GLU B CA 1
ATOM 3069 C C . GLU B 1 166 ? 4.172 -28.047 1.478 1 73.19 166 GLU B C 1
ATOM 3071 O O . GLU B 1 166 ? 5.383 -27.859 1.375 1 73.19 166 GLU B O 1
ATOM 3076 N N . ASP B 1 167 ? 3.379 -28.078 0.259 1 91.25 167 ASP B N 1
ATOM 3077 C CA . ASP B 1 167 ? 4.074 -27.984 -1.021 1 91.25 167 ASP B CA 1
ATOM 3078 C C . ASP B 1 167 ? 3.178 -27.375 -2.09 1 91.25 167 ASP B C 1
ATOM 3080 O O . ASP B 1 167 ? 2.426 -28.078 -2.762 1 91.25 167 ASP B O 1
ATOM 3084 N N . MET B 1 168 ? 3.395 -26.062 -2.391 1 92.56 168 MET B N 1
ATOM 3085 C CA . MET B 1 168 ? 2.541 -25.359 -3.355 1 92.56 168 MET B CA 1
ATOM 3086 C C . MET B 1 168 ? 2.943 -25.719 -4.785 1 92.56 168 MET B C 1
ATOM 3088 O O . MET B 1 168 ? 2.135 -25.594 -5.707 1 92.56 168 MET B O 1
ATOM 3092 N N . ILE B 1 169 ? 4.207 -26.156 -5.016 1 95.25 169 ILE B N 1
ATOM 3093 C CA . ILE B 1 169 ? 4.621 -26.609 -6.336 1 95.25 169 ILE B CA 1
ATOM 3094 C C . ILE B 1 169 ? 3.777 -27.812 -6.758 1 95.25 169 ILE B C 1
ATOM 3096 O O . ILE B 1 169 ? 3.273 -27.859 -7.883 1 95.25 169 ILE B O 1
ATOM 3100 N N . LYS B 1 170 ? 3.594 -28.703 -5.863 1 94.69 170 LYS B N 1
ATOM 3101 C CA . LYS B 1 170 ? 2.801 -29.891 -6.145 1 94.69 170 LYS B CA 1
ATOM 3102 C C . LYS B 1 170 ? 1.339 -29.531 -6.398 1 94.69 170 LYS B C 1
ATOM 3104 O O . LYS B 1 170 ? 0.725 -30.047 -7.34 1 94.69 170 LYS B O 1
ATOM 3109 N N . VAL B 1 171 ? 0.841 -28.672 -5.562 1 93.94 171 VAL B N 1
ATOM 3110 C CA . VAL B 1 171 ? -0.555 -28.266 -5.695 1 93.94 171 VAL B CA 1
ATOM 3111 C C . VAL B 1 171 ? -0.785 -27.641 -7.07 1 93.94 171 VAL B C 1
ATOM 3113 O O . VAL B 1 171 ? -1.728 -28 -7.777 1 93.94 171 VAL B O 1
ATOM 3116 N N . MET B 1 172 ? 0.088 -26.703 -7.477 1 96 172 MET B N 1
ATOM 3117 C CA . MET B 1 172 ? -0.087 -25.969 -8.734 1 96 172 MET B CA 1
ATOM 3118 C C . MET B 1 172 ? 0.132 -26.891 -9.93 1 96 172 MET B C 1
ATOM 3120 O O . MET B 1 172 ? -0.622 -26.828 -10.898 1 96 172 MET B O 1
ATOM 3124 N N . THR B 1 173 ? 1.09 -27.781 -9.883 1 96.5 173 THR B N 1
ATOM 3125 C CA . THR B 1 173 ? 1.459 -28.594 -11.031 1 96.5 173 THR B CA 1
ATOM 3126 C C . THR B 1 173 ? 0.537 -29.812 -11.156 1 96.5 173 THR B C 1
ATOM 3128 O O . THR B 1 173 ? 0.168 -30.203 -12.258 1 96.5 173 THR B O 1
ATOM 3131 N N . GLU B 1 174 ? 0.118 -30.391 -10.055 1 95.19 174 GLU B N 1
ATOM 3132 C CA . GLU B 1 174 ? -0.644 -31.641 -10.094 1 95.19 174 GLU B CA 1
ATOM 3133 C C . GLU B 1 174 ? -2.145 -31.375 -10.016 1 95.19 174 GLU B C 1
ATOM 3135 O O . GLU B 1 174 ? -2.922 -31.938 -10.781 1 95.19 174 GLU B O 1
ATOM 3140 N N . HIS B 1 175 ? -2.502 -30.547 -9.156 1 93.38 175 HIS B N 1
ATOM 3141 C CA . HIS B 1 175 ? -3.93 -30.312 -8.977 1 93.38 175 HIS B CA 1
ATOM 3142 C C . HIS B 1 175 ? -4.457 -29.344 -10.023 1 93.38 175 HIS B C 1
ATOM 3144 O O . HIS B 1 175 ? -5.508 -29.578 -10.625 1 93.38 175 HIS B O 1
ATOM 3150 N N . PHE B 1 176 ? -3.729 -28.25 -10.258 1 95.94 176 PHE B N 1
ATOM 3151 C CA . PHE B 1 176 ? -4.215 -27.234 -11.18 1 95.94 176 PHE B CA 1
ATOM 3152 C C . PHE B 1 176 ? -3.576 -27.391 -12.555 1 95.94 176 PHE B C 1
ATOM 3154 O O . PHE B 1 176 ? -3.932 -26.688 -13.5 1 95.94 176 PHE B O 1
ATOM 3161 N N . ASN B 1 177 ? -2.619 -28.281 -12.719 1 95.94 177 ASN B N 1
ATOM 3162 C CA . ASN B 1 177 ? -1.974 -28.594 -13.992 1 95.94 177 ASN B CA 1
ATOM 3163 C C . ASN B 1 177 ? -1.304 -27.375 -14.602 1 95.94 177 ASN B C 1
ATOM 3165 O O . ASN B 1 177 ? -1.464 -27.109 -15.797 1 95.94 177 ASN B O 1
ATOM 3169 N N . ILE B 1 178 ? -0.628 -26.609 -13.758 1 95.25 178 ILE B N 1
ATOM 3170 C CA . ILE B 1 178 ? 0.128 -25.438 -14.195 1 95.25 178 ILE B CA 1
ATOM 3171 C C . ILE B 1 178 ? 1.624 -25.719 -14.117 1 95.25 178 ILE B C 1
ATOM 3173 O O . ILE B 1 178 ? 2.156 -25.984 -13.031 1 95.25 178 ILE B O 1
ATOM 3177 N N . PRO B 1 179 ? 2.244 -25.703 -15.258 1 95.06 179 PRO B N 1
ATOM 3178 C CA . PRO B 1 179 ? 3.691 -25.922 -15.188 1 95.06 179 PRO B CA 1
ATOM 3179 C C . PRO B 1 179 ? 4.426 -24.797 -14.461 1 95.06 179 PRO B C 1
ATOM 3181 O O . PRO B 1 179 ? 3.971 -23.641 -14.477 1 95.06 179 PRO B O 1
ATOM 3184 N N . LEU B 1 180 ? 5.523 -25.109 -13.781 1 93.19 180 LEU B N 1
ATOM 3185 C CA . LEU B 1 180 ? 6.34 -24.109 -13.109 1 93.19 180 LEU B CA 1
ATOM 3186 C C . LEU B 1 180 ? 6.957 -23.141 -14.109 1 93.19 180 LEU B C 1
ATOM 3188 O O . LEU B 1 180 ? 7.77 -23.547 -14.953 1 93.19 180 LEU B O 1
ATOM 3192 N N . PRO B 1 181 ? 6.621 -21.922 -14.031 1 94.5 181 PRO B N 1
ATOM 3193 C CA . PRO B 1 181 ? 7.188 -20.953 -14.969 1 94.5 181 PRO B CA 1
ATOM 3194 C C . PRO B 1 181 ? 8.625 -20.562 -14.625 1 94.5 181 PRO B C 1
ATOM 3196 O O . PRO B 1 181 ? 9.109 -20.906 -13.539 1 94.5 181 PRO B O 1
ATOM 3199 N N . ILE B 1 182 ? 9.258 -19.906 -15.609 1 95.5 182 ILE B N 1
ATOM 3200 C CA . ILE B 1 182 ? 10.578 -19.328 -15.352 1 95.5 182 ILE B CA 1
ATOM 3201 C C . ILE B 1 182 ? 10.438 -18.078 -14.484 1 95.5 182 ILE B C 1
ATOM 3203 O O . ILE B 1 182 ? 9.586 -17.234 -14.742 1 95.5 182 ILE B O 1
ATOM 3207 N N . CYS B 1 183 ? 11.188 -17.984 -13.453 1 97 183 CYS B N 1
ATOM 3208 C CA . CYS B 1 183 ? 11.148 -16.828 -12.57 1 97 183 CYS B CA 1
ATOM 3209 C C . CYS B 1 183 ? 11.734 -15.602 -13.266 1 97 183 CYS B C 1
ATOM 3211 O O . CYS B 1 183 ? 12.914 -15.594 -13.625 1 97 183 CYS B O 1
ATOM 3213 N N . PRO B 1 184 ? 10.961 -14.594 -13.484 1 97 184 PRO B N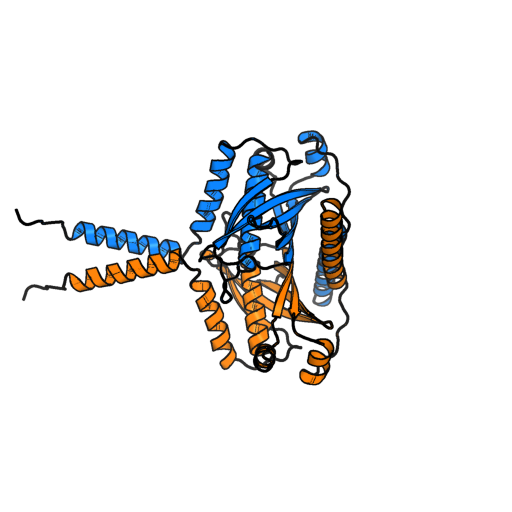 1
ATOM 3214 C CA . PRO B 1 184 ? 11.508 -13.398 -14.133 1 97 184 PRO B CA 1
ATOM 3215 C C . PRO B 1 184 ? 12.562 -12.695 -13.281 1 97 184 PRO B C 1
ATOM 3217 O O . PRO B 1 184 ? 12.469 -12.703 -12.047 1 97 184 PRO B O 1
ATOM 3220 N N . PRO B 1 185 ? 13.516 -11.992 -13.898 1 97.19 185 PRO B N 1
ATOM 3221 C CA . PRO B 1 185 ? 14.625 -11.367 -13.164 1 97.19 185 PRO B CA 1
ATOM 3222 C C . PRO B 1 185 ? 14.148 -10.344 -12.133 1 97.19 185 PRO B C 1
ATOM 3224 O O . PRO B 1 185 ? 14.695 -10.273 -11.031 1 97.19 185 PRO B O 1
ATOM 3227 N N . TYR B 1 186 ? 13.18 -9.539 -12.484 1 97.75 186 TYR B N 1
ATOM 3228 C CA . TYR B 1 186 ? 12.703 -8.531 -11.547 1 97.75 186 TYR B CA 1
ATOM 3229 C C . TYR B 1 186 ? 12.094 -9.18 -10.305 1 97.75 186 TYR B C 1
ATOM 3231 O O . TYR B 1 186 ? 12.156 -8.617 -9.211 1 97.75 186 TYR B O 1
ATOM 3239 N N . LEU B 1 187 ? 11.5 -10.344 -10.477 1 98.44 187 LEU B N 1
ATOM 3240 C CA . LEU B 1 187 ? 10.953 -11.078 -9.336 1 98.44 187 LEU B CA 1
ATOM 3241 C C . LEU B 1 187 ? 12.07 -11.641 -8.469 1 98.44 187 LEU B C 1
ATOM 3243 O O . LEU B 1 187 ? 11.984 -11.617 -7.242 1 98.44 187 LEU B O 1
ATOM 3247 N N . GLU B 1 188 ? 13.117 -12.148 -9.094 1 98.19 188 GLU B N 1
ATOM 3248 C CA . GLU B 1 188 ? 14.266 -12.648 -8.352 1 98.19 188 GLU B CA 1
ATOM 3249 C C . GLU B 1 188 ? 14.859 -11.562 -7.457 1 98.19 188 GLU B C 1
ATOM 3251 O O . GLU B 1 188 ? 15.188 -11.82 -6.297 1 98.19 188 GLU B O 1
ATOM 3256 N N . SER B 1 189 ? 15.039 -10.391 -8.023 1 98.44 189 SER B N 1
ATOM 3257 C CA . SER B 1 189 ? 15.578 -9.266 -7.262 1 98.44 189 SER B CA 1
ATOM 3258 C C . SER B 1 189 ? 14.633 -8.859 -6.133 1 98.44 189 SER B C 1
ATOM 3260 O O . SER B 1 189 ? 15.078 -8.469 -5.055 1 98.44 189 SER B O 1
ATOM 3262 N N . PHE B 1 190 ? 13.336 -8.969 -6.41 1 98.62 190 PHE B N 1
ATOM 3263 C CA . PHE B 1 190 ? 12.328 -8.711 -5.387 1 98.62 190 PHE B CA 1
ATOM 3264 C C . PHE B 1 190 ? 12.469 -9.695 -4.23 1 98.62 190 PHE B C 1
ATOM 3266 O O . PHE B 1 190 ? 12.5 -9.289 -3.066 1 98.62 190 PHE B O 1
ATOM 3273 N N . ILE B 1 191 ? 12.562 -10.922 -4.527 1 98.19 191 ILE B N 1
ATOM 3274 C CA . ILE B 1 191 ? 12.719 -11.969 -3.525 1 98.19 191 ILE B CA 1
ATOM 3275 C C . ILE B 1 191 ? 14.023 -11.758 -2.758 1 98.19 191 ILE B C 1
ATOM 3277 O O . ILE B 1 191 ? 14.047 -11.836 -1.527 1 98.19 191 ILE B O 1
ATOM 3281 N N . LYS B 1 192 ? 15.055 -11.43 -3.49 1 98 192 LYS B N 1
ATOM 3282 C CA . LYS B 1 192 ? 16.359 -11.203 -2.889 1 98 192 LYS B CA 1
ATOM 3283 C C . LYS B 1 192 ? 16.328 -10.031 -1.908 1 98 192 LYS B C 1
ATOM 3285 O O . LYS B 1 192 ? 16.906 -10.109 -0.819 1 98 192 LYS B O 1
ATOM 3290 N N . SER B 1 193 ? 15.695 -8.961 -2.289 1 98.31 193 SER B N 1
ATOM 3291 C CA . SER B 1 193 ? 15.57 -7.805 -1.409 1 98.31 193 SER B CA 1
ATOM 3292 C C . SER B 1 193 ? 14.891 -8.18 -0.096 1 98.31 193 SER B C 1
ATOM 3294 O O . SER B 1 193 ? 15.336 -7.77 0.978 1 98.31 193 SER B O 1
ATOM 3296 N N . ASN B 1 194 ? 13.836 -8.969 -0.173 1 97.69 194 ASN B N 1
ATOM 3297 C CA . ASN B 1 194 ? 13.117 -9.414 1.019 1 97.69 194 ASN B CA 1
ATOM 3298 C C . ASN B 1 194 ? 14 -10.273 1.916 1 97.69 194 ASN B C 1
ATOM 3300 O O . ASN B 1 194 ? 14.008 -10.102 3.137 1 97.69 194 ASN B O 1
ATOM 3304 N N . GLU B 1 195 ? 14.727 -11.156 1.312 1 97.38 195 GLU B N 1
ATOM 3305 C CA . GLU B 1 195 ? 15.602 -12.047 2.066 1 97.38 195 GLU B CA 1
ATOM 3306 C C . GLU B 1 195 ? 16.719 -11.266 2.748 1 97.38 195 GLU B C 1
ATOM 3308 O O . GLU B 1 195 ? 17.047 -11.523 3.908 1 97.38 195 GLU B O 1
ATOM 3313 N N . GLU B 1 196 ? 17.312 -10.32 2.031 1 97.69 196 GLU B N 1
ATOM 3314 C CA . GLU B 1 196 ? 18.375 -9.5 2.588 1 97.69 196 GLU B CA 1
ATOM 3315 C C . GLU B 1 196 ? 17.859 -8.625 3.73 1 97.69 196 GLU B C 1
ATOM 3317 O O . GLU B 1 196 ? 18.562 -8.43 4.727 1 97.69 196 GLU B O 1
ATOM 3322 N N . SER B 1 197 ? 16.656 -8.086 3.52 1 96.44 197 SER B N 1
ATOM 3323 C CA . SER B 1 197 ? 16.031 -7.289 4.574 1 96.44 197 SER B CA 1
ATOM 3324 C C . SER B 1 197 ? 15.797 -8.125 5.824 1 96.44 197 SER B C 1
ATOM 3326 O O . SER B 1 197 ? 16.047 -7.668 6.941 1 96.44 197 SER B O 1
ATOM 3328 N N . SER B 1 198 ? 15.281 -9.352 5.652 1 96.25 198 SER B N 1
ATOM 3329 C CA . SER B 1 198 ? 15.047 -10.273 6.766 1 96.25 198 SER B CA 1
ATOM 3330 C C . SER B 1 198 ? 16.344 -10.578 7.504 1 96.25 198 SER B C 1
ATOM 3332 O O . SER B 1 198 ? 16.391 -10.562 8.734 1 96.25 198 SER B O 1
ATOM 3334 N N . LEU B 1 199 ? 17.406 -10.82 6.77 1 96.06 199 LEU B N 1
ATOM 3335 C CA . LEU B 1 199 ? 18.703 -11.148 7.348 1 96.06 199 LEU B CA 1
ATOM 3336 C C . LEU B 1 199 ? 19.266 -9.961 8.117 1 96.06 199 LEU B C 1
ATOM 3338 O O . LEU B 1 199 ? 19.828 -10.125 9.211 1 96.06 199 LEU B O 1
ATOM 3342 N N . ALA B 1 200 ? 19.156 -8.805 7.539 1 95.31 200 ALA B N 1
ATOM 3343 C CA . ALA B 1 200 ? 19.656 -7.594 8.188 1 95.31 200 ALA B CA 1
ATOM 3344 C C . ALA B 1 200 ? 18.969 -7.363 9.531 1 95.31 200 ALA B C 1
ATOM 3346 O O . ALA B 1 200 ? 19.625 -7.012 10.516 1 95.31 200 ALA B O 1
ATOM 3347 N N . LEU B 1 201 ? 17.703 -7.5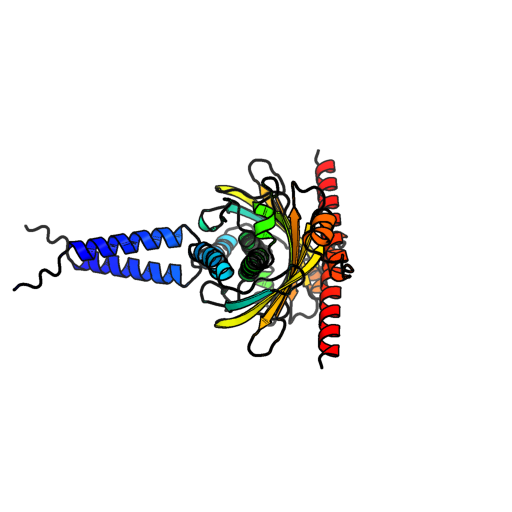55 9.578 1 94.94 201 LEU B N 1
ATOM 3348 C CA . LEU B 1 201 ? 16.938 -7.363 10.812 1 94.94 201 LEU B CA 1
ATOM 3349 C C . LEU B 1 201 ? 17.328 -8.406 11.859 1 94.94 201 LEU B C 1
ATOM 3351 O O . LEU B 1 201 ? 17.453 -8.086 13.047 1 94.94 201 LEU B O 1
ATOM 3355 N N . LYS B 1 202 ? 17.531 -9.656 11.477 1 94.12 202 LYS B N 1
ATOM 3356 C CA . LYS B 1 202 ? 17.953 -10.719 12.383 1 94.12 202 LYS B CA 1
ATOM 3357 C C . LYS B 1 202 ? 19.297 -10.398 13.008 1 94.12 202 LYS B C 1
ATOM 3359 O O . LYS B 1 202 ? 19.5 -10.617 14.203 1 94.12 202 LYS B O 1
ATOM 3364 N N . GLU B 1 203 ? 20.156 -9.891 12.172 1 93.62 203 GLU B N 1
ATOM 3365 C CA . GLU B 1 203 ? 21.484 -9.523 12.656 1 93.62 203 GLU B CA 1
ATOM 3366 C C . GLU B 1 203 ? 21.422 -8.375 13.656 1 93.62 203 GLU B C 1
ATOM 3368 O O . GLU B 1 203 ? 22.141 -8.367 14.656 1 93.62 203 GLU B O 1
ATOM 3373 N N . GLU B 1 204 ? 20.562 -7.441 13.367 1 92.56 204 GLU B N 1
ATOM 3374 C CA . GLU B 1 204 ? 20.359 -6.316 14.273 1 92.56 204 GLU B CA 1
ATOM 3375 C C . GLU B 1 204 ? 19.812 -6.785 15.617 1 92.56 204 GLU B C 1
ATOM 3377 O O . GLU B 1 204 ? 20.234 -6.301 16.672 1 92.56 204 GLU B O 1
ATOM 3382 N N . MET B 1 205 ? 18.875 -7.715 15.578 1 87.81 205 MET B N 1
ATOM 3383 C CA . MET B 1 205 ? 18.281 -8.234 16.797 1 87.81 205 MET B CA 1
ATOM 3384 C C . MET B 1 205 ? 19.297 -9.008 17.625 1 87.81 205 MET B C 1
ATOM 3386 O O . MET B 1 205 ? 19.281 -8.961 18.859 1 87.81 205 MET B O 1
ATOM 3390 N N . LEU B 1 206 ? 20.188 -9.68 16.969 1 88.06 206 LEU B N 1
ATOM 3391 C CA . LEU B 1 206 ? 21.219 -10.453 17.641 1 88.06 206 LEU B CA 1
ATOM 3392 C C . LEU B 1 206 ? 22.219 -9.531 18.328 1 88.06 206 LEU B C 1
ATOM 3394 O O . LEU B 1 206 ? 22.734 -9.852 19.406 1 88.06 206 LEU B O 1
ATOM 3398 N N . GLN B 1 207 ? 22.438 -8.391 17.766 1 86.62 207 GLN B N 1
ATOM 3399 C CA . GLN B 1 207 ? 23.375 -7.43 18.344 1 86.62 207 GLN B CA 1
ATOM 3400 C C . GLN B 1 207 ? 22.781 -6.75 19.578 1 86.62 207 GLN B C 1
ATOM 3402 O O . GLN B 1 207 ? 23.5 -6.332 20.469 1 86.62 207 GLN B O 1
ATOM 3407 N N . LEU B 1 208 ? 21.469 -6.59 19.656 1 81.19 208 LEU B N 1
ATOM 3408 C CA . LEU B 1 208 ? 20.797 -5.941 20.781 1 81.19 208 LEU B CA 1
ATOM 3409 C C . LEU B 1 208 ? 20.562 -6.926 21.922 1 81.19 208 LEU B C 1
ATOM 3411 O O . LEU B 1 208 ? 20.297 -6.52 23.047 1 81.19 208 LEU B O 1
ATOM 3415 N N . SER B 1 209 ? 20.516 -8.219 21.656 1 71.62 209 SER B N 1
ATOM 3416 C CA . SER B 1 209 ? 20.359 -9.219 22.703 1 71.62 209 SER B CA 1
ATOM 3417 C C . SER B 1 209 ? 21.703 -9.539 23.375 1 71.62 209 SER B C 1
ATOM 3419 O O . SER B 1 209 ? 21.75 -9.773 24.578 1 71.62 209 SER B O 1
#

Organism: Tigriopus californicus (NCBI:txid6832)

pLDDT: mean 91.79, std 10.6, range [28.34, 98.88]

Sequence (418 aa):
MSSVFPSNWLAQSAGILAGSCVLLASFDVFYFLRVASFRISSLFQSPMTPADEGSILSFCGPNDIDIYLHMNNSRYMREMDFGRYDFYFRSGLAKYIGEHRNLTVVQHAALIRYRRSIDFLMRFHLKTKLIWFDERALYFEQRFISKHDGFVRAVALCKNTFVNSEDMIKVMTEHFNIPLPICPPYLESFIKSNEESSLALKEEMLQLSMSSVFPSNWLAQSAGILAGSCVLLASFDVFYFLRVASFRISSLFQSPMTPADEGSILSFCGPNDIDIYLHMNNSRYMREMDFGRYDFYFRSGLAKYIGEHRNLTVVQHAALIRYRRSIDFLMRFHLKTKLIWFDERALYFEQRFISKHDGFVRAVALCKNTFVNSEDMIKVMTEHFNIPLPICPPYLESFIKSNEESSLALKEEMLQLS

Nearest PDB structures (foldseek):
  5kl9-assembly1_B  TM=8.685E-01  e=1.973E-07  Escherichia coli O157:H7
  5t06-assembly1_B  TM=8.705E-01  e=2.362E-07  Escherichia coli O157:H7
  5t06-assembly1_C  TM=8.141E-01  e=1.021E-07  Escherichia coli O157:H7
  5v10-assembly1_B-2  TM=7.945E-01  e=1.750E-07  Pseudomonas aeruginosa PAO1
  5v10-assembly1_A-2  TM=7.031E-01  e=2.224E-07  Pseudomonas aeruginosa PAO1

Foldseek 3Di:
DPPCVDPVVVVVVVVVVVVVVCDVVPDPVVLVVLLVVLLVVLVVDAAAAQQDKDKDKDWQEPVQADPVQFGDPVVVVSVVVSRVSNSCSRNCVVVVQVVPVQWDKDWPDKDKDFDATGGYGWMWMWIWHFAFDWFFWTKIKIFTATPPPRDGGMIMIIIMTTPRGGGVQCCCCPVRVDHGHDQDPVVVVVVVVVVVVVVVVVVVVVVVD/DPCCVDPVVVVVVVVVVVVVVCDVVPDPVVLVVLLVVLLVVLVVDAAAAQQDKDKDKDWQEPVQQDPVQFGDPVVVVSVVVSRVSNSCSRNCVVVVQVVPVQKDKDWPDKDKDFDATGGHGWMWMWIWHFAFDWFFWTKIKIFTATDPPRDGGMIMIIIMTIPRGGGVQCCCCPVRVDHGHDQDPVVVVVVVVVVVVVVVVVVVVVVVD

Secondary structure (DSSP, 8-state):
------HHHHHHHHHHHHHHHHHHHHS-HHHHHHHHHHHHHHTTSPP--TTSEEEEEEE--GGGB-TTSBBPHHHHHHHHHHHHHHHHHHHSHHHHHHHSTT--EEEEEEEEEESSPPBTT-EEEEEEEEEEE-SSEEEEEEEEEETTT--EEEEEEEEEEETT-S-HHHIIIIIS--PPPPPPHHHHHHHHHHHHHHHHHHHHHHHH-/------HHHHHHHHHHHHHHHHHHHHS-HHHHHHHHHHHHHHTTSPP--TTSEEEEEEE--GGGB-TTSBB-HHHHHHHHHHHHHHHHHHHSHHHHHHHSTT--EEEEEEEEEESSPPBTT-EEEEEEEEEEE-SSEEEEEEEEEETTT--EEEEEEEEEEETT-S-HHHIIIIIS--PPPPPPHHHHHHHHHHHHHHHHHHHHHHHH-

Solvent-accessible surface area (backbone atoms only — not comparable to full-atom values): 21749 Å² total; per-residue (Å²): 133,80,84,68,81,56,76,60,59,58,50,47,49,39,50,51,41,49,50,48,36,50,46,51,71,42,31,53,56,67,59,58,52,49,56,49,47,43,59,56,47,41,75,73,46,78,78,43,50,64,84,47,71,37,74,44,82,50,62,30,48,64,59,32,43,43,97,84,46,26,51,30,74,24,47,55,47,43,51,49,49,52,41,51,50,44,38,30,59,28,27,45,51,45,58,52,39,64,76,35,81,60,49,45,76,42,75,39,32,39,37,40,36,53,71,46,84,53,40,69,70,37,47,27,34,39,35,33,30,63,54,36,68,41,52,45,32,44,30,35,40,34,36,35,25,33,62,90,76,63,46,69,24,29,44,31,40,35,35,35,33,33,80,58,48,82,48,43,48,53,46,39,38,65,73,66,63,38,77,85,56,74,74,50,68,29,56,51,25,44,53,47,15,52,52,42,44,52,51,53,52,53,53,52,51,59,71,74,104,134,80,85,72,81,59,75,60,57,59,51,48,50,40,49,52,40,50,51,50,35,50,46,50,71,43,30,51,56,68,60,56,52,50,55,51,47,44,60,58,47,43,76,74,45,79,79,43,48,63,85,47,72,38,73,44,82,51,62,31,49,65,59,34,43,42,98,83,45,27,51,30,76,25,48,54,47,43,52,50,49,51,41,50,50,43,39,29,58,27,27,45,50,45,57,52,40,66,73,35,82,61,48,46,75,44,75,39,33,38,36,42,38,53,71,46,84,52,41,69,68,38,45,28,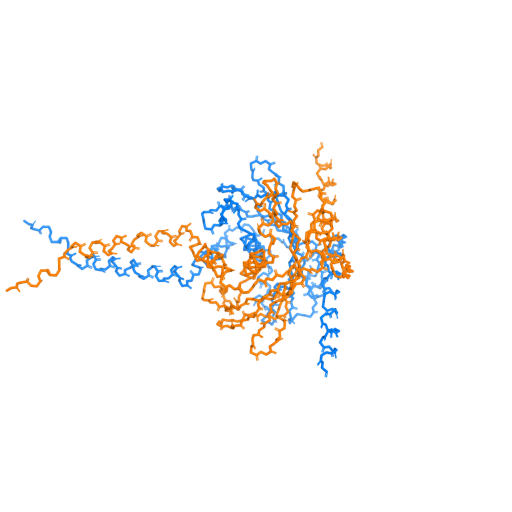33,38,35,33,29,64,55,36,67,41,49,44,33,44,30,34,40,34,37,34,24,33,63,91,77,63,46,69,25,28,45,31,41,36,36,36,32,34,79,58,49,84,48,43,47,54,45,39,38,67,74,66,63,39,77,86,56,75,74,50,67,30,55,52,25,44,54,48,14,52,53,41,46,53,50,52,51,53,52,52,53,59,72,74,104

Radius of gyration: 23.93 Å; Cα contacts (8 Å, |Δi|>4): 706; chains: 2; bounding box: 85×59×61 Å

InterPro domains:
  IPR029069 HotDog domain superfamily [SSF54637] (60-167)
  IPR051490 THEM6/lcsJ thioesterase [PTHR12475] (11-167)